Protein AF-A0A9P1DEV6-F1 (afdb_monomer_lite)

InterPro domains:
  IPR009613 Lipase maturation factor [PTHR14463] (22-289)
  IPR057434 Lipase maturation factor 1/2, N-terminal domain [PF06762] (126-281)

Radius of gyration: 23.94 Å; chains: 1; bounding box: 52×70×55 Å

Secondary structure (DSSP, 8-state):
--S----STTSSS---SHHHHHHHHHHHHHHHHHTTTSSHHHHSTTSSS-HHHHHHHHHHHSTTTHHHHHS--GGGT--SHHHHHHHHHHHHHHHHHHHH-HHHHHHHHHHHHHHHHHHHTS-S---GGGHHHHHHHHHHTTSPPBPPGGG-SSBSSPPPHHHHHHHHHHHHHHHHHHHHHHHSSS-TTT-TTHHHHHHHHSSSB-HHHHHHHTS-HHHHHHHHHHHHHHHHTGGGGGGS-SHHHHHHHHHHHHHHHHHHHHB--THHHHHHHHHHHGGG-TT--GGGGTSS-----HHHHHHHHHHHHHHHHHHHHHHHTTT--TTS---SSSHHHHHHHHHHGGGTSS-------TT-S-SEEEEEEEEE-SSS-------TTS--EEEEEEEEEEEEETTTTEEEEEEEEEEE---

pLDDT: mean 77.33, std 20.17, range [20.83, 97.62]

Sequence (419 aa):
MAALVLPLGFLGRSSGDSPGFGVVYLIVFGSFHVQAPGVVPLCGRKGVTPVAHLLAQAKKDYPGLKKVLYFPTWLWLNDSDAALQLTTASGILGGLLAIYGGFVGWLGLLLSHAALQSLAVTGEFWFVWDYMVFEAGALVLLLPSSLPLSAGLGASHLPVPCVALAWQVLAIRLMLGFAKTKFGESDVSKDNLFLQGFFIWQLLPNHLSWHLHHAPLWLLRASYGFMLYVEVILPFCAFFTGPPRFVGAWGLIVLMLGIFLTGNWGQFNLGYIVVCLGLLDLHISYASFFSHSWLLPPVMLVYLFISLICCVFDTWTNTAWMWFTWEIIPMFQLHNLLGLIRFLAPFRLINAYGVFPPEALPQVRSTVVFQGSDDGSLGSPKAVGGHPSVSSPMGMGGVYHQTLGRYVNLQTLEFFSGA

Structure (mmCIF, N/CA/C/O backbone):
data_AF-A0A9P1DEV6-F1
#
_entry.id   AF-A0A9P1DEV6-F1
#
loop_
_atom_site.group_PDB
_atom_site.id
_atom_site.type_symbol
_atom_site.label_atom_id
_atom_site.label_alt_id
_atom_site.label_comp_id
_atom_site.label_asym_id
_atom_site.label_entity_id
_atom_site.label_seq_id
_atom_site.pdbx_PDB_ins_code
_atom_site.Cartn_x
_atom_site.Cartn_y
_atom_site.Cartn_z
_atom_site.occupancy
_atom_site.B_iso_or_equiv
_atom_site.auth_seq_id
_atom_site.auth_comp_id
_atom_site.auth_asym_id
_atom_site.auth_atom_id
_atom_site.pdbx_PDB_model_num
ATOM 1 N N . MET A 1 1 ? -17.276 -7.659 -15.823 1.00 28.11 1 MET A N 1
ATOM 2 C CA . MET A 1 1 ? -15.912 -7.856 -16.365 1.00 28.11 1 MET A CA 1
ATOM 3 C C . MET A 1 1 ? -15.672 -7.073 -17.673 1.00 28.11 1 MET A C 1
ATOM 5 O O . MET A 1 1 ? -14.877 -7.494 -18.494 1.00 28.11 1 MET A O 1
ATOM 9 N N . ALA A 1 2 ? -16.308 -5.903 -17.856 1.00 20.83 2 ALA A N 1
ATOM 10 C CA . ALA A 1 2 ? -16.159 -5.051 -19.049 1.00 20.83 2 ALA A CA 1
ATOM 11 C C . ALA A 1 2 ? -16.211 -3.543 -18.701 1.00 20.83 2 ALA A C 1
ATOM 13 O O . ALA A 1 2 ? -16.766 -2.748 -19.445 1.00 20.83 2 ALA A O 1
ATOM 14 N N . ALA A 1 3 ? -15.669 -3.153 -17.540 1.00 22.91 3 ALA A N 1
ATOM 15 C CA . ALA A 1 3 ? -15.660 -1.756 -17.075 1.00 22.91 3 ALA A CA 1
ATOM 16 C C . ALA A 1 3 ? -14.248 -1.219 -16.759 1.00 22.91 3 ALA A C 1
ATOM 18 O O . ALA A 1 3 ? -14.112 -0.178 -16.132 1.00 22.91 3 ALA A O 1
ATOM 19 N N . LEU A 1 4 ? -13.191 -1.922 -17.176 1.00 26.55 4 LEU A N 1
ATOM 20 C CA . LEU A 1 4 ? -11.804 -1.620 -16.788 1.00 26.55 4 LEU A CA 1
ATOM 21 C C . LEU A 1 4 ? -10.870 -1.420 -17.989 1.00 26.55 4 LEU A C 1
ATOM 23 O O . LEU A 1 4 ? -9.679 -1.689 -17.915 1.00 26.55 4 LEU A O 1
ATOM 27 N N . VAL A 1 5 ? -11.411 -0.923 -19.100 1.00 28.17 5 VAL A N 1
ATOM 28 C CA . VAL A 1 5 ? -10.601 -0.416 -20.213 1.00 28.17 5 VAL A CA 1
ATOM 29 C C . VAL A 1 5 ? -10.868 1.079 -20.322 1.00 28.17 5 VAL A C 1
ATOM 31 O O . VAL A 1 5 ? -11.646 1.540 -21.152 1.00 28.17 5 VAL A O 1
ATOM 34 N N . LEU A 1 6 ? -10.260 1.840 -19.410 1.00 28.02 6 LEU A N 1
ATOM 35 C CA . LEU A 1 6 ? -10.077 3.275 -19.608 1.00 28.02 6 LEU A CA 1
ATOM 36 C C . LEU A 1 6 ? -9.146 3.447 -20.830 1.00 28.02 6 LEU A C 1
ATOM 38 O O . LEU A 1 6 ? -8.087 2.818 -20.873 1.00 28.02 6 LEU A O 1
ATOM 42 N N . PRO A 1 7 ? -9.537 4.224 -21.856 1.00 29.61 7 PRO A N 1
ATOM 43 C CA . PRO A 1 7 ? -8.819 4.294 -23.129 1.00 29.61 7 PRO A CA 1
ATOM 44 C C . PRO A 1 7 ? -7.422 4.897 -22.961 1.00 29.61 7 PRO A C 1
ATOM 46 O O . PRO A 1 7 ? -7.318 6.066 -22.640 1.00 29.61 7 PRO A O 1
ATOM 49 N N . LEU A 1 8 ? -6.375 4.118 -23.255 1.00 31.55 8 LEU A N 1
ATOM 50 C CA . LEU A 1 8 ? -4.915 4.354 -23.174 1.00 31.55 8 LEU A CA 1
ATOM 51 C C . LEU A 1 8 ? -4.322 5.707 -23.673 1.00 31.55 8 LEU A C 1
ATOM 53 O O . LEU A 1 8 ? -3.104 5.841 -23.741 1.00 31.55 8 LEU A O 1
ATOM 57 N N . GLY A 1 9 ? -5.116 6.743 -23.954 1.00 26.41 9 GLY A N 1
ATOM 58 C CA . GLY A 1 9 ? -4.668 8.130 -24.164 1.00 26.41 9 GLY A CA 1
ATOM 59 C C . GLY A 1 9 ? -4.246 8.885 -22.887 1.00 26.41 9 GLY A C 1
ATOM 60 O O . GLY A 1 9 ? -3.998 10.084 -22.952 1.00 26.41 9 GLY A O 1
ATOM 61 N N . PHE A 1 10 ? -4.166 8.203 -21.735 1.00 37.81 10 PHE A N 1
ATOM 62 C CA . PHE A 1 10 ? -3.944 8.758 -20.384 1.00 37.81 10 PHE A CA 1
ATOM 63 C C . PHE A 1 10 ? -2.480 9.056 -20.004 1.00 37.81 10 PHE A C 1
ATOM 65 O O . PHE A 1 10 ? -2.230 9.618 -18.943 1.00 37.81 10 PHE A O 1
ATOM 72 N N . LEU A 1 11 ? -1.498 8.668 -20.819 1.00 38.16 11 LEU A N 1
ATOM 73 C CA . LEU A 1 11 ? -0.101 8.520 -20.371 1.00 38.16 11 LEU A CA 1
ATOM 74 C C . LEU A 1 11 ? 0.797 9.754 -20.550 1.00 38.16 11 LEU A C 1
ATOM 76 O O . LEU A 1 11 ? 2.016 9.646 -20.463 1.00 38.16 11 LEU A O 1
ATOM 80 N N . GLY A 1 12 ? 0.229 10.928 -20.818 1.00 34.69 12 GLY A N 1
ATOM 81 C CA . GLY A 1 12 ? 1.017 12.052 -21.325 1.00 34.69 12 GLY A CA 1
ATOM 82 C C . GLY A 1 12 ? 0.549 13.425 -20.881 1.00 34.69 12 GLY A C 1
ATOM 83 O O . GLY A 1 12 ? 0.432 14.297 -21.734 1.00 34.69 12 GLY A O 1
ATOM 84 N N . ARG A 1 13 ? 0.260 13.621 -19.589 1.00 38.16 13 ARG A N 1
ATOM 85 C CA . ARG A 1 13 ? 0.421 14.903 -18.868 1.00 38.16 13 ARG A CA 1
ATOM 86 C C . ARG A 1 13 ? -0.088 14.753 -17.434 1.00 38.16 13 ARG A C 1
ATOM 88 O O . ARG A 1 13 ? -1.290 14.688 -17.208 1.00 38.16 13 ARG A O 1
ATOM 95 N N . SER A 1 14 ? 0.863 14.696 -16.501 1.00 46.00 14 SER A N 1
ATOM 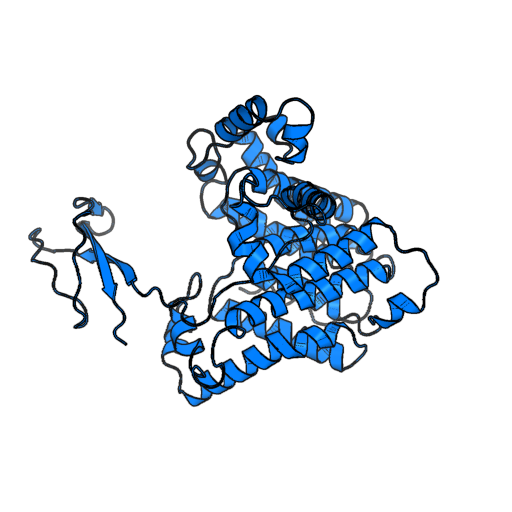96 C CA . SER A 1 14 ? 0.673 14.920 -15.066 1.00 46.00 14 SER A CA 1
ATOM 97 C C . SER A 1 14 ? -0.495 14.148 -14.433 1.00 46.00 14 SER A C 1
ATOM 99 O O . SER A 1 14 ? -1.483 14.737 -14.017 1.00 46.00 14 SER A O 1
ATOM 101 N N . SER A 1 15 ? -0.425 12.819 -14.328 1.00 48.72 15 SER A N 1
ATOM 102 C CA . SER A 1 15 ? -1.429 12.082 -13.553 1.00 48.72 15 SER A CA 1
ATOM 103 C C . SER A 1 15 ? -1.252 12.389 -12.065 1.00 48.72 15 SER A C 1
ATOM 105 O O . SER A 1 15 ? -0.368 11.865 -11.398 1.00 48.72 15 SER A O 1
ATOM 107 N N . GLY A 1 16 ? -2.095 13.266 -11.525 1.00 54.44 16 GLY A N 1
ATOM 108 C CA . GLY A 1 16 ? -2.356 13.252 -10.095 1.00 54.44 16 GLY A CA 1
ATOM 109 C C . GLY A 1 16 ? -3.030 11.917 -9.826 1.00 54.44 16 GLY A C 1
ATOM 110 O O . GLY A 1 16 ? -4.154 11.721 -10.282 1.00 54.44 16 GLY A O 1
ATOM 111 N N . ASP A 1 17 ? -2.363 10.992 -9.138 1.00 64.31 17 ASP A N 1
ATOM 112 C CA . ASP A 1 17 ? -2.852 9.618 -8.918 1.00 64.31 17 ASP A CA 1
ATOM 113 C C . ASP A 1 17 ? -4.127 9.550 -8.045 1.00 64.31 17 ASP A C 1
ATOM 115 O O . ASP A 1 17 ? -4.620 8.470 -7.724 1.00 64.31 17 ASP A O 1
ATOM 119 N N . SER A 1 18 ? -4.711 10.708 -7.706 1.00 75.62 18 SER A N 1
ATOM 120 C CA . SER A 1 18 ? -5.952 10.877 -6.945 1.00 75.62 18 SER A CA 1
ATOM 121 C C . SER A 1 18 ? -7.117 10.031 -7.472 1.00 75.62 18 SER A C 1
ATOM 123 O O . SER A 1 18 ? -7.699 9.307 -6.663 1.00 75.62 18 SER A O 1
ATOM 125 N N . PRO A 1 19 ? -7.474 10.025 -8.776 1.00 85.81 19 PRO A N 1
ATOM 126 C CA . PRO A 1 19 ? -8.593 9.208 -9.237 1.00 85.81 19 PRO A CA 1
ATOM 127 C C . PRO A 1 19 ? -8.307 7.708 -9.142 1.00 85.81 19 PRO A C 1
ATOM 129 O O . PRO A 1 19 ? -9.188 6.942 -8.757 1.00 85.81 19 PRO A O 1
ATOM 132 N N . GLY A 1 20 ? -7.070 7.289 -9.431 1.00 89.56 20 GLY A N 1
ATOM 133 C CA . GLY A 1 20 ? -6.651 5.894 -9.281 1.00 89.56 20 GLY A CA 1
ATOM 134 C C . GLY A 1 20 ? -6.759 5.436 -7.828 1.00 89.56 20 GLY A C 1
ATOM 135 O O . GLY A 1 20 ? -7.336 4.388 -7.543 1.00 89.56 20 GLY A O 1
ATOM 136 N N . PHE A 1 21 ? -6.296 6.265 -6.894 1.00 91.19 21 PHE A N 1
ATOM 137 C CA . PHE A 1 21 ? -6.383 5.969 -5.468 1.00 91.19 21 PHE A CA 1
ATOM 138 C C . PHE A 1 21 ? -7.816 6.055 -4.923 1.00 91.19 21 PHE A C 1
ATOM 140 O O . PHE A 1 21 ? -8.184 5.303 -4.023 1.00 91.19 21 PHE A O 1
ATOM 147 N N . GLY A 1 22 ? -8.664 6.898 -5.518 1.00 94.12 22 GLY A N 1
ATOM 148 C CA . GLY A 1 22 ? -10.104 6.893 -5.273 1.00 94.12 22 GLY A CA 1
ATOM 149 C C . GLY A 1 22 ? -10.736 5.536 -5.595 1.00 94.12 22 GLY A C 1
ATOM 150 O O . GLY A 1 22 ? -11.472 4.999 -4.770 1.00 94.12 22 GLY A O 1
ATOM 151 N N . VAL A 1 23 ? -10.380 4.923 -6.732 1.00 93.75 23 VAL A N 1
ATOM 152 C CA . VAL A 1 23 ? -10.824 3.560 -7.091 1.00 93.75 23 VAL A CA 1
ATOM 153 C C . VAL A 1 23 ? -10.305 2.516 -6.096 1.00 93.75 23 VAL A C 1
ATOM 155 O O . VAL A 1 23 ? -11.063 1.632 -5.695 1.00 93.75 23 VAL A O 1
ATOM 158 N N . VAL A 1 24 ? -9.048 2.631 -5.653 1.00 94.38 24 VAL A N 1
ATOM 159 C CA . VAL A 1 24 ? -8.482 1.748 -4.615 1.00 94.38 24 VAL A CA 1
ATOM 160 C C . VAL A 1 24 ? -9.301 1.842 -3.328 1.00 94.38 24 VAL A C 1
ATOM 162 O O . VAL A 1 24 ? -9.724 0.809 -2.811 1.00 94.38 24 VAL A O 1
ATOM 165 N N . TYR A 1 25 ? -9.606 3.052 -2.847 1.00 95.19 25 TYR A N 1
ATOM 166 C CA . TYR A 1 25 ? -10.447 3.230 -1.662 1.00 95.19 25 TYR A CA 1
ATOM 167 C C . TYR A 1 25 ? -11.852 2.647 -1.849 1.00 95.19 25 TYR A C 1
ATOM 169 O O . TYR A 1 25 ? -12.335 1.959 -0.951 1.00 95.19 25 TYR A O 1
ATOM 177 N N . LEU A 1 26 ? -12.493 2.834 -3.009 1.00 94.75 26 LEU A N 1
ATOM 178 C CA . LEU A 1 26 ? -13.798 2.216 -3.280 1.00 94.75 26 LEU A CA 1
ATOM 179 C C . LEU A 1 26 ? -13.763 0.696 -3.160 1.00 94.75 26 LEU A C 1
ATOM 181 O O . LEU A 1 26 ? -14.700 0.107 -2.627 1.00 94.75 26 LEU A O 1
ATOM 185 N N . ILE A 1 27 ? -12.696 0.061 -3.637 1.00 91.94 27 ILE A N 1
ATOM 186 C CA . ILE A 1 27 ? -12.544 -1.391 -3.555 1.00 91.94 27 ILE A CA 1
ATOM 187 C C . ILE A 1 27 ? -12.268 -1.824 -2.119 1.00 91.94 27 ILE A C 1
ATOM 189 O O . ILE A 1 27 ? -12.921 -2.751 -1.646 1.00 91.94 27 ILE A O 1
ATOM 193 N N . VAL A 1 28 ? -11.385 -1.124 -1.401 1.00 91.44 28 VAL A N 1
ATOM 194 C CA . VAL A 1 28 ? -11.098 -1.394 0.017 1.00 91.44 28 VAL A CA 1
ATOM 195 C C . VAL A 1 28 ? -12.380 -1.311 0.848 1.00 91.44 28 VAL A C 1
ATOM 197 O O . VAL A 1 28 ? -12.764 -2.288 1.490 1.00 91.44 28 VAL A O 1
ATOM 200 N N . PHE A 1 29 ? -13.102 -0.190 0.791 1.00 92.12 29 PHE A N 1
ATOM 201 C CA . PHE A 1 29 ? -14.323 -0.008 1.579 1.00 92.12 29 PHE A CA 1
ATOM 202 C C . PHE A 1 29 ? -15.505 -0.837 1.070 1.00 92.12 29 PHE A C 1
ATOM 204 O O . PHE A 1 29 ? -16.294 -1.339 1.870 1.00 92.12 29 PHE A O 1
ATOM 211 N N . GLY A 1 30 ? -15.608 -1.043 -0.244 1.00 89.94 30 GLY A N 1
ATOM 212 C CA . GLY A 1 30 ? -16.589 -1.948 -0.837 1.00 89.94 30 GLY A CA 1
ATOM 213 C C . GLY A 1 30 ? -16.385 -3.393 -0.383 1.00 89.94 30 GLY A C 1
ATOM 214 O O . GLY A 1 30 ? -17.360 -4.097 -0.124 1.00 89.94 30 GLY A O 1
ATOM 215 N N . SER A 1 31 ? -15.134 -3.824 -0.193 1.00 86.62 31 SER A N 1
ATOM 216 C CA . SER A 1 31 ? -14.820 -5.171 0.289 1.00 86.62 31 SER A CA 1
ATOM 217 C C . SER A 1 31 ? -15.346 -5.417 1.710 1.00 86.62 31 SER A C 1
ATOM 219 O O . SER A 1 31 ? -15.932 -6.472 1.962 1.00 86.62 31 SER A O 1
ATOM 221 N N . PHE A 1 32 ? -15.273 -4.415 2.597 1.00 82.81 32 PHE A N 1
ATOM 222 C CA . PHE A 1 32 ? -15.874 -4.481 3.935 1.00 82.81 32 PHE A CA 1
ATOM 223 C C . PHE A 1 32 ? -17.398 -4.587 3.899 1.00 82.81 32 PHE A C 1
ATOM 225 O O . PHE A 1 32 ? -17.993 -5.121 4.831 1.00 82.81 32 PHE A O 1
ATOM 232 N N . HIS A 1 33 ? -18.043 -4.086 2.843 1.00 71.69 33 HIS A N 1
ATOM 233 C CA . HIS A 1 33 ? -19.494 -4.155 2.703 1.00 71.69 33 HIS A CA 1
ATOM 234 C C . HIS A 1 33 ? -19.989 -5.525 2.211 1.00 71.69 33 HIS A C 1
ATOM 236 O O . HIS A 1 33 ? -21.114 -5.905 2.521 1.00 71.69 33 HIS A O 1
ATOM 242 N N . VAL A 1 34 ? -19.164 -6.257 1.453 1.00 69.25 34 VAL A N 1
ATOM 243 C CA . VAL A 1 34 ? -19.547 -7.525 0.803 1.00 69.25 34 VAL A CA 1
ATOM 244 C C . VAL A 1 34 ? -19.140 -8.763 1.618 1.00 69.25 34 VAL A C 1
ATOM 246 O O . VAL A 1 34 ? -19.835 -9.773 1.558 1.00 69.25 34 VAL A O 1
ATOM 249 N N . GLN A 1 35 ? -18.038 -8.718 2.378 1.00 59.28 35 GLN A N 1
ATOM 250 C CA . GLN A 1 35 ? -17.474 -9.907 3.054 1.00 59.28 35 GLN A CA 1
ATOM 251 C C . GLN A 1 35 ? -18.253 -10.375 4.298 1.00 59.28 35 GLN A C 1
ATOM 253 O O . GLN A 1 35 ? -18.143 -11.524 4.714 1.00 59.28 35 GLN A O 1
ATOM 258 N N . ALA A 1 36 ? -19.073 -9.508 4.874 1.00 51.66 36 ALA A N 1
ATOM 259 C CA . ALA A 1 36 ? -20.068 -9.785 5.907 1.00 51.66 36 ALA A CA 1
ATOM 260 C C . ALA A 1 36 ? -21.070 -8.608 5.838 1.00 51.66 36 ALA A C 1
ATOM 262 O O . ALA A 1 36 ? -20.830 -7.706 5.040 1.00 51.66 36 ALA A O 1
ATOM 263 N N . PRO A 1 37 ? -22.189 -8.541 6.579 1.00 62.53 37 PRO A N 1
ATOM 264 C CA . PRO A 1 37 ? -23.041 -7.339 6.626 1.00 62.53 37 PRO A CA 1
ATOM 265 C C . PRO A 1 37 ? -22.303 -6.094 7.195 1.00 62.53 37 PRO A C 1
ATOM 267 O O . PRO A 1 37 ? -22.598 -5.606 8.287 1.00 62.53 37 PRO A O 1
ATOM 270 N N . GLY A 1 38 ? -21.321 -5.572 6.455 1.00 70.56 38 GLY A N 1
ATOM 271 C CA . GLY A 1 38 ? -20.350 -4.569 6.870 1.00 70.56 38 GLY A CA 1
ATOM 272 C C . GLY A 1 38 ? -19.201 -5.109 7.731 1.00 70.56 38 GLY A C 1
ATOM 273 O O . GLY A 1 38 ? -19.036 -6.304 7.948 1.00 70.56 38 GLY A O 1
ATOM 274 N N . VAL A 1 39 ? -18.452 -4.172 8.315 1.00 85.25 39 VAL A N 1
ATOM 275 C CA . VAL A 1 39 ? -17.382 -4.412 9.302 1.00 85.25 39 VAL A CA 1
ATOM 276 C C . VAL A 1 39 ? -17.909 -4.864 10.684 1.00 85.25 39 VAL A C 1
ATOM 278 O O . VAL A 1 39 ? -17.143 -5.233 11.569 1.00 85.25 39 VAL A O 1
ATOM 281 N N . VAL A 1 40 ? -19.230 -4.845 10.897 1.00 89.50 40 VAL A N 1
ATOM 282 C CA . VAL A 1 40 ? -19.879 -5.116 12.196 1.00 89.50 40 VAL A CA 1
ATOM 283 C C . VAL A 1 40 ? -19.636 -6.541 12.718 1.00 89.50 40 VAL A C 1
ATOM 285 O O . VAL A 1 40 ? -19.351 -6.680 13.906 1.00 89.50 40 VAL A O 1
ATOM 288 N N . PRO A 1 41 ? -19.681 -7.609 11.902 1.00 88.31 41 PRO A N 1
ATOM 289 C CA . PRO A 1 41 ? -19.381 -8.961 12.383 1.00 88.31 41 PRO A CA 1
ATOM 290 C C . PRO A 1 41 ? -17.923 -9.145 12.819 1.00 88.31 41 PRO A C 1
ATOM 292 O O . PRO A 1 41 ? -17.629 -10.040 13.606 1.00 88.31 41 PRO A O 1
ATOM 295 N N . LEU A 1 42 ? -17.015 -8.290 12.343 1.00 86.12 42 LEU A N 1
ATOM 296 C CA . LEU A 1 42 ? -15.615 -8.300 12.753 1.00 86.12 42 LEU A CA 1
ATOM 297 C C . LEU A 1 42 ? -15.422 -7.476 14.029 1.00 86.12 42 LEU A C 1
ATOM 299 O O . LEU A 1 42 ? -14.962 -8.009 15.034 1.00 86.12 42 LEU A O 1
ATOM 303 N N . CYS A 1 43 ? -15.838 -6.207 14.013 1.00 89.44 43 CYS A N 1
ATOM 304 C CA . CYS A 1 43 ? -15.438 -5.228 15.031 1.00 89.44 43 CYS A CA 1
ATOM 305 C C . CYS A 1 43 ? -16.589 -4.654 15.867 1.00 89.44 43 CYS A C 1
ATOM 307 O O . CYS A 1 43 ? -16.356 -3.846 16.768 1.00 89.44 43 CYS A O 1
ATOM 309 N N . GLY A 1 44 ? -17.833 -5.009 15.552 1.00 91.00 44 GLY A N 1
ATOM 310 C CA . GLY A 1 44 ? -19.018 -4.524 16.254 1.00 91.00 44 GLY A CA 1
ATOM 311 C C . GLY A 1 44 ? -19.157 -5.101 17.659 1.00 91.00 44 GLY A C 1
ATOM 312 O O . GLY A 1 44 ? -18.359 -5.922 18.110 1.00 91.00 44 GLY A O 1
ATOM 313 N N . ARG A 1 45 ? -20.220 -4.714 18.368 1.00 92.69 45 ARG A N 1
ATOM 314 C CA . ARG A 1 45 ? -20.446 -5.112 19.775 1.00 92.69 45 ARG A CA 1
ATOM 315 C C . ARG A 1 45 ? -20.499 -6.623 20.003 1.00 92.69 45 ARG A C 1
ATOM 317 O O . ARG A 1 45 ? -20.161 -7.088 21.085 1.00 92.69 45 ARG A O 1
ATOM 324 N N . LYS A 1 46 ? -20.960 -7.368 18.998 1.00 90.50 46 LYS A N 1
ATOM 325 C CA . LYS A 1 46 ? -21.012 -8.840 18.985 1.00 90.50 46 LYS A CA 1
ATOM 326 C C . LYS A 1 46 ? -20.023 -9.448 17.984 1.00 90.50 46 LYS A C 1
ATOM 328 O O . LYS A 1 46 ? -20.179 -10.609 17.617 1.00 90.50 46 LYS A O 1
ATOM 333 N N . GLY A 1 47 ? -19.085 -8.645 17.486 1.00 88.06 47 GLY A N 1
ATOM 334 C CA . GLY A 1 47 ? -18.081 -9.086 16.530 1.00 88.06 47 GLY A CA 1
ATOM 335 C C . GLY A 1 47 ? -16.972 -9.904 17.186 1.00 88.06 47 GLY A C 1
ATOM 336 O O . GLY A 1 47 ? -16.924 -10.041 18.409 1.00 88.06 47 GLY A O 1
ATOM 337 N N . VAL A 1 48 ? -16.073 -10.430 16.357 1.00 86.50 48 VAL A N 1
ATOM 338 C CA . VAL A 1 48 ? -14.899 -11.206 16.792 1.00 86.50 48 VAL A CA 1
ATOM 339 C C . VAL A 1 48 ? -13.995 -10.385 17.720 1.00 86.50 48 VAL A C 1
ATOM 341 O O . VAL A 1 48 ? -13.577 -10.879 18.765 1.00 86.50 48 VAL A O 1
ATOM 344 N N . THR A 1 49 ? -13.732 -9.121 17.375 1.00 86.44 49 THR A N 1
ATOM 345 C CA . THR A 1 49 ? -12.901 -8.192 18.157 1.00 86.44 49 THR A CA 1
ATOM 346 C C . THR A 1 49 ? -13.639 -6.870 18.400 1.00 86.44 49 THR A C 1
ATOM 348 O O . THR A 1 49 ? -13.417 -5.894 17.680 1.00 86.44 49 THR A O 1
ATOM 351 N N . PRO A 1 50 ? -14.533 -6.794 19.406 1.00 92.12 50 PRO A N 1
ATOM 352 C CA . PRO A 1 50 ? -15.339 -5.600 19.644 1.00 92.12 50 PRO A CA 1
ATOM 353 C C . PRO A 1 50 ? -14.492 -4.352 19.921 1.00 92.12 50 PRO A C 1
ATOM 355 O O . PRO A 1 50 ? -13.793 -4.269 20.938 1.00 92.12 50 PRO A O 1
ATOM 358 N N . VAL A 1 51 ? -14.619 -3.334 19.063 1.00 93.50 51 VAL A N 1
ATOM 359 C CA . VAL A 1 51 ? -13.867 -2.071 19.179 1.00 93.50 51 VAL A CA 1
ATOM 360 C C . VAL A 1 51 ? -14.127 -1.367 20.513 1.00 93.50 51 VAL A C 1
ATOM 362 O O . VAL A 1 51 ? -13.220 -0.775 21.092 1.00 93.50 51 VAL A O 1
ATOM 365 N N . ALA A 1 52 ? -15.341 -1.494 21.054 1.00 94.38 52 ALA A N 1
ATOM 366 C CA . ALA A 1 52 ? -15.711 -0.903 22.335 1.00 94.38 52 ALA A CA 1
ATOM 367 C C . ALA A 1 52 ? -14.839 -1.425 23.489 1.00 94.38 52 ALA A C 1
ATOM 369 O O . ALA A 1 52 ? -14.429 -0.658 24.360 1.00 94.38 52 ALA A O 1
ATOM 370 N N . HIS A 1 53 ? -14.506 -2.721 23.485 1.00 93.94 53 HIS A N 1
ATOM 371 C CA . HIS A 1 53 ? -13.642 -3.310 24.509 1.00 93.94 53 HIS A CA 1
ATOM 372 C C . HIS A 1 53 ? -12.201 -2.816 24.361 1.00 93.94 53 HIS A C 1
ATOM 374 O O . HIS A 1 53 ? -11.587 -2.427 25.355 1.00 93.94 53 HIS A O 1
ATOM 380 N N . LEU A 1 54 ? -11.699 -2.754 23.122 1.00 91.69 54 LEU A N 1
ATOM 381 C CA . LEU A 1 54 ? -10.369 -2.229 22.819 1.00 91.69 54 LEU A CA 1
ATOM 382 C C . LEU A 1 54 ? -10.222 -0.773 23.281 1.00 91.69 54 LEU A C 1
ATOM 384 O O . LEU A 1 54 ? -9.296 -0.450 24.021 1.00 91.69 54 LEU A O 1
ATOM 388 N N . LEU A 1 55 ? -11.150 0.107 22.893 1.00 93.75 55 LEU A N 1
ATOM 389 C CA . LEU A 1 55 ? -11.099 1.527 23.247 1.00 93.75 55 LEU A CA 1
ATOM 390 C C . LEU A 1 55 ? -11.307 1.750 24.750 1.00 93.75 55 LEU A C 1
ATOM 392 O O . LEU A 1 55 ? -10.652 2.614 25.340 1.00 93.75 55 LEU A O 1
ATOM 396 N N . ALA A 1 56 ? -12.166 0.960 25.401 1.00 94.62 56 ALA A N 1
ATOM 397 C CA . ALA A 1 56 ? -12.338 1.014 26.851 1.00 94.62 56 ALA A CA 1
ATOM 398 C C . ALA A 1 56 ? -11.053 0.627 27.596 1.00 94.62 56 ALA A C 1
ATOM 400 O O . ALA A 1 56 ? -10.708 1.280 28.583 1.00 94.62 56 ALA A O 1
ATOM 401 N N . GLN A 1 57 ? -10.339 -0.394 27.117 1.00 93.44 57 GLN A N 1
ATOM 402 C CA . GLN A 1 57 ? -9.065 -0.818 27.692 1.00 93.44 57 GLN A CA 1
ATOM 403 C C . GLN A 1 57 ? -7.960 0.213 27.418 1.00 93.44 57 GLN A C 1
ATOM 405 O O . GLN A 1 57 ? -7.343 0.715 28.353 1.00 93.44 57 GLN A O 1
ATOM 410 N N . ALA A 1 58 ? -7.811 0.665 26.171 1.00 91.44 58 ALA A N 1
ATOM 411 C CA . ALA A 1 58 ? -6.850 1.702 25.796 1.00 91.44 58 ALA A CA 1
ATOM 412 C C . ALA A 1 58 ? -7.062 3.021 26.563 1.00 91.44 58 ALA A C 1
ATOM 414 O O . ALA A 1 58 ? -6.100 3.713 26.898 1.00 91.44 58 ALA A O 1
ATOM 415 N N . LYS A 1 59 ? -8.312 3.373 26.896 1.00 94.25 59 LYS A N 1
ATOM 416 C CA . LYS A 1 59 ? -8.624 4.538 27.738 1.00 94.25 59 LYS A CA 1
ATOM 417 C C . LYS A 1 59 ? -8.097 4.389 29.169 1.00 94.25 59 LYS A C 1
ATOM 419 O O . LYS A 1 59 ? -7.749 5.408 29.766 1.00 94.25 59 LYS A O 1
ATOM 424 N N . LYS A 1 60 ? -8.078 3.170 29.720 1.00 94.56 60 LYS A N 1
ATOM 425 C CA . LYS A 1 60 ? -7.530 2.884 31.056 1.00 94.56 60 LYS A CA 1
ATOM 426 C C . LYS A 1 60 ? -6.004 2.905 31.032 1.00 94.56 60 LYS A C 1
ATOM 428 O O . LYS A 1 60 ? -5.403 3.545 31.887 1.00 94.56 60 LYS A O 1
ATOM 433 N N . ASP A 1 61 ? -5.411 2.275 30.022 1.00 92.56 61 ASP A N 1
ATOM 434 C CA . ASP A 1 61 ? -3.961 2.076 29.947 1.00 92.56 61 ASP A CA 1
ATOM 435 C C . ASP A 1 61 ? -3.212 3.347 29.506 1.00 92.56 61 ASP A C 1
ATOM 437 O O . ASP A 1 61 ? -2.081 3.594 29.928 1.00 92.56 61 ASP A O 1
ATOM 441 N N . TYR A 1 62 ? -3.852 4.204 28.700 1.00 91.00 62 TYR A N 1
ATOM 442 C CA . TYR A 1 62 ? -3.233 5.400 28.121 1.00 91.00 62 TYR A CA 1
ATOM 443 C C . TYR A 1 62 ? -4.045 6.680 28.400 1.00 91.00 62 TYR A C 1
ATOM 445 O O . TYR A 1 62 ? -4.810 7.144 27.550 1.00 91.00 62 TYR A O 1
ATOM 453 N N . PRO A 1 63 ? -3.872 7.334 29.560 1.00 88.44 63 PRO A N 1
ATOM 454 C CA . PRO A 1 63 ? -4.633 8.535 29.894 1.00 88.44 63 PRO A CA 1
ATOM 455 C C . PRO A 1 63 ? -4.304 9.739 28.989 1.00 88.44 63 PRO A C 1
ATOM 457 O O . PRO A 1 63 ? -3.195 9.896 28.469 1.00 88.44 63 PRO A O 1
ATOM 460 N N . GLY A 1 64 ? -5.282 10.637 28.834 1.00 90.12 64 GLY A N 1
ATOM 461 C CA . GLY A 1 64 ? -5.128 11.908 28.117 1.00 90.12 64 GLY A CA 1
ATOM 462 C C . GLY A 1 64 ? -5.024 11.753 26.597 1.00 90.12 64 GLY A C 1
ATOM 463 O O . GLY A 1 64 ? -5.814 11.033 25.988 1.00 90.12 64 GLY A O 1
ATOM 464 N N . LEU A 1 65 ? -4.066 12.457 25.983 1.00 89.44 65 LEU A N 1
ATOM 465 C CA . LEU A 1 65 ? -3.820 12.419 24.534 1.00 89.44 65 LEU A CA 1
ATOM 466 C C . LEU A 1 65 ? -3.104 11.139 24.079 1.00 89.44 65 LEU A C 1
ATOM 468 O O . LEU A 1 65 ? -3.173 10.797 22.901 1.00 89.44 65 LEU A O 1
ATOM 472 N N . LYS A 1 66 ? -2.462 10.399 24.997 1.00 88.31 66 LYS A N 1
ATOM 473 C CA . LYS A 1 66 ? -1.714 9.179 24.655 1.00 88.31 66 LYS A CA 1
ATOM 474 C C . LYS A 1 66 ? -2.601 8.134 23.975 1.00 88.31 66 LYS A C 1
ATOM 476 O O . LYS A 1 66 ? -2.180 7.583 22.967 1.00 88.31 66 LYS A O 1
ATOM 481 N N . LYS A 1 67 ? -3.841 7.926 24.441 1.00 89.38 67 LYS A N 1
ATOM 482 C CA . LYS A 1 67 ? -4.786 7.012 23.767 1.00 89.38 67 LYS A CA 1
ATOM 483 C C . LYS A 1 67 ? -5.073 7.406 22.317 1.00 89.38 67 LYS A C 1
ATOM 485 O O . LYS A 1 67 ? -5.230 6.531 21.484 1.00 89.38 67 LYS A O 1
ATOM 490 N N . VAL A 1 68 ? -5.135 8.704 22.010 1.00 91.25 68 VAL A N 1
ATOM 491 C CA . VAL A 1 68 ? -5.445 9.187 20.654 1.00 91.25 68 VAL A CA 1
ATOM 492 C C . VAL A 1 68 ? -4.235 9.012 19.741 1.00 91.25 68 VAL A C 1
ATOM 494 O O . VAL A 1 68 ? -4.394 8.673 18.577 1.00 91.25 68 VAL A O 1
ATOM 497 N N . LEU A 1 69 ? -3.027 9.196 20.276 1.00 88.81 69 LEU A N 1
ATOM 498 C CA . LEU A 1 69 ? -1.780 9.013 19.532 1.00 88.81 69 LEU A CA 1
ATOM 499 C C . LEU A 1 69 ? -1.478 7.532 19.258 1.00 88.81 69 LEU A C 1
ATOM 501 O O . LEU A 1 69 ? -1.059 7.198 18.157 1.00 88.81 69 LEU A O 1
ATOM 505 N N . TYR A 1 70 ? -1.722 6.643 20.228 1.00 86.94 70 TYR A N 1
ATOM 506 C CA . TYR A 1 70 ? -1.538 5.198 20.042 1.00 86.94 70 TYR A CA 1
ATOM 507 C C . TYR A 1 70 ? -2.670 4.539 19.251 1.00 86.94 70 TYR A C 1
ATOM 509 O O . TYR A 1 70 ? -2.436 3.560 18.548 1.00 86.94 70 TYR A O 1
ATOM 517 N N . PHE A 1 71 ? -3.882 5.087 19.330 1.00 91.31 71 PHE A N 1
ATOM 518 C CA . PHE A 1 71 ? -5.057 4.590 18.620 1.00 91.31 71 PHE A CA 1
ATOM 519 C C . PHE A 1 71 ? -5.716 5.748 17.856 1.00 91.31 71 PHE A C 1
ATOM 521 O O . PHE A 1 71 ? -6.736 6.291 18.303 1.00 91.31 71 PHE A O 1
ATOM 528 N N . PRO A 1 72 ? -5.125 6.164 16.719 1.00 92.62 72 PRO A N 1
ATOM 529 C CA . PRO A 1 72 ? -5.620 7.274 15.910 1.00 92.62 72 PRO A CA 1
ATOM 530 C C . PRO A 1 72 ? -6.894 6.867 15.162 1.00 92.62 72 PRO A C 1
ATOM 532 O O . PRO A 1 72 ? -6.859 6.426 14.018 1.00 92.62 72 PRO A O 1
ATOM 535 N N . THR A 1 73 ? -8.036 7.004 15.831 1.00 94.81 73 THR A N 1
ATOM 536 C CA . THR A 1 73 ? -9.359 6.699 15.278 1.00 94.81 73 THR A CA 1
ATOM 537 C C . THR A 1 73 ? -10.372 7.758 15.682 1.00 94.81 73 THR A C 1
ATOM 539 O O . THR A 1 73 ? -10.346 8.256 16.806 1.00 94.81 73 THR A O 1
ATOM 542 N N . TRP A 1 74 ? -11.316 8.094 14.806 1.00 95.50 74 TRP A N 1
ATOM 543 C CA . TRP A 1 74 ? -12.451 8.933 15.207 1.00 95.50 74 TRP A CA 1
ATOM 544 C C . TRP A 1 74 ? -13.500 8.173 16.032 1.00 95.50 74 TRP A C 1
ATOM 546 O O . TRP A 1 74 ? -14.410 8.790 16.583 1.00 95.50 74 TRP A O 1
ATOM 556 N N . LEU A 1 75 ? -13.363 6.846 16.178 1.00 95.25 75 LEU A N 1
ATOM 557 C CA . LEU A 1 75 ? -14.306 6.004 16.926 1.00 95.25 75 LEU A CA 1
ATOM 558 C C . LEU A 1 75 ? -14.260 6.271 18.440 1.00 95.25 75 LEU A C 1
ATOM 560 O O . LEU A 1 75 ? -15.137 5.830 19.173 1.00 95.25 75 LEU A O 1
ATOM 564 N N . TRP A 1 76 ? -13.306 7.082 18.910 1.00 95.31 76 TRP A N 1
ATOM 565 C CA . TRP A 1 76 ? -13.351 7.680 20.247 1.00 95.31 76 TRP A CA 1
ATOM 566 C C . TRP A 1 76 ? -14.600 8.536 20.491 1.00 95.31 76 TRP A C 1
ATOM 568 O O . TRP A 1 76 ? -14.994 8.704 21.646 1.00 95.31 76 TRP A O 1
ATOM 578 N N . LEU A 1 77 ? -15.191 9.101 19.430 1.00 95.06 77 LEU A N 1
ATOM 579 C CA . LEU A 1 77 ? -16.421 9.891 19.505 1.00 95.06 77 LEU A CA 1
ATOM 580 C C . LEU A 1 77 ? -17.655 8.996 19.649 1.00 95.06 77 LEU A C 1
ATOM 582 O O . LEU A 1 77 ? -18.583 9.333 20.382 1.00 95.06 77 LEU A O 1
ATOM 586 N N . ASN A 1 78 ? -17.672 7.876 18.928 1.00 95.31 78 ASN A N 1
ATOM 587 C CA . ASN A 1 78 ? -18.750 6.898 18.933 1.00 95.31 78 ASN A CA 1
ATOM 588 C C . ASN A 1 78 ? -18.226 5.564 18.378 1.00 95.31 78 ASN A C 1
ATOM 590 O O . ASN A 1 78 ? -17.724 5.517 17.257 1.00 95.31 78 ASN A O 1
ATOM 594 N N . ASP A 1 79 ? -18.384 4.493 19.150 1.00 94.25 79 ASP A N 1
ATOM 595 C CA . ASP A 1 79 ? -17.905 3.137 18.865 1.00 94.25 79 ASP A CA 1
ATOM 596 C C . ASP A 1 79 ? -19.049 2.147 18.558 1.00 94.25 79 ASP A C 1
ATOM 598 O O . ASP A 1 79 ? -18.869 0.930 18.580 1.00 94.25 79 ASP A O 1
ATOM 602 N N . SER A 1 80 ? -20.255 2.661 18.292 1.00 94.81 80 SER A N 1
ATOM 603 C CA . SER A 1 80 ? -21.420 1.846 17.934 1.00 94.81 80 SER A CA 1
ATOM 604 C C . SER A 1 80 ? -21.284 1.167 16.567 1.00 94.81 80 SER A C 1
ATOM 606 O O . SER A 1 80 ? -20.583 1.642 15.673 1.00 94.81 80 SER A O 1
ATOM 608 N N . ASP A 1 81 ? -22.056 0.098 16.359 1.00 93.69 81 ASP A N 1
ATOM 609 C CA . ASP A 1 81 ? -22.135 -0.605 15.072 1.00 93.69 81 ASP A CA 1
ATOM 610 C C . ASP A 1 81 ? -22.539 0.341 13.920 1.00 93.69 81 ASP A C 1
ATOM 612 O O . ASP A 1 81 ? -22.026 0.231 12.807 1.00 93.69 81 ASP A O 1
ATOM 616 N N . ALA A 1 82 ? -23.394 1.332 14.201 1.00 93.44 82 ALA A N 1
ATOM 617 C CA . ALA A 1 82 ? -23.751 2.374 13.241 1.00 93.44 82 ALA A CA 1
ATOM 618 C C . ALA A 1 82 ? -22.558 3.284 12.901 1.00 93.44 82 ALA A C 1
ATOM 620 O O . ALA A 1 82 ? -22.356 3.610 11.735 1.00 93.44 82 ALA A O 1
ATOM 621 N N . ALA A 1 83 ? -21.734 3.665 13.884 1.00 94.12 83 ALA A N 1
ATOM 622 C CA . ALA A 1 83 ? -20.533 4.470 13.647 1.00 94.12 83 ALA A CA 1
ATOM 623 C C . ALA A 1 83 ? -19.493 3.723 12.794 1.00 94.12 83 ALA A C 1
ATOM 625 O O . ALA A 1 83 ? -18.867 4.314 11.912 1.00 94.12 83 ALA A O 1
ATOM 626 N N . LEU A 1 84 ? -19.356 2.411 12.995 1.00 92.50 84 LEU A N 1
ATOM 627 C CA . LEU A 1 84 ? -18.519 1.542 12.166 1.00 92.50 84 LEU A CA 1
ATOM 628 C C . LEU A 1 84 ? -19.003 1.482 10.705 1.00 92.50 84 LEU A C 1
ATOM 630 O O . LEU A 1 84 ? -18.208 1.611 9.768 1.00 92.50 84 LEU A O 1
ATOM 634 N N . GLN A 1 85 ? -20.314 1.351 10.494 1.00 92.25 85 GLN A N 1
ATOM 635 C CA . GLN A 1 85 ? -20.903 1.402 9.152 1.00 92.25 85 GLN A CA 1
ATOM 636 C C . GLN A 1 85 ? -20.737 2.781 8.507 1.00 92.25 85 GLN A C 1
ATOM 638 O O . GLN A 1 85 ? -20.325 2.860 7.351 1.00 92.25 85 GLN A O 1
ATOM 643 N N . LEU A 1 86 ? -20.974 3.865 9.256 1.00 93.56 86 LEU A N 1
ATOM 644 C CA . LEU A 1 86 ? -20.743 5.236 8.788 1.00 93.56 86 LEU A CA 1
ATOM 645 C C . LEU A 1 86 ? -19.280 5.469 8.408 1.00 93.56 86 LEU A C 1
ATOM 647 O O . LEU A 1 86 ? -19.020 6.141 7.419 1.00 93.56 86 LEU A O 1
ATOM 651 N N . THR A 1 87 ? -18.338 4.891 9.155 1.00 94.25 87 THR A N 1
ATOM 652 C CA . THR A 1 87 ? -16.903 4.957 8.840 1.00 94.25 87 THR A CA 1
ATOM 653 C C . THR A 1 87 ? -16.602 4.294 7.497 1.00 94.25 87 THR A C 1
ATOM 655 O O . THR A 1 87 ? -15.843 4.820 6.692 1.00 94.25 87 THR A O 1
ATOM 658 N N . THR A 1 88 ? -17.234 3.156 7.217 1.00 92.88 88 THR A N 1
ATOM 659 C CA . THR A 1 88 ? -17.078 2.475 5.924 1.00 92.88 88 THR A CA 1
ATOM 660 C C . THR A 1 88 ? -17.728 3.287 4.796 1.00 92.88 88 THR A C 1
ATOM 662 O O . THR A 1 88 ? -17.125 3.495 3.745 1.00 92.88 88 THR A O 1
ATOM 665 N N . ALA A 1 89 ? -18.939 3.803 5.023 1.00 94.25 89 ALA A N 1
ATOM 666 C CA . ALA A 1 89 ? -19.674 4.609 4.050 1.00 94.25 89 ALA A CA 1
ATOM 667 C C . ALA A 1 89 ? -18.975 5.942 3.733 1.00 94.25 89 ALA A C 1
ATOM 669 O O . ALA A 1 89 ? -18.965 6.367 2.578 1.00 94.25 89 ALA A O 1
ATOM 670 N N . SER A 1 90 ? -18.354 6.588 4.725 1.00 96.00 90 SER A N 1
ATOM 671 C CA . SER A 1 90 ? -17.579 7.813 4.517 1.00 96.00 90 SER A CA 1
ATOM 672 C C . SER A 1 90 ? -16.323 7.555 3.689 1.00 96.00 90 SER A C 1
ATOM 674 O O . SER A 1 90 ? -15.982 8.383 2.849 1.00 96.00 90 SER A O 1
ATOM 676 N N . GLY A 1 91 ? -15.697 6.386 3.843 1.00 96.06 91 GLY A N 1
ATOM 677 C CA . GLY A 1 91 ? -14.620 5.927 2.972 1.00 96.06 91 GLY A CA 1
ATOM 678 C C . GLY A 1 91 ? -15.052 5.739 1.513 1.00 96.06 91 GLY A C 1
ATOM 679 O O . GLY A 1 91 ? -14.371 6.204 0.602 1.00 96.06 91 GLY A O 1
ATOM 680 N N . ILE A 1 92 ? -16.222 5.134 1.274 1.00 96.19 92 ILE A N 1
ATOM 681 C CA . ILE A 1 92 ? -16.797 5.005 -0.081 1.00 96.19 92 ILE A CA 1
ATOM 682 C C . ILE A 1 92 ? -17.080 6.387 -0.678 1.00 96.19 92 ILE A C 1
ATOM 684 O O . ILE A 1 92 ? -16.677 6.675 -1.805 1.00 96.19 92 ILE A O 1
ATOM 688 N N . LEU A 1 93 ? -17.748 7.259 0.084 1.00 97.44 93 LEU A N 1
ATOM 689 C CA . LEU A 1 93 ? -18.023 8.629 -0.343 1.00 97.44 93 LEU A CA 1
ATOM 690 C C . LEU A 1 93 ? -16.722 9.368 -0.671 1.00 97.44 93 LEU A C 1
ATOM 692 O O . LEU A 1 93 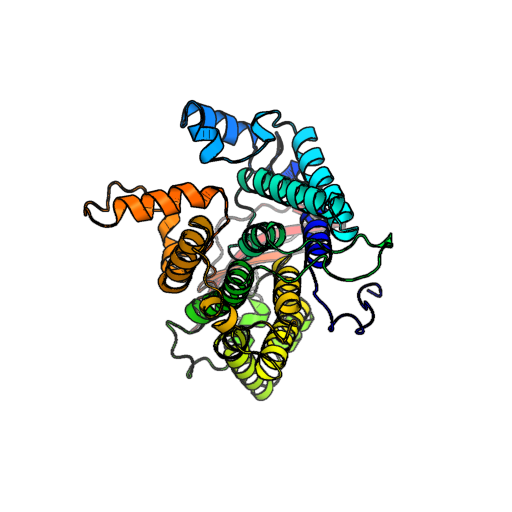? -16.617 9.984 -1.728 1.00 97.44 93 LEU A O 1
ATOM 696 N N . GLY A 1 94 ? -15.718 9.270 0.197 1.00 97.44 94 GLY A N 1
ATOM 697 C CA . GLY A 1 94 ? -14.414 9.876 -0.021 1.00 97.44 94 GLY A CA 1
ATOM 698 C C . GLY A 1 94 ? -13.734 9.369 -1.296 1.00 97.44 94 GLY A C 1
ATOM 699 O O . GLY A 1 94 ? -13.208 10.181 -2.054 1.00 97.44 94 GLY A O 1
ATOM 700 N N . GLY A 1 95 ? -13.818 8.067 -1.590 1.00 96.25 95 GLY A N 1
ATOM 701 C CA . GLY A 1 95 ? -13.308 7.479 -2.830 1.00 96.25 95 GLY A CA 1
ATOM 702 C C . GLY A 1 95 ? -14.003 8.029 -4.080 1.00 96.25 95 GLY A C 1
ATOM 703 O O . GLY A 1 95 ? -13.334 8.381 -5.051 1.00 96.25 95 GLY A O 1
ATOM 704 N N . LEU A 1 96 ? -15.332 8.195 -4.044 1.00 96.44 96 LEU A N 1
ATOM 705 C CA . LEU A 1 96 ? -16.096 8.819 -5.136 1.00 96.44 96 LEU A CA 1
ATOM 706 C C . LEU A 1 96 ? -15.683 10.280 -5.357 1.00 96.44 96 LEU A C 1
ATOM 708 O O . LEU A 1 96 ? -15.489 10.710 -6.495 1.00 96.44 96 LEU A O 1
ATOM 712 N N . LEU A 1 97 ? -15.515 11.040 -4.273 1.00 96.00 97 LEU A N 1
ATOM 713 C CA . LEU A 1 97 ? -15.049 12.424 -4.346 1.00 96.00 97 LEU A CA 1
ATOM 714 C C . LEU A 1 97 ? -13.615 12.491 -4.898 1.00 96.00 97 LEU A C 1
ATOM 716 O O . LEU A 1 97 ? -13.334 13.322 -5.759 1.00 96.00 97 LEU A O 1
ATOM 720 N N . ALA A 1 98 ? -12.723 11.589 -4.480 1.00 94.44 98 ALA A N 1
ATOM 721 C CA . ALA A 1 98 ? -11.347 11.498 -4.978 1.00 94.44 98 ALA A CA 1
ATOM 722 C C . ALA A 1 98 ? -11.271 11.231 -6.491 1.00 94.44 98 ALA A C 1
ATOM 724 O O . ALA A 1 98 ? -10.414 11.800 -7.172 1.00 94.44 98 ALA A O 1
ATOM 725 N N . ILE A 1 99 ? -12.198 10.424 -7.025 1.00 92.94 99 ILE A N 1
ATOM 726 C CA . ILE A 1 99 ? -12.365 10.210 -8.471 1.00 92.94 99 ILE A CA 1
ATOM 727 C C . ILE A 1 99 ? -12.824 11.490 -9.168 1.00 92.94 99 ILE A C 1
ATOM 729 O O . ILE A 1 99 ? -12.349 11.786 -10.263 1.00 92.94 99 ILE A O 1
ATOM 733 N N . TYR A 1 100 ? -13.711 12.265 -8.537 1.00 92.31 100 TYR A N 1
ATOM 734 C CA . TYR A 1 100 ? -14.157 13.543 -9.087 1.00 92.31 100 TYR A CA 1
ATOM 735 C C . TYR A 1 100 ? -13.017 14.561 -9.230 1.00 92.31 100 TYR A C 1
ATOM 737 O O . TYR A 1 100 ? -13.000 15.300 -10.210 1.00 92.31 100 TYR A O 1
ATOM 745 N N . GLY A 1 101 ? -12.056 14.584 -8.304 1.00 89.88 101 GLY A N 1
ATOM 746 C CA . GLY A 1 101 ? -10.874 15.448 -8.381 1.00 89.88 101 GLY A CA 1
ATOM 747 C C . GLY A 1 101 ? -11.080 16.880 -7.869 1.00 89.88 101 GLY A C 1
ATOM 748 O O . GLY A 1 101 ? -12.102 17.239 -7.275 1.00 89.88 101 GLY A O 1
ATOM 749 N N . GLY A 1 102 ? -10.064 17.719 -8.052 1.00 89.06 102 GLY A N 1
ATOM 750 C CA . GLY A 1 102 ? -10.008 19.088 -7.545 1.00 89.06 102 GLY A CA 1
ATOM 751 C C . GLY A 1 102 ? -9.847 19.172 -6.026 1.00 89.06 102 GLY A C 1
ATOM 752 O O . GLY A 1 102 ? -9.355 18.254 -5.369 1.00 89.06 102 GLY A O 1
ATOM 753 N N . PHE A 1 103 ? -10.276 20.293 -5.440 1.00 91.50 103 PHE A N 1
ATOM 754 C CA . PHE A 1 103 ? -10.257 20.468 -3.982 1.00 91.50 103 PHE A CA 1
ATOM 755 C C . PHE A 1 103 ? -11.191 19.477 -3.271 1.00 91.50 103 PHE A C 1
ATOM 757 O O . PHE A 1 103 ? -10.837 18.912 -2.241 1.00 91.50 103 PHE A O 1
ATOM 764 N N . VAL A 1 104 ? -12.360 19.207 -3.861 1.00 93.56 104 VAL A N 1
ATOM 765 C CA . VAL A 1 104 ? -13.315 18.215 -3.344 1.00 93.56 104 VAL A CA 1
ATOM 766 C C . VAL A 1 104 ? -12.714 16.809 -3.375 1.00 93.56 104 VAL A C 1
ATOM 768 O O . VAL A 1 104 ? -12.868 16.064 -2.411 1.00 93.56 104 VAL A O 1
ATOM 771 N N . GLY A 1 105 ? -11.977 16.461 -4.433 1.00 93.56 105 GLY A N 1
ATOM 772 C CA . GLY A 1 105 ? -11.268 15.187 -4.495 1.00 93.56 105 GLY A CA 1
ATOM 773 C C . GLY A 1 105 ? -10.168 15.049 -3.457 1.00 93.56 105 GLY A C 1
ATOM 774 O O . GLY A 1 105 ? -10.074 14.004 -2.819 1.00 93.56 105 GLY A O 1
ATOM 775 N N . TRP A 1 106 ? -9.417 16.119 -3.189 1.00 94.06 106 TRP A N 1
ATOM 776 C CA . TRP A 1 106 ? -8.443 16.129 -2.097 1.00 94.06 106 TRP A CA 1
ATOM 777 C C . TRP A 1 106 ? -9.103 15.900 -0.726 1.00 94.06 106 TRP A C 1
ATOM 779 O O . TRP A 1 106 ? -8.634 15.075 0.058 1.00 94.06 106 TRP A O 1
ATOM 789 N N . LEU A 1 107 ? -10.245 16.548 -0.457 1.00 96.50 107 LEU A N 1
ATOM 790 C CA . LEU A 1 107 ? -11.035 16.285 0.754 1.00 96.50 107 LEU A CA 1
ATOM 791 C C . LEU A 1 107 ? -11.552 14.840 0.804 1.00 96.50 107 LEU A C 1
ATOM 793 O O . LEU A 1 107 ? -11.579 14.235 1.873 1.00 96.50 107 LEU A O 1
ATOM 797 N N . GLY A 1 108 ? -11.929 14.275 -0.345 1.00 97.06 108 GLY A N 1
ATOM 798 C CA . GLY A 1 108 ? -12.341 12.880 -0.478 1.00 97.06 108 GLY A CA 1
ATOM 799 C C . GLY A 1 108 ? -11.233 11.884 -0.138 1.00 97.06 108 GLY A C 1
ATOM 800 O O . GLY A 1 108 ? -11.464 10.928 0.608 1.00 97.06 108 GLY A O 1
ATOM 801 N N . LEU A 1 109 ? -10.015 12.134 -0.622 1.00 96.06 109 LEU A N 1
ATOM 802 C CA . LEU A 1 109 ? -8.826 11.362 -0.258 1.00 96.06 109 LEU A CA 1
ATOM 803 C C . LEU A 1 109 ? -8.556 11.445 1.245 1.00 96.06 109 LEU A C 1
ATOM 805 O O . LEU A 1 109 ? -8.314 10.415 1.871 1.00 96.06 109 LEU A O 1
ATOM 809 N N . LEU A 1 110 ? -8.644 12.645 1.831 1.00 96.88 110 LEU A N 1
ATOM 810 C CA . LEU A 1 110 ? -8.406 12.854 3.260 1.00 96.88 110 LEU A CA 1
ATOM 811 C C . LEU A 1 110 ? -9.445 12.110 4.103 1.00 96.88 110 LEU A C 1
ATOM 813 O O . LEU A 1 110 ? -9.089 11.435 5.067 1.00 96.88 110 LEU A O 1
ATOM 817 N N . LEU A 1 111 ? -10.719 12.195 3.711 1.00 97.62 111 LEU A N 1
ATOM 818 C CA . LEU A 1 111 ? -11.819 11.487 4.360 1.00 97.62 111 LEU A CA 1
ATOM 819 C C . LEU A 1 111 ? -11.616 9.970 4.303 1.00 97.62 111 LEU A C 1
ATOM 821 O O . LEU A 1 111 ? -11.734 9.299 5.327 1.00 97.62 111 LEU A O 1
ATOM 825 N N . SER A 1 112 ? -11.269 9.442 3.128 1.00 97.25 112 SER A N 1
ATOM 826 C CA . SER A 1 112 ? -11.018 8.010 2.926 1.00 97.25 112 SER A CA 1
ATOM 827 C C . SER A 1 112 ? -9.823 7.528 3.734 1.00 97.25 112 SER A C 1
ATOM 829 O O . SER A 1 112 ? -9.901 6.499 4.399 1.00 97.25 112 SER A O 1
ATOM 831 N N . HIS A 1 113 ? -8.733 8.295 3.730 1.00 96.06 113 HIS A N 1
ATOM 832 C CA . HIS A 1 113 ? -7.536 7.975 4.492 1.00 96.06 113 HIS A CA 1
ATOM 833 C C . HIS A 1 113 ? -7.821 7.969 6.002 1.00 96.06 113 HIS A C 1
ATOM 835 O O . HIS A 1 113 ? -7.472 7.014 6.693 1.00 96.06 113 HIS A O 1
ATOM 841 N N . ALA A 1 114 ? -8.532 8.979 6.517 1.00 96.25 114 ALA A N 1
ATOM 842 C CA . ALA A 1 114 ? -8.918 9.057 7.927 1.00 96.25 114 ALA A CA 1
ATOM 843 C C . ALA A 1 114 ? -9.891 7.938 8.343 1.00 96.25 114 ALA A C 1
ATOM 845 O O . ALA A 1 114 ? -9.768 7.385 9.441 1.00 96.25 114 ALA A O 1
ATOM 846 N N . ALA A 1 115 ? -10.833 7.574 7.468 1.00 95.56 115 ALA A N 1
ATOM 847 C CA . ALA A 1 115 ? -11.737 6.448 7.683 1.00 95.56 115 ALA A CA 1
ATOM 848 C C . ALA A 1 115 ? -10.971 5.119 7.735 1.00 95.56 115 ALA A C 1
ATOM 850 O O . ALA A 1 115 ? -11.178 4.324 8.653 1.00 95.56 115 ALA A O 1
ATOM 851 N N . LEU A 1 116 ? -10.042 4.907 6.798 1.00 93.75 116 LEU A N 1
ATOM 852 C CA . LEU A 1 116 ? -9.222 3.700 6.734 1.00 93.75 116 LEU A CA 1
ATOM 853 C C . LEU A 1 116 ? -8.352 3.578 7.988 1.00 93.75 116 LEU A C 1
ATOM 855 O O . LEU A 1 116 ? -8.327 2.536 8.640 1.00 93.75 116 LEU A O 1
ATOM 859 N N . GLN A 1 117 ? -7.725 4.685 8.380 1.00 93.06 117 GLN A N 1
ATOM 860 C CA . GLN A 1 117 ? -6.924 4.789 9.591 1.00 93.06 117 GLN A CA 1
ATOM 861 C C . GLN A 1 117 ? -7.735 4.520 10.863 1.00 93.06 117 GLN A C 1
ATOM 863 O O . GLN A 1 117 ? -7.262 3.840 11.776 1.00 93.06 117 GLN A O 1
ATOM 868 N N . SER A 1 118 ? -8.992 4.968 10.889 1.00 93.75 118 SER A N 1
ATOM 869 C CA . SER A 1 118 ? -9.912 4.702 11.993 1.00 93.75 118 SER A CA 1
ATOM 870 C C . SER A 1 118 ? -10.303 3.228 12.097 1.00 93.75 118 SER A C 1
ATOM 872 O O . SER A 1 118 ? -10.388 2.718 13.216 1.00 93.75 118 SER A O 1
ATOM 874 N N . LEU A 1 119 ? -10.512 2.541 10.966 1.00 91.12 119 LEU A N 1
ATOM 875 C CA . LEU A 1 119 ? -10.797 1.100 10.930 1.00 91.12 119 LEU A CA 1
ATOM 876 C C . LEU A 1 119 ? -9.570 0.254 11.263 1.00 91.12 119 LEU A C 1
ATOM 878 O O . LEU A 1 119 ? -9.708 -0.795 11.887 1.00 91.12 119 LEU A O 1
ATOM 882 N N . ALA A 1 120 ? -8.371 0.719 10.922 1.00 88.44 120 ALA A N 1
ATOM 883 C CA . ALA A 1 120 ? -7.137 -0.006 11.196 1.00 88.44 120 ALA A CA 1
ATOM 884 C C . ALA A 1 120 ? -6.842 -0.192 12.691 1.00 88.44 120 ALA A C 1
ATOM 886 O O . ALA A 1 120 ? -6.103 -1.089 13.078 1.00 88.44 120 ALA A O 1
ATOM 887 N N . VAL A 1 121 ? -7.443 0.642 13.542 1.00 86.06 121 VAL A N 1
ATOM 888 C CA . VAL A 1 121 ? -7.421 0.481 15.002 1.00 86.06 121 VAL A CA 1
ATOM 889 C C . VAL A 1 121 ? -8.316 -0.671 15.472 1.00 86.06 121 VAL A C 1
ATOM 891 O O . VAL A 1 121 ? -8.055 -1.245 16.518 1.00 86.06 121 VAL A O 1
ATOM 894 N N . THR A 1 122 ? -9.372 -1.016 14.734 1.00 79.56 122 THR A N 1
ATOM 895 C CA . THR A 1 122 ? -10.455 -1.887 15.227 1.00 79.56 122 THR A CA 1
ATOM 896 C C . THR A 1 122 ? -10.125 -3.385 15.255 1.00 79.56 122 THR A C 1
ATOM 898 O O . THR A 1 122 ? -10.888 -4.151 15.839 1.00 79.56 122 THR A O 1
ATOM 901 N N . GLY A 1 123 ? -8.990 -3.795 14.680 1.00 67.25 123 GLY A N 1
ATOM 902 C CA . GLY A 1 123 ? -8.480 -5.167 14.728 1.00 67.25 123 GLY A CA 1
ATOM 903 C C . GLY A 1 123 ? -7.331 -5.418 13.744 1.00 67.25 123 GLY A C 1
ATOM 904 O O . GLY A 1 123 ? -7.050 -4.593 12.872 1.00 67.25 123 GLY A O 1
ATOM 905 N N . GLU A 1 124 ? -6.684 -6.577 13.873 1.00 65.31 124 GLU A N 1
ATOM 906 C CA . GLU A 1 124 ? -5.557 -7.023 13.036 1.00 65.31 124 GLU A CA 1
ATOM 907 C C . GLU A 1 124 ? -6.031 -7.847 11.826 1.00 65.31 124 GLU A C 1
ATOM 909 O O . GLU A 1 124 ? -5.640 -8.992 11.629 1.00 65.31 124 GLU A O 1
ATOM 914 N N . PHE A 1 125 ? -6.904 -7.269 10.999 1.00 74.44 125 PHE A N 1
ATOM 915 C CA . PHE A 1 125 ? -7.387 -7.915 9.765 1.00 74.44 125 PHE A CA 1
ATOM 916 C C . PHE A 1 125 ? -6.564 -7.535 8.528 1.00 74.44 125 PHE A C 1
ATOM 918 O O . PHE A 1 125 ? -7.013 -7.725 7.400 1.00 74.44 125 PHE A O 1
ATOM 925 N N . TRP A 1 126 ? -5.388 -6.949 8.742 1.00 77.44 126 TRP A N 1
ATOM 926 C CA . TRP A 1 126 ? -4.547 -6.373 7.701 1.00 77.44 126 TRP A CA 1
ATOM 927 C C . TRP A 1 126 ? -3.330 -7.251 7.493 1.00 77.44 126 TRP A C 1
ATOM 929 O O . TRP A 1 126 ? -2.599 -7.553 8.439 1.00 77.44 126 TRP A O 1
ATOM 939 N N . PHE A 1 127 ? -3.076 -7.614 6.246 1.00 80.00 127 PHE A N 1
ATOM 940 C CA . PHE A 1 127 ? -1.792 -8.172 5.873 1.00 80.00 127 PHE A CA 1
ATOM 941 C C . PHE A 1 127 ? -0.739 -7.066 5.803 1.00 80.00 127 PHE A C 1
ATOM 943 O O . PHE A 1 127 ? -1.036 -5.895 5.577 1.00 80.00 127 PHE A O 1
ATOM 950 N N . VAL A 1 128 ? 0.528 -7.446 5.950 1.00 79.44 128 VAL A N 1
ATOM 951 C CA . VAL A 1 128 ? 1.669 -6.514 5.948 1.00 79.44 128 VAL A CA 1
ATOM 952 C C . VAL A 1 128 ? 1.697 -5.631 4.692 1.00 79.44 128 VAL A C 1
ATOM 954 O O . VAL A 1 128 ? 2.006 -4.443 4.761 1.00 79.44 128 VAL A O 1
ATOM 957 N N . TRP A 1 129 ? 1.327 -6.181 3.536 1.00 82.94 129 TRP A N 1
ATOM 958 C CA . TRP A 1 129 ? 1.268 -5.430 2.282 1.00 82.94 129 TRP A CA 1
ATOM 959 C C . TRP A 1 129 ? 0.057 -4.489 2.186 1.00 82.94 129 TRP A C 1
ATOM 961 O O . TRP A 1 129 ? 0.095 -3.540 1.405 1.00 82.94 129 TRP A O 1
ATOM 971 N N . ASP A 1 130 ? -0.993 -4.676 2.991 1.00 86.12 130 ASP A N 1
ATOM 972 C CA . ASP A 1 130 ? -2.168 -3.793 2.993 1.00 86.12 130 ASP A CA 1
ATOM 973 C C . ASP A 1 130 ? -1.824 -2.401 3.521 1.00 86.12 130 ASP A C 1
ATOM 975 O O . ASP A 1 130 ? -2.427 -1.403 3.113 1.00 86.12 130 ASP A O 1
ATOM 979 N N . TYR A 1 131 ? -0.775 -2.312 4.344 1.00 87.88 131 TYR A N 1
ATOM 980 C CA . TYR A 1 131 ? -0.209 -1.047 4.796 1.00 87.88 131 TYR A CA 1
ATOM 981 C C . TYR A 1 131 ? 0.327 -0.174 3.653 1.00 87.88 131 TYR A C 1
ATOM 983 O O . TYR A 1 131 ? 0.505 1.031 3.831 1.00 87.88 131 TYR A O 1
ATOM 991 N N . MET A 1 132 ? 0.514 -0.730 2.450 1.00 91.94 132 MET A N 1
ATOM 992 C CA . MET A 1 132 ? 0.765 0.052 1.238 1.00 91.94 132 MET A CA 1
ATOM 993 C C . MET A 1 132 ? -0.333 1.087 0.997 1.00 91.94 132 MET A C 1
ATOM 995 O O . MET A 1 132 ? -0.022 2.214 0.624 1.00 91.94 132 MET A O 1
ATOM 999 N N . VAL A 1 133 ? -1.608 0.750 1.234 1.00 93.06 133 VAL A N 1
ATOM 1000 C CA . VAL A 1 133 ? -2.723 1.674 0.956 1.00 93.06 133 VAL A CA 1
ATOM 1001 C C . VAL A 1 133 ? -2.686 2.881 1.893 1.00 93.06 133 VAL A C 1
ATOM 1003 O O . VAL A 1 133 ? -3.028 3.990 1.492 1.00 93.06 133 VAL A O 1
ATOM 1006 N N . PHE A 1 134 ? -2.221 2.690 3.125 1.00 92.88 134 PHE A N 1
ATOM 1007 C CA . PHE A 1 134 ? -2.065 3.768 4.097 1.00 92.88 134 PHE A CA 1
ATOM 1008 C C . PHE A 1 134 ? -0.940 4.705 3.672 1.00 92.88 134 PHE A C 1
ATOM 1010 O O . PHE A 1 134 ? -1.149 5.907 3.532 1.00 92.88 134 PHE A O 1
ATOM 1017 N N . GLU A 1 135 ? 0.234 4.149 3.399 1.00 93.88 135 GLU A N 1
ATOM 1018 C CA . GLU A 1 135 ? 1.408 4.933 3.043 1.00 93.88 135 GLU A CA 1
ATOM 1019 C C . GLU A 1 135 ? 1.262 5.632 1.685 1.00 93.88 135 GLU A C 1
ATOM 1021 O O . GLU A 1 135 ? 1.435 6.848 1.595 1.00 93.88 135 GLU A O 1
ATOM 1026 N N . ALA A 1 136 ? 0.852 4.903 0.642 1.00 94.69 136 ALA A N 1
ATOM 1027 C CA . ALA A 1 136 ? 0.564 5.497 -0.660 1.00 94.69 136 ALA A CA 1
ATOM 1028 C C . ALA A 1 136 ? -0.580 6.517 -0.553 1.00 94.69 136 ALA A C 1
ATOM 1030 O O . ALA A 1 136 ? -0.479 7.605 -1.111 1.00 94.69 136 ALA A O 1
ATOM 1031 N N . GLY A 1 137 ? -1.629 6.224 0.222 1.00 93.94 137 GLY A N 1
ATOM 1032 C CA . GLY A 1 137 ? -2.756 7.134 0.425 1.00 93.94 137 GLY A CA 1
ATOM 1033 C C . GLY A 1 137 ? -2.363 8.444 1.102 1.00 93.94 137 GLY A C 1
ATOM 1034 O O . GLY A 1 137 ? -2.886 9.499 0.741 1.00 93.94 137 GLY A O 1
ATOM 1035 N N . ALA A 1 138 ? -1.402 8.397 2.027 1.00 94.06 138 ALA A N 1
ATOM 1036 C CA . ALA A 1 138 ? -0.818 9.585 2.634 1.00 94.06 138 ALA A CA 1
ATOM 1037 C C . ALA A 1 138 ? 0.059 10.371 1.648 1.00 94.06 138 ALA A C 1
ATOM 1039 O O . ALA A 1 138 ? -0.024 11.598 1.608 1.00 94.06 138 ALA A O 1
ATOM 1040 N N . LEU A 1 139 ? 0.865 9.695 0.821 1.00 92.94 139 LEU A N 1
ATOM 1041 C CA . LEU A 1 139 ? 1.667 10.369 -0.207 1.00 92.94 139 LEU A CA 1
ATOM 1042 C C . LEU A 1 139 ? 0.801 11.008 -1.300 1.00 92.94 139 LEU A C 1
ATOM 1044 O O . LEU A 1 139 ? 1.114 12.114 -1.735 1.00 92.94 139 LEU A O 1
ATOM 1048 N N . VAL A 1 140 ? -0.308 10.376 -1.706 1.00 92.00 140 VAL A N 1
ATOM 1049 C CA . VAL A 1 140 ? -1.240 10.945 -2.699 1.00 92.00 140 VAL A CA 1
ATOM 1050 C C . VAL A 1 140 ? -1.826 12.276 -2.218 1.00 92.00 140 VAL A C 1
ATOM 1052 O O . VAL A 1 140 ? -2.021 13.175 -3.031 1.00 92.00 140 VAL A O 1
ATOM 1055 N N . LEU A 1 141 ? -2.037 12.461 -0.909 1.00 92.31 141 LEU A N 1
ATOM 1056 C CA . LEU A 1 141 ? -2.480 13.750 -0.351 1.00 92.31 141 LEU A CA 1
ATOM 1057 C C . LEU A 1 141 ? -1.459 14.883 -0.536 1.00 92.31 141 LEU A C 1
ATOM 1059 O O . LEU A 1 141 ? -1.842 16.054 -0.473 1.00 92.31 141 LEU A O 1
ATOM 1063 N N . LEU A 1 142 ? -0.182 14.540 -0.735 1.00 90.62 142 LEU A N 1
ATOM 1064 C CA . LEU A 1 142 ? 0.920 15.472 -0.985 1.00 90.62 142 LEU A CA 1
ATOM 1065 C C . LEU A 1 142 ? 1.219 15.643 -2.482 1.00 90.62 142 LEU A C 1
ATOM 1067 O O . LEU A 1 142 ? 1.979 16.540 -2.854 1.00 90.62 142 LEU A O 1
ATOM 1071 N N . LEU A 1 143 ? 0.652 14.789 -3.339 1.00 86.62 143 LEU A N 1
ATOM 1072 C CA . LEU A 1 143 ? 0.737 14.941 -4.786 1.00 86.62 143 LEU A CA 1
ATOM 1073 C C . LEU A 1 143 ? -0.210 16.055 -5.266 1.00 86.62 143 LEU A C 1
ATOM 1075 O O . LEU A 1 143 ? -1.216 16.354 -4.615 1.00 86.62 143 LEU A O 1
ATOM 1079 N N . PRO A 1 144 ? 0.081 16.675 -6.422 1.00 82.38 144 PRO A N 1
ATOM 1080 C CA . PRO A 1 144 ? -0.823 17.627 -7.042 1.00 82.38 144 PRO A CA 1
ATOM 1081 C C . PRO A 1 144 ? -2.206 17.011 -7.237 1.00 82.38 144 PRO A C 1
ATOM 1083 O O . PRO A 1 144 ? -2.342 15.948 -7.847 1.00 82.38 144 PRO A O 1
ATOM 1086 N N . SER A 1 145 ? -3.243 17.697 -6.753 1.00 80.88 145 SER A N 1
ATOM 1087 C CA . SER A 1 145 ? -4.611 17.230 -6.969 1.00 80.88 145 SER A CA 1
ATOM 1088 C C . SER A 1 145 ? -4.911 17.162 -8.467 1.00 80.88 145 SER A C 1
ATOM 1090 O O . SER A 1 145 ? -4.470 18.031 -9.240 1.00 80.88 145 SER A O 1
ATOM 1092 N N . SER A 1 146 ? -5.666 16.139 -8.867 1.00 84.19 146 SER A N 1
ATOM 1093 C CA . SER A 1 146 ? -6.223 16.064 -10.212 1.00 84.19 146 SER A CA 1
ATOM 1094 C C . SER A 1 146 ? -7.152 17.251 -10.455 1.00 84.19 146 SER A C 1
ATOM 1096 O O . SER A 1 146 ? -7.740 17.819 -9.533 1.00 84.19 146 SER A O 1
ATOM 1098 N N . LEU A 1 147 ? -7.296 17.650 -11.710 1.00 84.56 147 LEU A N 1
ATOM 1099 C CA . LEU A 1 147 ? -8.352 18.562 -12.105 1.00 84.56 147 LEU A CA 1
ATOM 1100 C C . LEU A 1 147 ? -9.715 17.897 -11.845 1.00 84.56 147 LEU A C 1
ATOM 1102 O O . LEU A 1 147 ? -9.821 16.668 -11.918 1.00 84.56 147 LEU A O 1
ATOM 1106 N N . PRO A 1 148 ? -10.756 18.681 -11.517 1.00 86.00 148 PRO A N 1
ATOM 1107 C CA . PRO A 1 148 ? -12.115 18.164 -11.491 1.00 86.00 148 PRO A CA 1
ATOM 1108 C C . PRO A 1 148 ? -12.455 17.485 -12.822 1.00 86.00 148 PRO A C 1
ATOM 1110 O O . PRO A 1 148 ? -12.101 18.018 -13.872 1.00 86.00 148 PRO A O 1
ATOM 1113 N N . LEU A 1 149 ? -13.214 16.386 -12.799 1.00 83.50 149 LEU A N 1
ATOM 1114 C CA . LEU A 1 149 ? -13.649 15.677 -14.014 1.00 83.50 149 LEU A CA 1
ATOM 1115 C C . LEU A 1 149 ? -14.325 16.605 -15.037 1.00 83.50 149 LEU A C 1
ATOM 1117 O O . LEU A 1 149 ? -14.198 16.399 -16.240 1.00 83.50 149 LEU A O 1
ATOM 1121 N N . SER A 1 150 ? -15.008 17.652 -14.568 1.00 82.44 150 SER A N 1
ATOM 1122 C CA . SER A 1 150 ? -15.637 18.678 -15.410 1.00 82.44 150 SER A CA 1
ATOM 1123 C C . SER A 1 150 ? -14.646 19.568 -16.173 1.00 82.44 150 SER A C 1
ATOM 1125 O O . SER A 1 150 ? -15.013 20.131 -17.200 1.00 82.44 150 SER A O 1
ATOM 1127 N N . ALA A 1 151 ? -13.406 19.693 -15.697 1.00 81.50 151 ALA A N 1
ATOM 1128 C CA . ALA A 1 151 ? -12.334 20.477 -16.312 1.00 81.50 151 ALA A CA 1
ATOM 1129 C C . ALA A 1 151 ? -11.379 19.624 -17.172 1.00 81.50 151 ALA A C 1
ATOM 1131 O O . ALA A 1 151 ? -10.448 20.160 -17.772 1.00 81.50 151 ALA A O 1
ATOM 1132 N N . GLY A 1 152 ? -11.617 18.311 -17.252 1.00 76.81 152 GLY A N 1
ATOM 1133 C CA . GLY A 1 152 ? -10.804 17.360 -18.002 1.00 76.81 152 GLY A CA 1
ATOM 1134 C C . GLY A 1 152 ? -9.875 16.524 -17.123 1.00 76.81 152 GLY A C 1
ATOM 1135 O O . GLY A 1 152 ? -9.903 16.577 -15.896 1.00 76.81 152 GLY A O 1
ATOM 1136 N N . LEU A 1 153 ? -9.057 15.707 -17.781 1.00 74.62 153 LEU A N 1
ATOM 1137 C CA . LEU A 1 153 ? -8.139 14.772 -17.137 1.00 74.62 153 LEU A CA 1
ATOM 1138 C C . LEU A 1 153 ? -6.728 15.364 -17.123 1.00 74.62 153 LEU A C 1
ATOM 1140 O O . LEU A 1 153 ? -6.181 15.697 -18.172 1.00 74.62 153 LEU A O 1
ATOM 1144 N N . GLY A 1 154 ? -6.147 15.488 -15.935 1.00 71.19 154 GLY A N 1
ATOM 1145 C CA . GLY A 1 154 ? -4.783 15.974 -15.724 1.00 71.19 154 GLY A CA 1
ATOM 1146 C C . GLY A 1 154 ? -4.585 16.432 -14.284 1.00 71.19 154 GLY A C 1
ATOM 1147 O O . GLY A 1 154 ? -5.552 16.518 -13.527 1.00 71.19 154 GLY A O 1
ATOM 1148 N N . ALA A 1 155 ? -3.353 16.725 -13.881 1.00 76.31 155 ALA A N 1
ATOM 1149 C CA . ALA A 1 155 ? -3.072 17.337 -12.587 1.00 76.31 155 ALA A CA 1
ATOM 1150 C C . ALA A 1 155 ? -3.032 18.853 -12.679 1.00 76.31 155 ALA A C 1
ATOM 1152 O O . ALA A 1 155 ? -2.657 19.438 -13.696 1.00 76.31 155 ALA A O 1
ATOM 1153 N N . SER A 1 156 ? -3.345 19.476 -11.548 1.00 75.38 156 SER A N 1
ATOM 1154 C CA . SER A 1 156 ? -3.263 20.923 -11.364 1.00 75.38 156 SER A CA 1
ATOM 1155 C C . SER A 1 156 ? -1.850 21.493 -11.560 1.00 75.38 156 SER A C 1
ATOM 1157 O O . SER A 1 156 ? -1.719 22.623 -12.019 1.00 75.38 156 SER A O 1
ATOM 1159 N N . HIS A 1 157 ? -0.800 20.744 -11.214 1.00 78.12 157 HIS A N 1
ATOM 1160 C CA . HIS A 1 157 ? 0.604 21.146 -11.359 1.00 78.12 157 HIS A CA 1
ATOM 1161 C C . HIS A 1 157 ? 1.535 19.920 -11.320 1.00 78.12 157 HIS A C 1
ATOM 1163 O O . HIS A 1 157 ? 1.071 18.792 -11.160 1.00 78.12 157 HIS A O 1
ATOM 1169 N N . LEU A 1 158 ? 2.845 20.130 -11.499 1.00 79.94 158 LEU A N 1
ATOM 1170 C CA . LEU A 1 158 ? 3.861 19.078 -11.360 1.00 79.94 158 LEU A CA 1
ATOM 1171 C C . LEU A 1 158 ? 4.122 18.747 -9.883 1.00 79.94 158 LEU A C 1
ATOM 1173 O O . LEU A 1 158 ? 4.072 19.651 -9.045 1.00 79.94 158 LEU A O 1
ATOM 1177 N N . PRO A 1 159 ? 4.425 17.482 -9.545 1.00 82.56 159 PRO A N 1
ATOM 1178 C CA . PRO A 1 159 ? 4.697 17.096 -8.170 1.00 82.56 159 PRO A CA 1
ATOM 1179 C C . PRO A 1 159 ? 5.986 17.727 -7.656 1.00 82.56 159 PRO A C 1
ATOM 1181 O O . PRO A 1 159 ? 6.967 17.902 -8.381 1.00 82.56 159 PRO A O 1
ATOM 1184 N N . VAL A 1 160 ? 5.994 18.019 -6.358 1.00 84.50 160 VAL A N 1
ATOM 1185 C CA . VAL A 1 160 ? 7.194 18.476 -5.663 1.00 84.50 160 VAL A CA 1
ATOM 1186 C C . VAL A 1 160 ? 8.250 17.349 -5.720 1.00 84.50 160 VAL A C 1
ATOM 1188 O O . VAL A 1 160 ? 7.944 16.227 -5.316 1.00 84.50 160 VAL A O 1
ATOM 1191 N N . PRO A 1 161 ? 9.495 17.603 -6.173 1.00 86.12 161 PRO A N 1
ATOM 1192 C CA . PRO A 1 161 ? 10.577 16.628 -6.304 1.00 86.12 161 PRO A CA 1
ATOM 1193 C C . PRO A 1 161 ? 10.795 15.712 -5.098 1.00 86.12 161 PRO A C 1
ATOM 1195 O O . PRO A 1 161 ? 11.046 14.527 -5.285 1.00 86.12 161 PRO A O 1
ATOM 1198 N N . CYS A 1 162 ? 10.682 16.214 -3.862 1.00 87.38 162 CYS A N 1
ATOM 1199 C CA . CYS A 1 162 ? 10.835 15.374 -2.669 1.00 87.38 162 CYS A CA 1
ATOM 1200 C C . CYS A 1 162 ? 9.677 14.380 -2.487 1.00 87.38 162 CYS A C 1
ATOM 1202 O O . CYS A 1 162 ? 9.922 13.242 -2.096 1.00 87.38 162 CYS A O 1
ATOM 1204 N N . VAL A 1 163 ? 8.444 14.768 -2.832 1.00 88.75 163 VAL A N 1
ATOM 1205 C CA . VAL A 1 163 ? 7.272 13.876 -2.832 1.00 88.75 163 VAL A CA 1
ATOM 1206 C C . VAL A 1 163 ? 7.372 12.878 -3.986 1.00 88.75 163 VAL A C 1
ATOM 1208 O O . VAL A 1 163 ? 7.104 11.695 -3.808 1.00 88.75 163 VAL A O 1
ATOM 1211 N N . ALA A 1 164 ? 7.842 13.320 -5.155 1.00 89.00 164 ALA A N 1
ATOM 1212 C CA . ALA A 1 164 ? 8.081 12.430 -6.286 1.00 89.00 164 ALA A CA 1
ATOM 1213 C C . ALA A 1 164 ? 9.188 11.399 -5.995 1.00 89.00 164 ALA A C 1
ATOM 1215 O O . ALA A 1 164 ? 9.066 10.241 -6.393 1.00 89.00 164 ALA A O 1
ATOM 1216 N N . LEU A 1 165 ? 10.245 11.791 -5.272 1.00 91.38 165 LEU A N 1
ATOM 1217 C CA . LEU A 1 165 ? 11.267 10.867 -4.781 1.00 91.38 165 LEU A CA 1
ATOM 1218 C C . LEU A 1 165 ? 10.682 9.902 -3.743 1.00 91.38 165 LEU A C 1
ATOM 1220 O O . LEU A 1 165 ? 10.939 8.708 -3.834 1.00 91.38 165 LEU A O 1
ATOM 1224 N N . ALA A 1 166 ? 9.870 10.387 -2.798 1.00 92.69 166 ALA A N 1
ATOM 1225 C CA . ALA A 1 166 ? 9.173 9.540 -1.828 1.00 92.69 166 ALA A CA 1
ATOM 1226 C C . ALA A 1 166 ? 8.292 8.483 -2.516 1.00 92.69 166 ALA A C 1
ATOM 1228 O O . ALA A 1 166 ? 8.342 7.315 -2.142 1.00 92.69 166 ALA A O 1
ATOM 1229 N N . TRP A 1 167 ? 7.574 8.859 -3.578 1.00 92.69 167 TRP A N 1
ATOM 1230 C CA . TRP A 1 167 ? 6.777 7.937 -4.391 1.00 92.69 167 TRP A CA 1
ATOM 1231 C C . TRP A 1 167 ? 7.629 6.872 -5.097 1.00 92.69 167 TRP A C 1
ATOM 1233 O O . TRP A 1 167 ? 7.298 5.688 -5.071 1.00 92.69 167 TRP A O 1
ATOM 1243 N N . GLN A 1 168 ? 8.763 7.268 -5.688 1.00 93.62 168 GLN A N 1
ATOM 1244 C CA . GLN A 1 168 ? 9.715 6.336 -6.311 1.00 93.62 168 GLN A CA 1
ATOM 1245 C C . GLN A 1 168 ? 10.317 5.378 -5.277 1.00 93.62 168 GLN A C 1
ATOM 1247 O O . GLN A 1 168 ? 10.393 4.175 -5.519 1.00 93.62 168 GLN A O 1
ATOM 1252 N N . VAL A 1 169 ? 10.708 5.899 -4.110 1.00 94.50 169 VAL A N 1
ATOM 1253 C CA . VAL A 1 169 ? 11.235 5.105 -2.994 1.00 94.50 169 VAL A CA 1
ATOM 1254 C C . VAL A 1 169 ? 10.183 4.127 -2.483 1.00 94.50 169 VAL A C 1
ATOM 1256 O O . VAL A 1 169 ? 10.527 2.973 -2.253 1.00 94.50 169 VAL A O 1
ATOM 1259 N N . LEU A 1 170 ? 8.915 4.533 -2.363 1.00 94.88 170 LEU A N 1
ATOM 1260 C CA . LEU A 1 170 ? 7.815 3.635 -2.012 1.00 94.88 170 LEU A CA 1
ATOM 1261 C C . LEU A 1 170 ? 7.678 2.503 -3.038 1.00 94.88 170 LEU A C 1
ATOM 1263 O O . LEU A 1 170 ? 7.678 1.333 -2.655 1.00 94.88 170 LEU A O 1
ATOM 1267 N N . ALA A 1 171 ? 7.623 2.840 -4.333 1.00 94.25 171 ALA A N 1
ATOM 1268 C CA . ALA A 1 171 ? 7.505 1.856 -5.405 1.00 94.25 171 ALA A CA 1
ATOM 1269 C C . ALA A 1 171 ? 8.647 0.828 -5.368 1.00 94.25 171 ALA A C 1
ATOM 1271 O O . ALA A 1 171 ? 8.399 -0.374 -5.459 1.00 94.25 171 ALA A O 1
ATOM 1272 N N . ILE A 1 172 ? 9.882 1.295 -5.171 1.00 94.56 172 ILE A N 1
ATOM 1273 C CA . ILE A 1 172 ? 11.074 0.449 -5.051 1.00 94.56 172 ILE A CA 1
ATOM 1274 C C . ILE A 1 172 ? 11.007 -0.427 -3.802 1.00 94.56 172 ILE A C 1
ATOM 1276 O O . ILE A 1 172 ? 11.194 -1.639 -3.878 1.00 94.56 172 ILE A O 1
ATOM 1280 N N . ARG A 1 173 ? 10.732 0.180 -2.648 1.00 91.75 173 ARG A N 1
ATOM 1281 C CA . ARG A 1 173 ? 10.777 -0.481 -1.343 1.00 91.75 173 ARG A CA 1
ATOM 1282 C C . ARG A 1 173 ? 9.744 -1.593 -1.214 1.00 91.75 173 ARG A C 1
ATOM 1284 O O . ARG A 1 173 ? 10.039 -2.608 -0.598 1.00 91.75 173 ARG A O 1
ATOM 1291 N N . LEU A 1 174 ? 8.576 -1.436 -1.830 1.00 91.19 174 LEU A N 1
ATOM 1292 C CA . LEU A 1 174 ? 7.550 -2.479 -1.877 1.00 91.19 174 LEU A CA 1
ATOM 1293 C C . LEU A 1 174 ? 8.064 -3.762 -2.545 1.00 91.19 174 LEU A C 1
ATOM 1295 O O . LEU A 1 174 ? 7.938 -4.840 -1.973 1.00 91.19 174 LEU A O 1
ATOM 1299 N N . MET A 1 175 ? 8.697 -3.653 -3.717 1.00 91.69 175 MET A N 1
ATOM 1300 C CA . MET A 1 175 ? 9.217 -4.827 -4.432 1.00 91.69 175 MET A CA 1
ATOM 1301 C C . MET A 1 175 ? 10.493 -5.373 -3.806 1.00 91.69 175 MET A C 1
ATOM 1303 O O . MET A 1 175 ? 10.638 -6.585 -3.680 1.00 91.69 175 MET A O 1
ATOM 1307 N N . LEU A 1 176 ? 11.393 -4.494 -3.357 1.00 89.31 176 LEU A N 1
ATOM 1308 C CA . LEU A 1 176 ? 12.608 -4.927 -2.672 1.00 89.31 176 LEU A CA 1
ATOM 1309 C C . LEU A 1 176 ? 12.305 -5.626 -1.349 1.00 89.31 176 LEU A C 1
ATOM 1311 O O . LEU A 1 176 ? 12.995 -6.588 -1.028 1.00 89.31 176 LEU A O 1
ATOM 1315 N N . GLY A 1 177 ? 11.286 -5.186 -0.606 1.00 85.81 177 GLY A N 1
ATOM 1316 C CA . GLY A 1 177 ? 10.830 -5.872 0.601 1.00 85.81 177 GLY A CA 1
ATOM 1317 C C . GLY A 1 177 ? 10.447 -7.322 0.298 1.00 85.81 177 GLY A C 1
ATOM 1318 O O . GLY A 1 177 ? 10.949 -8.241 0.944 1.00 85.81 177 GLY A O 1
ATOM 1319 N N . PHE A 1 178 ? 9.652 -7.544 -0.755 1.00 84.31 178 PHE A N 1
ATOM 1320 C CA . PHE A 1 178 ? 9.255 -8.890 -1.191 1.00 84.31 178 PHE A CA 1
ATOM 1321 C C . PHE A 1 178 ? 10.454 -9.709 -1.659 1.00 84.31 178 PHE A C 1
ATOM 1323 O O . PHE A 1 178 ? 10.633 -10.848 -1.231 1.00 84.31 178 PHE A O 1
ATOM 1330 N N . ALA A 1 179 ? 11.306 -9.117 -2.495 1.00 86.25 179 ALA A N 1
ATOM 1331 C CA . ALA A 1 179 ? 12.479 -9.781 -3.036 1.00 86.25 179 ALA A CA 1
ATOM 1332 C C . ALA A 1 179 ? 13.473 -10.187 -1.940 1.00 86.25 179 ALA A C 1
ATOM 1334 O O . ALA A 1 179 ? 13.989 -11.298 -1.957 1.00 86.25 179 ALA A O 1
ATOM 1335 N N . LYS A 1 180 ? 13.744 -9.310 -0.967 1.00 81.00 180 LYS A N 1
ATOM 1336 C CA . LYS A 1 180 ? 14.694 -9.576 0.121 1.00 81.00 180 LYS A CA 1
ATOM 1337 C C . LYS A 1 180 ? 14.269 -10.752 0.975 1.00 81.00 180 LYS A C 1
ATOM 1339 O O . LYS A 1 180 ? 15.094 -11.608 1.270 1.00 81.00 180 LYS A O 1
ATOM 1344 N N . THR A 1 181 ? 13.004 -10.793 1.376 1.00 71.62 181 THR A N 1
ATOM 1345 C CA . THR A 1 181 ? 12.512 -11.906 2.182 1.00 71.62 181 THR A CA 1
ATOM 1346 C C . THR A 1 181 ? 12.476 -13.189 1.353 1.00 71.62 181 THR A C 1
ATOM 1348 O O . THR A 1 181 ? 12.902 -14.215 1.861 1.00 71.62 181 THR A O 1
ATOM 1351 N N . LYS A 1 182 ? 12.099 -13.122 0.068 1.00 75.38 182 LYS A N 1
ATOM 1352 C CA . LYS A 1 182 ? 12.001 -14.281 -0.838 1.00 75.38 182 LYS A CA 1
ATOM 1353 C C . LYS A 1 182 ? 13.347 -14.855 -1.299 1.00 75.38 182 LYS A C 1
ATOM 1355 O O . LYS A 1 182 ? 13.449 -16.056 -1.517 1.00 75.38 182 LYS A O 1
ATOM 1360 N N . PHE A 1 183 ? 14.368 -14.016 -1.466 1.00 73.69 183 PHE A N 1
ATOM 1361 C CA . PHE A 1 183 ? 15.647 -14.388 -2.089 1.00 73.69 183 PHE A CA 1
ATOM 1362 C C . PHE A 1 183 ? 16.871 -14.186 -1.186 1.00 73.69 183 PHE A C 1
ATOM 1364 O O . PHE A 1 183 ? 17.975 -14.550 -1.579 1.00 73.69 183 PHE A O 1
ATOM 1371 N N . GLY A 1 184 ? 16.715 -13.572 -0.011 1.00 65.19 184 GLY A N 1
ATOM 1372 C CA . GLY A 1 184 ? 17.842 -13.171 0.836 1.00 65.19 184 GLY A CA 1
ATOM 1373 C C . GLY A 1 184 ? 18.505 -14.310 1.610 1.00 65.19 184 GLY A C 1
ATOM 1374 O O . GLY A 1 184 ? 19.694 -14.216 1.897 1.00 65.19 184 GLY A O 1
ATOM 1375 N N . GLU A 1 185 ? 17.759 -15.368 1.938 1.00 59.81 185 GLU A N 1
ATOM 1376 C CA . GLU A 1 185 ? 18.251 -16.479 2.774 1.00 59.81 185 GLU A CA 1
ATOM 1377 C C . GLU A 1 185 ? 18.414 -17.800 2.005 1.00 59.81 185 GLU A C 1
ATOM 1379 O O . GLU A 1 185 ? 19.242 -18.629 2.376 1.00 59.81 185 GLU A O 1
ATOM 1384 N N . SER A 1 186 ? 17.689 -17.993 0.899 1.00 56.00 186 SER A N 1
ATOM 1385 C CA . SER A 1 186 ? 17.827 -19.186 0.058 1.00 56.00 186 SER A CA 1
ATOM 1386 C C . SER A 1 186 ? 18.970 -19.079 -0.929 1.00 56.00 186 SER A C 1
ATOM 1388 O O . SER A 1 186 ? 19.205 -18.025 -1.520 1.00 56.00 186 SER A O 1
ATOM 1390 N N . ASP A 1 187 ? 19.554 -20.224 -1.261 1.00 63.28 187 ASP A N 1
ATOM 1391 C CA . ASP A 1 187 ? 20.298 -20.379 -2.503 1.00 63.28 187 ASP A CA 1
ATOM 1392 C C . ASP A 1 187 ? 19.312 -20.315 -3.686 1.00 63.28 187 ASP A C 1
ATOM 1394 O O . ASP A 1 187 ? 18.805 -21.330 -4.159 1.00 63.28 187 ASP A O 1
ATOM 1398 N N . VAL A 1 188 ? 19.003 -19.092 -4.129 1.00 64.12 188 VAL A N 1
ATOM 1399 C CA . VAL A 1 188 ? 18.073 -18.729 -5.222 1.00 64.12 188 VAL A CA 1
ATOM 1400 C C . VAL A 1 188 ? 18.284 -19.593 -6.475 1.00 64.12 188 VAL A C 1
ATOM 1402 O O . VAL A 1 188 ? 17.359 -19.864 -7.235 1.00 64.12 188 VAL A O 1
ATOM 1405 N N . SER A 1 189 ? 19.516 -20.063 -6.689 1.00 64.44 189 SER A N 1
ATOM 1406 C CA . SER A 1 189 ? 19.877 -20.921 -7.816 1.00 64.44 189 SER A CA 1
ATOM 1407 C C . SER A 1 189 ? 19.359 -22.364 -7.697 1.00 64.44 189 SER A C 1
ATOM 1409 O O . SER A 1 189 ? 19.127 -23.017 -8.720 1.00 64.44 189 SER A O 1
ATOM 1411 N N . LYS A 1 190 ? 19.147 -22.856 -6.469 1.00 71.44 190 LYS A N 1
ATOM 1412 C CA . LYS A 1 190 ? 18.729 -24.232 -6.167 1.00 71.44 190 LYS A CA 1
ATOM 1413 C C . LYS A 1 190 ? 17.214 -24.424 -6.215 1.00 71.44 190 LYS A C 1
ATOM 1415 O O . LYS A 1 190 ? 16.780 -25.479 -6.669 1.00 71.44 190 LYS A O 1
ATOM 1420 N N . ASP A 1 191 ? 16.420 -23.416 -5.845 1.00 75.25 191 ASP A N 1
ATOM 1421 C CA . ASP A 1 191 ? 14.947 -23.471 -5.896 1.00 75.25 191 ASP A CA 1
ATOM 1422 C C . ASP A 1 191 ? 14.355 -22.689 -7.087 1.00 75.25 191 ASP A C 1
ATOM 1424 O O . ASP A 1 191 ? 13.495 -21.816 -6.961 1.00 75.25 191 ASP A O 1
ATOM 1428 N N . ASN A 1 192 ? 14.805 -23.014 -8.304 1.00 80.62 192 ASN A N 1
ATOM 1429 C CA . ASN A 1 192 ? 14.273 -22.402 -9.532 1.00 80.62 192 ASN A CA 1
ATOM 1430 C C . ASN A 1 192 ? 12.851 -22.871 -9.912 1.00 80.62 192 ASN A C 1
ATOM 1432 O O . ASN A 1 192 ? 12.324 -22.470 -10.954 1.00 80.62 192 ASN A O 1
ATOM 1436 N N . LEU A 1 193 ? 12.236 -23.718 -9.080 1.00 86.38 193 LEU A N 1
ATOM 1437 C CA . LEU A 1 193 ? 10.854 -24.182 -9.194 1.00 86.38 193 LEU A CA 1
ATOM 1438 C C . LEU A 1 193 ? 9.966 -23.672 -8.053 1.00 86.38 193 LEU A C 1
ATOM 1440 O O . LEU A 1 193 ? 8.822 -24.111 -7.960 1.00 86.38 193 LEU A O 1
ATOM 1444 N N . PHE A 1 194 ? 10.421 -22.689 -7.271 1.00 84.25 194 PHE A N 1
ATOM 1445 C CA . PHE A 1 194 ? 9.642 -22.019 -6.226 1.00 84.25 194 PHE A CA 1
ATOM 1446 C C . PHE A 1 194 ? 8.187 -21.733 -6.642 1.00 84.25 194 PHE A C 1
ATOM 1448 O O . PHE A 1 194 ? 7.242 -22.022 -5.905 1.00 84.25 194 PHE A O 1
ATOM 1455 N N . LEU A 1 195 ? 7.992 -21.215 -7.865 1.00 88.25 195 LEU A N 1
ATOM 1456 C CA . LEU A 1 195 ? 6.665 -20.874 -8.384 1.00 88.25 195 LEU A CA 1
ATOM 1457 C C . LEU A 1 195 ? 5.720 -22.073 -8.489 1.00 88.25 195 LEU A C 1
ATOM 1459 O O . LEU A 1 195 ? 4.512 -21.894 -8.356 1.00 88.25 195 LEU A O 1
ATOM 1463 N N . GLN A 1 196 ? 6.251 -23.281 -8.694 1.00 89.44 196 GLN A N 1
ATOM 1464 C CA . GLN A 1 196 ? 5.454 -24.499 -8.725 1.00 89.44 196 GLN A CA 1
ATOM 1465 C C . GLN A 1 196 ? 4.670 -24.634 -7.423 1.00 89.44 196 GLN A C 1
ATOM 1467 O O . GLN A 1 196 ? 3.444 -24.684 -7.449 1.00 89.44 196 GLN A O 1
ATOM 1472 N N . GLY A 1 197 ? 5.361 -24.621 -6.282 1.00 85.56 197 GLY A N 1
ATOM 1473 C CA . GLY A 1 197 ? 4.711 -24.622 -4.977 1.00 85.56 197 GLY A CA 1
ATOM 1474 C C . GLY A 1 197 ? 3.873 -23.362 -4.774 1.00 85.56 197 GLY A C 1
ATOM 1475 O O . GLY A 1 197 ? 2.710 -23.463 -4.386 1.00 85.56 197 GLY A O 1
ATOM 1476 N N . PHE A 1 198 ? 4.438 -22.188 -5.077 1.00 85.50 198 PHE A N 1
ATOM 1477 C CA . PHE A 1 198 ? 3.806 -20.894 -4.805 1.00 85.50 198 PHE A CA 1
ATOM 1478 C C . PHE A 1 198 ? 2.370 -20.824 -5.312 1.00 85.50 198 PHE A C 1
ATOM 1480 O O . PHE A 1 198 ? 1.487 -20.366 -4.591 1.00 85.50 198 PHE A O 1
ATOM 1487 N N . PHE A 1 199 ? 2.098 -21.356 -6.506 1.00 89.56 199 PHE A N 1
ATOM 1488 C CA . PHE A 1 199 ? 0.760 -21.293 -7.076 1.00 89.56 199 PHE A CA 1
ATOM 1489 C C . PHE A 1 199 ? -0.328 -21.969 -6.230 1.00 89.56 199 PHE A C 1
ATOM 1491 O O . PHE A 1 199 ? -1.482 -21.555 -6.318 1.00 89.56 199 PHE A O 1
ATOM 1498 N N . ILE A 1 200 ? 0.009 -22.948 -5.389 1.00 86.25 200 ILE A N 1
ATOM 1499 C CA . ILE A 1 200 ? -0.964 -23.654 -4.539 1.00 86.25 200 ILE A CA 1
ATOM 1500 C C . ILE A 1 200 ? -0.961 -23.210 -3.075 1.00 86.25 200 ILE A C 1
ATOM 1502 O O . ILE A 1 200 ? -1.949 -23.471 -2.386 1.00 86.25 200 ILE A O 1
ATOM 1506 N N . TRP A 1 201 ? 0.111 -22.578 -2.586 1.00 80.00 201 TRP A N 1
ATOM 1507 C CA . TRP A 1 201 ? 0.210 -22.140 -1.185 1.00 80.00 201 TRP A CA 1
ATOM 1508 C C . TRP A 1 201 ? 0.148 -20.624 -0.984 1.00 80.00 201 TRP A C 1
ATOM 1510 O O . TRP A 1 201 ? -0.013 -20.186 0.154 1.00 80.00 201 TRP A O 1
ATOM 1520 N N . GLN A 1 202 ? 0.235 -19.822 -2.050 1.00 84.31 202 GLN A N 1
ATOM 1521 C CA . GLN A 1 202 ? -0.006 -18.377 -1.985 1.00 84.31 202 GLN A CA 1
ATOM 1522 C C . GLN A 1 202 ? -1.393 -18.043 -1.411 1.00 84.31 202 GLN A C 1
ATOM 1524 O O . GLN A 1 202 ? -2.279 -18.895 -1.328 1.00 84.31 202 GLN A O 1
ATOM 1529 N N . LEU A 1 203 ? -1.610 -16.774 -1.060 1.00 76.19 203 LEU A N 1
ATOM 1530 C CA . LEU A 1 203 ? -2.897 -16.327 -0.539 1.00 76.19 203 LEU A CA 1
ATOM 1531 C C . LEU A 1 203 ? -4.003 -16.429 -1.606 1.00 76.19 203 LEU A C 1
ATOM 1533 O O . LEU A 1 203 ? -3.848 -15.936 -2.722 1.00 76.19 203 LEU A O 1
ATOM 1537 N N . LEU A 1 204 ? -5.130 -17.049 -1.231 1.00 80.88 204 LEU A N 1
ATOM 1538 C CA . LEU A 1 204 ? -6.343 -17.189 -2.051 1.00 80.88 204 LEU A CA 1
ATOM 1539 C C . LEU A 1 204 ? -6.042 -17.602 -3.510 1.00 80.88 204 LEU A C 1
ATOM 1541 O O . LEU A 1 204 ? -6.329 -16.839 -4.444 1.00 80.88 204 LEU A O 1
ATOM 1545 N N . PRO A 1 205 ? -5.462 -18.801 -3.725 1.00 85.88 205 PRO A N 1
ATOM 1546 C CA . PRO A 1 205 ? -5.227 -19.308 -5.066 1.00 85.88 205 PRO A CA 1
ATOM 1547 C C . PRO A 1 205 ? -6.569 -19.555 -5.763 1.00 85.88 205 PRO A C 1
ATOM 1549 O O . PRO A 1 205 ? -7.591 -19.835 -5.132 1.00 85.88 205 PRO A O 1
ATOM 1552 N N . ASN A 1 206 ? -6.567 -19.458 -7.085 1.00 88.31 206 ASN A N 1
ATOM 1553 C CA . ASN A 1 206 ? -7.733 -19.668 -7.928 1.00 88.31 206 ASN A CA 1
ATOM 1554 C C . ASN A 1 206 ? -7.497 -20.842 -8.896 1.00 88.31 206 ASN A C 1
ATOM 1556 O O . ASN A 1 206 ? -6.476 -21.531 -8.857 1.00 88.31 206 ASN A O 1
ATOM 1560 N N . HIS A 1 207 ? -8.463 -21.097 -9.779 1.00 90.00 207 HIS A N 1
ATOM 1561 C CA . HIS A 1 207 ? -8.374 -22.204 -10.733 1.00 90.00 207 HIS A CA 1
ATOM 1562 C C . HIS A 1 207 ? -7.145 -22.113 -11.652 1.00 90.00 207 HIS A C 1
ATOM 1564 O O . HIS A 1 207 ? -6.549 -23.139 -11.977 1.00 90.00 207 HIS A O 1
ATOM 1570 N N . LEU A 1 208 ? -6.730 -20.904 -12.046 1.00 92.00 208 LEU A N 1
ATOM 1571 C CA . LEU A 1 208 ? -5.553 -20.718 -12.894 1.00 92.00 208 LEU A CA 1
ATOM 1572 C C . LEU A 1 208 ? -4.267 -21.107 -12.161 1.00 92.00 208 LEU A C 1
ATOM 1574 O O . LEU A 1 208 ? -3.392 -21.722 -12.767 1.00 92.00 208 LEU A O 1
ATOM 1578 N N . SER A 1 209 ? -4.161 -20.812 -10.866 1.00 91.81 209 SER A N 1
ATOM 1579 C CA . SER A 1 209 ? -3.007 -21.211 -10.052 1.00 91.81 209 SER A CA 1
ATOM 1580 C C . SER A 1 209 ? -2.832 -22.727 -10.044 1.00 91.81 209 SER A C 1
ATOM 1582 O O . SER A 1 209 ? -1.723 -23.221 -10.225 1.00 91.81 209 SER A O 1
ATOM 1584 N N . TRP A 1 210 ? -3.929 -23.482 -9.925 1.00 91.00 210 TRP A N 1
ATOM 1585 C CA . TRP A 1 210 ? -3.878 -24.944 -10.001 1.00 91.00 210 TRP A CA 1
ATOM 1586 C C . TRP A 1 210 ? -3.340 -25.438 -11.352 1.00 91.00 210 TRP A C 1
ATOM 1588 O O . TRP A 1 210 ? -2.482 -26.316 -11.397 1.00 91.00 210 TRP A O 1
ATOM 1598 N N . HIS A 1 211 ? -3.777 -24.837 -12.461 1.00 93.56 211 HIS A N 1
ATOM 1599 C CA . HIS A 1 211 ? -3.242 -25.186 -13.778 1.00 93.56 211 HIS A CA 1
ATOM 1600 C C . HIS A 1 211 ? -1.755 -24.836 -13.914 1.00 93.56 211 HIS A C 1
ATOM 1602 O O . HIS A 1 211 ? -0.991 -25.617 -14.480 1.00 93.56 211 HIS A O 1
ATOM 1608 N N . LEU A 1 212 ? -1.329 -23.691 -13.374 1.00 93.81 212 LEU A N 1
ATOM 1609 C CA . LEU A 1 212 ? 0.066 -23.258 -13.432 1.00 93.81 212 LEU A CA 1
ATOM 1610 C C . LEU A 1 212 ? 0.990 -24.081 -12.533 1.00 93.81 212 LEU A C 1
ATOM 1612 O O . LEU A 1 212 ? 2.140 -24.292 -12.900 1.00 93.81 212 LEU A O 1
ATOM 1616 N N . HIS A 1 213 ? 0.495 -24.629 -11.424 1.00 92.69 213 HIS A N 1
ATOM 1617 C CA . HIS A 1 213 ? 1.232 -25.611 -10.622 1.00 92.69 213 HIS A CA 1
ATOM 1618 C C . HIS A 1 213 ? 1.662 -26.841 -11.446 1.00 92.69 213 HIS A C 1
ATOM 1620 O O . HIS A 1 213 ? 2.724 -27.420 -11.217 1.00 92.69 213 HIS A O 1
ATOM 1626 N N . HIS A 1 214 ? 0.864 -27.208 -12.451 1.00 93.50 214 HIS A N 1
ATOM 1627 C CA . HIS A 1 214 ? 1.137 -28.310 -13.375 1.00 93.50 214 HIS A CA 1
ATOM 1628 C C . HIS A 1 214 ? 1.747 -27.858 -14.714 1.00 93.50 214 HIS A C 1
ATOM 1630 O O . HIS A 1 214 ? 1.831 -28.653 -15.653 1.00 93.50 214 HIS A O 1
ATOM 1636 N N . ALA A 1 215 ? 2.168 -26.595 -14.834 1.00 94.75 215 ALA A N 1
ATOM 1637 C CA . ALA A 1 215 ? 2.771 -26.086 -16.058 1.00 94.75 215 ALA A CA 1
ATOM 1638 C C . ALA A 1 215 ? 4.107 -26.788 -16.383 1.00 94.75 215 ALA A C 1
ATOM 1640 O O . ALA A 1 215 ? 4.805 -27.266 -15.483 1.00 94.75 215 ALA A O 1
ATOM 1641 N N . PRO A 1 216 ? 4.521 -26.813 -17.666 1.00 96.56 216 PRO A N 1
ATOM 1642 C CA . PRO A 1 216 ? 5.831 -27.322 -18.050 1.00 96.56 216 PRO A CA 1
ATOM 1643 C C . PRO A 1 216 ? 6.959 -26.640 -17.267 1.00 96.56 216 PRO A C 1
ATOM 1645 O O . PRO A 1 216 ? 6.979 -25.417 -17.125 1.00 96.56 216 PRO A O 1
ATOM 1648 N N . LEU A 1 217 ? 7.948 -27.418 -16.821 1.00 93.38 217 LEU A N 1
ATOM 1649 C CA . LEU A 1 217 ? 9.010 -26.915 -15.940 1.00 93.38 217 LEU A CA 1
ATOM 1650 C C . LEU A 1 217 ? 9.815 -25.749 -16.539 1.00 93.38 217 LEU A C 1
ATOM 1652 O O . LEU A 1 217 ? 10.337 -24.918 -15.803 1.00 93.38 217 LEU A O 1
ATOM 1656 N N . TRP A 1 218 ? 9.942 -25.678 -17.868 1.00 95.19 218 TRP A N 1
ATOM 1657 C CA . TRP A 1 218 ? 10.623 -24.560 -18.526 1.00 95.19 218 TRP A CA 1
ATOM 1658 C C . TRP A 1 218 ? 9.862 -23.240 -18.339 1.00 95.19 218 TRP A C 1
ATOM 1660 O O . TRP A 1 218 ? 10.495 -22.206 -18.141 1.00 95.19 218 TRP A O 1
ATOM 1670 N N . LEU A 1 219 ? 8.522 -23.278 -18.349 1.00 94.69 219 LEU A N 1
ATOM 1671 C CA . LEU A 1 219 ? 7.681 -22.099 -18.164 1.00 94.69 219 LEU A CA 1
ATOM 1672 C C . LEU A 1 219 ? 7.784 -21.609 -16.721 1.00 94.69 219 LEU A C 1
ATOM 1674 O O . LEU A 1 219 ? 8.002 -20.425 -16.503 1.00 94.69 219 LEU A O 1
ATOM 1678 N N . LEU A 1 220 ? 7.731 -22.525 -15.750 1.00 92.44 220 LEU A N 1
ATOM 1679 C CA . LEU A 1 220 ? 7.907 -22.207 -14.330 1.00 92.44 220 LEU A CA 1
ATOM 1680 C C . LEU A 1 220 ? 9.254 -21.529 -14.051 1.00 92.44 220 LEU A C 1
ATOM 1682 O O . LEU A 1 220 ? 9.294 -20.492 -13.393 1.00 92.44 220 LEU A O 1
ATOM 1686 N N . ARG A 1 221 ? 10.345 -22.057 -14.619 1.00 92.25 221 ARG A N 1
ATOM 1687 C CA . ARG A 1 221 ? 11.685 -21.459 -14.496 1.00 92.25 221 ARG A CA 1
ATOM 1688 C C . ARG A 1 221 ? 11.786 -20.098 -15.180 1.00 92.25 221 ARG A C 1
ATOM 1690 O O . ARG A 1 221 ? 12.387 -19.182 -14.625 1.00 92.25 221 ARG A O 1
ATOM 1697 N N . ALA A 1 222 ? 11.191 -19.948 -16.365 1.00 93.44 222 ALA A N 1
ATOM 1698 C CA . ALA A 1 222 ? 11.160 -18.670 -17.073 1.00 93.44 222 ALA A CA 1
ATOM 1699 C C . ALA A 1 222 ? 10.365 -17.612 -16.289 1.00 93.44 222 ALA A C 1
ATOM 1701 O O . ALA A 1 222 ? 10.843 -16.492 -16.116 1.00 93.44 222 ALA A O 1
ATOM 1702 N N . SER A 1 223 ? 9.195 -17.973 -15.755 1.00 92.75 223 SER A N 1
ATOM 1703 C CA . SER A 1 223 ? 8.384 -17.107 -14.895 1.00 92.75 223 SER A CA 1
ATOM 1704 C C . SER A 1 223 ? 9.105 -16.746 -13.597 1.00 92.75 223 SER A C 1
ATOM 1706 O O . SER A 1 223 ? 9.011 -15.605 -13.156 1.00 92.75 223 SER A O 1
ATOM 1708 N N . TYR A 1 224 ? 9.860 -17.680 -13.013 1.00 90.06 224 TYR A N 1
ATOM 1709 C CA . TYR A 1 224 ? 10.673 -17.425 -11.825 1.00 90.06 224 TYR A CA 1
ATOM 1710 C C . TYR A 1 224 ? 11.782 -16.406 -12.115 1.00 90.06 224 TYR A C 1
ATOM 1712 O O . TYR A 1 224 ? 11.916 -15.419 -11.394 1.00 90.06 224 TYR A O 1
ATOM 1720 N N . GLY A 1 225 ? 12.518 -16.587 -13.218 1.00 91.31 225 GLY A N 1
ATOM 1721 C CA . GLY A 1 225 ? 13.536 -15.632 -13.661 1.00 91.31 225 GLY A CA 1
ATOM 1722 C C . GLY A 1 225 ? 12.956 -14.253 -13.986 1.00 91.31 225 GLY A C 1
ATOM 1723 O O . GLY A 1 225 ? 13.538 -13.236 -13.611 1.00 91.31 225 GLY A O 1
ATOM 1724 N N . PHE A 1 226 ? 11.780 -14.208 -14.621 1.00 92.38 226 PHE A N 1
ATOM 1725 C CA . PHE A 1 226 ? 11.050 -12.963 -14.862 1.00 92.38 226 PHE A CA 1
ATOM 1726 C C . PHE A 1 226 ? 10.657 -12.275 -13.550 1.00 92.38 226 PHE A C 1
ATOM 1728 O O . PHE A 1 226 ? 10.952 -11.097 -13.384 1.00 92.38 226 PHE A O 1
ATOM 1735 N N . MET A 1 227 ? 10.052 -12.998 -12.603 1.00 91.38 227 MET A N 1
ATOM 1736 C CA . MET A 1 227 ? 9.686 -12.461 -11.288 1.00 91.38 227 MET A CA 1
ATOM 1737 C C . MET A 1 227 ? 10.906 -11.881 -10.567 1.00 91.38 227 MET A C 1
ATOM 1739 O O . MET A 1 227 ? 10.844 -10.744 -10.114 1.00 91.38 227 MET A O 1
ATOM 1743 N N . LEU A 1 228 ? 12.030 -12.605 -10.525 1.00 89.88 228 LEU A N 1
ATOM 1744 C CA . LEU A 1 228 ? 13.269 -12.116 -9.914 1.00 89.88 228 LEU A CA 1
ATOM 1745 C C . LEU A 1 228 ? 13.748 -10.822 -10.581 1.00 89.88 228 LEU A C 1
ATOM 1747 O O . LEU A 1 228 ? 14.055 -9.845 -9.900 1.00 89.88 228 LEU A O 1
ATOM 1751 N N . TYR A 1 229 ? 13.780 -10.786 -11.913 1.00 93.00 229 TYR A N 1
ATOM 1752 C CA . TYR A 1 229 ? 14.180 -9.593 -12.655 1.00 93.00 229 TYR A CA 1
ATOM 1753 C C . TYR A 1 229 ? 13.259 -8.396 -12.371 1.00 93.00 229 TYR A C 1
ATOM 1755 O O . TYR A 1 229 ? 13.739 -7.282 -12.150 1.00 93.00 229 TYR A O 1
ATOM 1763 N N . VAL A 1 230 ? 11.943 -8.615 -12.334 1.00 94.44 230 VAL A N 1
ATOM 1764 C CA . VAL A 1 230 ? 10.962 -7.548 -12.102 1.00 94.44 230 VAL A CA 1
ATOM 1765 C C . VAL A 1 230 ? 10.939 -7.076 -10.648 1.00 94.44 230 VAL A C 1
ATOM 1767 O O . VAL A 1 230 ? 10.774 -5.884 -10.420 1.00 94.44 230 VAL A O 1
ATOM 1770 N N . GLU A 1 231 ? 11.118 -7.961 -9.668 1.00 92.12 231 GLU A N 1
ATOM 1771 C CA . GLU A 1 231 ? 11.099 -7.592 -8.246 1.00 92.12 231 GLU A CA 1
ATOM 1772 C C . GLU A 1 231 ? 12.427 -6.980 -7.773 1.00 92.12 231 GLU A C 1
ATOM 1774 O O . GLU A 1 231 ? 12.432 -6.176 -6.843 1.00 92.12 231 GLU A O 1
ATOM 1779 N N . VAL A 1 232 ? 13.552 -7.328 -8.410 1.00 91.69 232 VAL A N 1
ATOM 1780 C CA . VAL A 1 232 ? 14.887 -6.860 -7.998 1.00 91.69 232 VAL A CA 1
ATOM 1781 C C . VAL A 1 232 ? 15.402 -5.731 -8.881 1.00 91.69 232 VAL A C 1
ATOM 1783 O O . VAL A 1 232 ? 15.919 -4.752 -8.360 1.00 91.69 232 VAL A O 1
ATOM 1786 N N . ILE A 1 233 ? 15.301 -5.837 -10.209 1.00 94.75 233 ILE A N 1
ATOM 1787 C CA . ILE A 1 233 ? 15.986 -4.915 -11.131 1.00 94.75 233 ILE A CA 1
ATOM 1788 C C . ILE A 1 233 ? 15.064 -3.790 -11.593 1.00 94.75 233 ILE A C 1
ATOM 1790 O O . ILE A 1 233 ? 15.412 -2.614 -11.474 1.00 94.75 233 ILE A O 1
ATOM 1794 N N . LEU A 1 234 ? 13.876 -4.134 -12.097 1.00 96.31 234 LEU A N 1
ATOM 1795 C CA . LEU A 1 234 ? 12.944 -3.146 -12.643 1.00 96.31 234 LEU A CA 1
ATOM 1796 C C . LEU A 1 234 ? 12.444 -2.067 -11.671 1.00 96.31 234 LEU A C 1
ATOM 1798 O O . LEU A 1 234 ? 12.165 -0.972 -12.166 1.00 96.31 234 LEU A O 1
ATOM 1802 N N . PRO A 1 235 ? 12.359 -2.252 -10.337 1.00 95.94 235 PRO A N 1
ATOM 1803 C CA . PRO A 1 235 ? 11.905 -1.170 -9.475 1.00 95.94 235 PRO A CA 1
ATOM 1804 C C . PRO A 1 235 ? 12.881 0.009 -9.515 1.00 95.94 235 PRO A C 1
ATOM 1806 O O . PRO A 1 235 ? 12.452 1.159 -9.554 1.00 95.94 235 PRO A O 1
ATOM 1809 N N . PHE A 1 236 ? 14.193 -0.244 -9.611 1.00 96.06 236 PHE A N 1
ATOM 1810 C CA . PHE A 1 236 ? 15.208 0.815 -9.696 1.00 96.06 236 PHE A CA 1
ATOM 1811 C C . PHE A 1 236 ? 15.095 1.663 -10.963 1.00 96.06 236 PHE A C 1
ATOM 1813 O O . PHE A 1 236 ? 15.550 2.809 -10.983 1.00 96.06 236 PHE A O 1
ATOM 1820 N N . CYS A 1 237 ? 14.437 1.152 -12.008 1.00 95.88 237 CYS A N 1
ATOM 1821 C CA . CYS A 1 237 ? 14.132 1.943 -13.190 1.00 95.88 237 CYS A CA 1
ATOM 1822 C C . CYS A 1 237 ? 13.257 3.172 -12.874 1.00 95.88 237 CYS A C 1
ATOM 1824 O O . CYS A 1 237 ? 13.321 4.154 -13.614 1.00 95.88 237 CYS A O 1
ATOM 1826 N N . ALA A 1 238 ? 12.510 3.158 -11.761 1.00 93.50 238 ALA A N 1
ATOM 1827 C CA . ALA A 1 238 ? 11.713 4.286 -11.274 1.00 93.50 238 ALA A CA 1
ATOM 1828 C C . ALA A 1 238 ? 12.537 5.558 -11.015 1.00 93.50 238 ALA A C 1
ATOM 1830 O O . ALA A 1 238 ? 11.982 6.654 -11.033 1.00 93.50 238 ALA A O 1
ATOM 1831 N N . PHE A 1 239 ? 13.848 5.443 -10.787 1.00 94.75 239 PHE A N 1
ATOM 1832 C CA . PHE A 1 239 ? 14.710 6.603 -10.570 1.00 94.75 239 PHE A CA 1
ATOM 1833 C C . PHE A 1 239 ? 15.079 7.342 -11.865 1.00 94.75 239 PHE A C 1
ATOM 1835 O O . PHE A 1 239 ? 15.328 8.549 -11.831 1.00 94.75 239 PHE A O 1
ATOM 1842 N N . PHE A 1 240 ? 15.103 6.667 -13.013 1.00 93.00 240 PHE A N 1
ATOM 1843 C CA . PHE A 1 240 ? 15.572 7.249 -14.276 1.00 93.00 240 PHE A CA 1
ATOM 1844 C C . PHE A 1 240 ? 14.448 7.962 -15.042 1.00 93.00 240 PHE A C 1
ATOM 1846 O O . PHE A 1 240 ? 13.289 7.893 -14.659 1.00 93.00 240 PHE A O 1
ATOM 1853 N N . THR A 1 241 ? 14.773 8.660 -16.130 1.00 90.38 241 THR A N 1
ATOM 1854 C CA . THR A 1 241 ? 13.791 9.240 -17.065 1.00 90.38 241 THR A CA 1
ATOM 1855 C C . THR A 1 241 ? 13.643 8.382 -18.321 1.00 90.38 241 THR A C 1
ATOM 1857 O O . THR A 1 241 ? 14.485 7.533 -18.614 1.00 90.38 241 THR A O 1
ATOM 1860 N N . GLY A 1 242 ? 12.586 8.621 -19.101 1.00 90.69 242 GLY A N 1
ATOM 1861 C CA . GLY A 1 242 ? 12.451 8.066 -20.450 1.00 90.69 242 GLY A CA 1
ATOM 1862 C C . GLY A 1 242 ? 12.254 6.538 -20.500 1.00 90.69 242 GLY A C 1
ATOM 1863 O O . GLY A 1 242 ? 11.498 5.995 -19.689 1.00 90.69 242 GLY A O 1
ATOM 1864 N N . PRO A 1 243 ? 12.890 5.825 -21.458 1.00 94.38 243 PRO A N 1
ATOM 1865 C CA . PRO A 1 243 ? 12.617 4.407 -21.707 1.00 94.38 243 PRO A CA 1
ATOM 1866 C C . PRO A 1 243 ? 12.843 3.462 -20.516 1.00 94.38 243 PRO A C 1
ATOM 1868 O O . PRO A 1 243 ? 11.974 2.621 -20.296 1.00 94.38 243 PRO A O 1
ATOM 1871 N N . PRO A 1 244 ? 13.924 3.573 -19.710 1.00 94.75 244 PRO A N 1
ATOM 1872 C CA . PRO A 1 244 ? 14.100 2.711 -18.541 1.00 94.75 244 PRO A CA 1
ATOM 1873 C C . PRO A 1 244 ? 12.909 2.781 -17.584 1.00 94.75 244 PRO A C 1
ATOM 1875 O O . PRO A 1 244 ? 12.368 1.746 -17.211 1.00 94.75 244 PRO A O 1
ATOM 1878 N N . ARG A 1 245 ? 12.443 3.991 -17.252 1.00 93.44 245 ARG A N 1
ATOM 1879 C CA . ARG A 1 245 ? 11.297 4.198 -16.357 1.00 93.44 245 ARG A CA 1
ATOM 1880 C C . ARG A 1 245 ? 10.004 3.628 -16.925 1.00 93.44 245 ARG A C 1
ATOM 1882 O O . ARG A 1 245 ? 9.257 2.987 -16.193 1.00 93.44 245 ARG A O 1
ATOM 1889 N N . PHE A 1 246 ? 9.781 3.792 -18.229 1.00 93.88 246 PHE A N 1
ATOM 1890 C CA . PHE A 1 246 ? 8.647 3.183 -18.925 1.00 93.88 246 PHE A CA 1
ATOM 1891 C C . PHE A 1 246 ? 8.671 1.650 -18.823 1.00 93.88 246 PHE A C 1
ATOM 1893 O O . PHE A 1 246 ? 7.664 1.044 -18.461 1.00 93.88 246 PHE A O 1
ATOM 1900 N N . VAL A 1 247 ? 9.824 1.028 -19.096 1.00 95.81 247 VAL A N 1
ATOM 1901 C CA . VAL A 1 247 ? 10.008 -0.430 -18.997 1.00 95.81 247 VAL A CA 1
ATOM 1902 C C . VAL A 1 247 ? 9.822 -0.909 -17.558 1.00 95.81 247 VAL A C 1
ATOM 1904 O O . VAL A 1 247 ? 9.133 -1.902 -17.339 1.00 95.81 247 VAL A O 1
ATOM 1907 N N . GLY A 1 248 ? 10.377 -0.187 -16.582 1.00 95.75 248 GLY A N 1
ATOM 1908 C CA . GLY A 1 248 ? 10.211 -0.480 -15.161 1.00 95.75 248 GLY A CA 1
ATOM 1909 C C . GLY A 1 248 ? 8.748 -0.466 -14.735 1.00 95.75 248 GLY A C 1
ATOM 1910 O O . GLY A 1 248 ? 8.240 -1.469 -14.242 1.00 95.75 248 GLY A O 1
ATOM 1911 N N . ALA A 1 249 ? 8.048 0.640 -14.995 1.00 94.81 249 ALA A N 1
ATOM 1912 C CA . ALA A 1 249 ? 6.640 0.803 -14.642 1.00 94.81 249 ALA A CA 1
ATOM 1913 C C . ALA A 1 249 ? 5.753 -0.279 -15.278 1.00 94.81 249 ALA A C 1
ATOM 1915 O O . ALA A 1 249 ? 4.964 -0.919 -14.584 1.00 94.81 249 ALA A O 1
ATOM 1916 N N . TRP A 1 250 ? 5.910 -0.541 -16.581 1.00 95.94 250 TRP A N 1
ATOM 1917 C CA . TRP A 1 250 ? 5.121 -1.572 -17.259 1.00 95.94 250 TRP A CA 1
ATOM 1918 C C . TRP A 1 250 ? 5.475 -2.987 -16.821 1.00 95.94 250 TRP A C 1
ATOM 1920 O O . TRP A 1 250 ? 4.570 -3.802 -16.665 1.00 95.94 250 TRP A O 1
ATOM 1930 N N . GLY A 1 251 ? 6.751 -3.290 -16.584 1.00 96.44 251 GLY A N 1
ATOM 1931 C CA . GLY A 1 251 ? 7.153 -4.597 -16.072 1.00 96.44 251 GLY A CA 1
ATOM 1932 C C . GLY A 1 251 ? 6.533 -4.891 -14.706 1.00 96.44 251 GLY A C 1
ATOM 1933 O O . GLY A 1 251 ? 5.993 -5.978 -14.504 1.00 96.44 251 GLY A O 1
ATOM 1934 N N . LEU A 1 252 ? 6.513 -3.897 -13.813 1.00 96.25 252 LEU A N 1
ATOM 1935 C CA . LEU A 1 252 ? 5.848 -3.985 -12.511 1.00 96.25 252 LEU A CA 1
ATOM 1936 C C . LEU A 1 252 ? 4.327 -4.166 -12.643 1.00 96.25 252 LEU A C 1
ATOM 1938 O O . LEU A 1 252 ? 3.752 -5.027 -11.978 1.00 96.25 252 LEU A O 1
ATOM 1942 N N . ILE A 1 253 ? 3.672 -3.417 -13.538 1.00 95.81 253 ILE A N 1
ATOM 1943 C CA . ILE A 1 253 ? 2.232 -3.572 -13.820 1.00 95.81 253 ILE A CA 1
ATOM 1944 C C . ILE A 1 253 ? 1.932 -4.979 -14.347 1.00 95.81 253 ILE A C 1
ATOM 1946 O O . ILE A 1 253 ? 0.999 -5.626 -13.874 1.00 95.81 253 ILE A O 1
ATOM 1950 N N . VAL A 1 254 ? 2.726 -5.476 -15.299 1.00 96.06 254 VAL A N 1
ATOM 1951 C CA . VAL A 1 254 ? 2.566 -6.823 -15.867 1.00 96.06 254 VAL A CA 1
ATOM 1952 C C . VAL A 1 254 ? 2.726 -7.890 -14.787 1.00 96.06 254 VAL A C 1
ATOM 1954 O O . VAL A 1 254 ? 1.919 -8.819 -14.744 1.00 96.06 254 VAL A O 1
ATOM 1957 N N . LEU A 1 255 ? 3.696 -7.740 -13.879 1.00 94.44 255 LEU A N 1
ATOM 1958 C CA . LEU A 1 255 ? 3.832 -8.635 -12.731 1.00 94.44 255 LEU A CA 1
ATOM 1959 C C . LEU A 1 255 ? 2.579 -8.600 -11.846 1.00 94.44 255 LEU A C 1
ATOM 1961 O O . LEU A 1 255 ? 2.044 -9.660 -11.534 1.00 94.44 255 LEU A O 1
ATOM 1965 N N . MET A 1 256 ? 2.056 -7.420 -11.497 1.00 94.38 256 MET A N 1
ATOM 1966 C CA . MET A 1 256 ? 0.840 -7.318 -10.676 1.00 94.38 256 MET A CA 1
ATOM 1967 C C . MET A 1 256 ? -0.392 -7.931 -11.335 1.00 94.38 256 MET A C 1
ATOM 1969 O O . MET A 1 256 ? -1.196 -8.554 -10.641 1.00 94.38 256 MET A O 1
ATOM 1973 N N . LEU A 1 257 ? -0.542 -7.775 -12.653 1.00 93.12 257 LEU A N 1
ATOM 1974 C CA . LEU A 1 257 ? -1.610 -8.417 -13.421 1.00 93.12 257 LEU A CA 1
ATOM 1975 C C . LEU A 1 257 ? -1.449 -9.939 -13.420 1.00 93.12 257 LEU A C 1
ATOM 1977 O O . LEU A 1 257 ? -2.428 -10.649 -13.208 1.00 93.12 257 LEU A O 1
ATOM 1981 N N . GLY A 1 258 ? -0.224 -10.442 -13.597 1.00 91.75 258 GLY A N 1
ATOM 1982 C CA . GLY A 1 258 ? 0.082 -11.867 -13.477 1.00 91.75 258 GLY A CA 1
ATOM 1983 C C . GLY A 1 258 ? -0.290 -12.408 -12.098 1.00 91.75 258 GLY A C 1
ATOM 1984 O O . GLY A 1 258 ? -1.051 -13.367 -11.996 1.00 91.75 258 GLY A O 1
ATOM 1985 N N . ILE A 1 259 ? 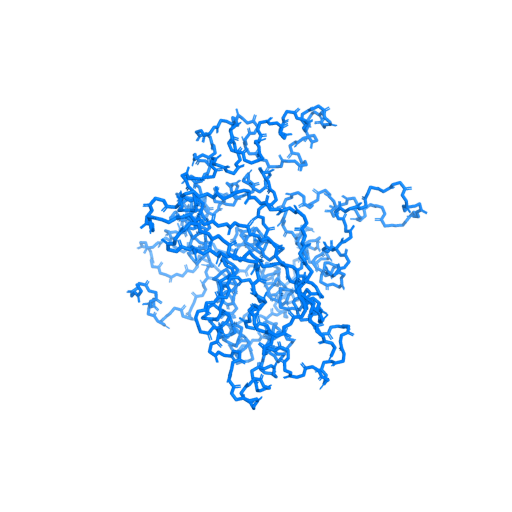0.151 -11.734 -11.035 1.00 90.06 259 ILE A N 1
ATOM 1986 C CA . ILE A 1 259 ? -0.193 -12.091 -9.657 1.00 90.06 259 ILE A CA 1
ATOM 1987 C C . ILE A 1 259 ? -1.720 -12.107 -9.480 1.00 90.06 259 ILE A C 1
ATOM 1989 O O . ILE A 1 259 ? -2.242 -13.115 -9.021 1.00 90.06 259 ILE A O 1
ATOM 1993 N N . PHE A 1 260 ? -2.441 -11.072 -9.926 1.00 89.75 260 PHE A N 1
ATOM 1994 C CA . PHE A 1 260 ? -3.905 -10.979 -9.814 1.00 89.75 260 PHE A CA 1
ATOM 1995 C C . PHE A 1 260 ? -4.644 -12.100 -10.565 1.00 89.75 260 PHE A C 1
ATOM 1997 O O . PHE A 1 260 ? -5.646 -12.633 -10.090 1.00 89.75 260 PHE A O 1
ATOM 2004 N N . LEU A 1 261 ? -4.152 -12.482 -11.746 1.00 89.81 261 LEU A N 1
ATOM 2005 C CA . LEU A 1 261 ? -4.717 -13.592 -12.516 1.00 89.81 261 LEU A CA 1
ATOM 2006 C C . LEU A 1 261 ? -4.493 -14.934 -11.820 1.00 89.81 261 LEU A C 1
ATOM 2008 O O . LEU A 1 261 ? -5.328 -15.828 -11.936 1.00 89.81 261 LEU A O 1
ATOM 2012 N N . THR A 1 262 ? -3.388 -15.076 -11.092 1.00 90.44 262 THR A N 1
ATOM 2013 C CA . THR A 1 262 ? -2.997 -16.327 -10.431 1.00 90.44 262 THR A CA 1
ATOM 2014 C C . THR A 1 262 ? -3.340 -16.386 -8.949 1.00 90.44 262 THR A C 1
ATOM 2016 O O . THR A 1 262 ? -3.123 -17.424 -8.346 1.00 90.44 262 THR A O 1
ATOM 2019 N N . GLY A 1 263 ? -3.875 -15.338 -8.337 1.00 85.69 263 GLY A N 1
ATOM 2020 C CA . GLY A 1 263 ? -4.191 -15.307 -6.913 1.00 85.69 263 GLY A CA 1
ATOM 2021 C C . GLY A 1 263 ? -4.815 -13.974 -6.526 1.00 85.69 263 GLY A C 1
ATOM 2022 O O . GLY A 1 263 ? -4.683 -12.984 -7.243 1.00 85.69 263 GLY A O 1
ATOM 2023 N N . ASN A 1 264 ? -5.522 -13.935 -5.401 1.00 83.06 264 ASN A N 1
ATOM 2024 C CA . ASN A 1 264 ? -6.164 -12.709 -4.935 1.00 83.06 264 ASN A CA 1
ATOM 2025 C C . ASN A 1 264 ? -5.429 -12.132 -3.721 1.00 83.06 264 ASN A C 1
ATOM 2027 O O . ASN A 1 264 ? -5.533 -12.668 -2.620 1.00 83.06 264 ASN A O 1
ATOM 2031 N N . TRP A 1 265 ? -4.752 -10.998 -3.915 1.00 81.19 265 TRP A N 1
ATOM 2032 C CA . TRP A 1 265 ? -4.037 -10.282 -2.852 1.00 81.19 265 TRP A CA 1
ATOM 2033 C C . TRP A 1 265 ? -4.782 -9.027 -2.392 1.00 81.19 265 TRP A C 1
ATOM 2035 O O . TRP A 1 265 ? -4.190 -8.065 -1.901 1.00 81.19 265 TRP A O 1
ATOM 2045 N N . GLY A 1 266 ? -6.102 -9.025 -2.583 1.00 83.62 266 GLY A N 1
ATOM 2046 C CA . GLY A 1 266 ? -6.987 -7.946 -2.174 1.00 83.62 266 GLY A CA 1
ATOM 2047 C C . GLY A 1 266 ? -6.615 -6.618 -2.827 1.00 83.62 266 GLY A C 1
ATOM 2048 O O . GLY A 1 266 ? -6.416 -6.516 -4.039 1.00 83.62 266 GLY A O 1
ATOM 2049 N N . GLN A 1 267 ? -6.529 -5.577 -2.004 1.00 86.25 267 GLN A N 1
ATOM 2050 C CA . GLN A 1 267 ? -6.195 -4.223 -2.445 1.00 86.25 267 GLN A CA 1
ATOM 2051 C C . GLN A 1 267 ? -4.761 -4.053 -2.959 1.00 86.25 267 GLN A C 1
ATOM 2053 O O . GLN A 1 267 ? -4.496 -3.071 -3.652 1.00 86.25 267 GLN A O 1
ATOM 2058 N N . PHE A 1 268 ? -3.841 -4.971 -2.652 1.00 89.06 268 PHE A N 1
ATOM 2059 C CA . PHE A 1 268 ? -2.430 -4.781 -2.975 1.00 89.06 268 PHE A CA 1
ATOM 2060 C C . PHE A 1 268 ? -2.158 -4.727 -4.480 1.00 89.06 268 PHE A C 1
ATOM 2062 O O . PHE A 1 268 ? -1.540 -3.769 -4.936 1.00 89.06 268 PHE A O 1
ATOM 2069 N N . ASN A 1 269 ? -2.648 -5.698 -5.266 1.00 89.50 269 ASN A N 1
ATOM 2070 C CA . ASN A 1 269 ? -2.386 -5.740 -6.714 1.00 89.50 269 ASN A CA 1
ATOM 2071 C C . ASN A 1 269 ? -2.788 -4.429 -7.390 1.00 89.50 269 ASN A C 1
ATOM 2073 O O . ASN A 1 269 ? -2.005 -3.826 -8.120 1.00 89.50 269 ASN A O 1
ATOM 2077 N N . LEU A 1 270 ? -4.022 -3.987 -7.139 1.00 89.62 270 LEU A N 1
ATOM 2078 C CA . LEU A 1 270 ? -4.548 -2.778 -7.755 1.00 89.62 270 LEU A CA 1
ATOM 2079 C C . LEU A 1 270 ? -3.865 -1.526 -7.205 1.00 89.62 270 LEU A C 1
ATOM 2081 O O . LEU A 1 270 ? -3.519 -0.634 -7.975 1.00 89.62 270 LEU A O 1
ATOM 2085 N N . GLY A 1 271 ? -3.658 -1.466 -5.890 1.00 92.25 271 GLY A N 1
ATOM 2086 C CA . GLY A 1 271 ? -2.960 -0.366 -5.240 1.00 92.25 271 GLY A CA 1
ATOM 2087 C C . GLY A 1 271 ? -1.559 -0.166 -5.807 1.00 92.25 271 GLY A C 1
ATOM 2088 O O . GLY A 1 271 ? -1.194 0.951 -6.167 1.00 92.25 271 GLY A O 1
ATOM 2089 N N . TYR A 1 272 ? -0.808 -1.252 -5.987 1.00 93.75 272 TYR A N 1
ATOM 2090 C CA . TYR A 1 272 ? 0.534 -1.184 -6.547 1.00 93.75 272 TYR A CA 1
ATOM 2091 C C . TYR A 1 272 ? 0.535 -0.867 -8.046 1.00 93.75 272 TYR A C 1
ATOM 2093 O O . TYR A 1 272 ? 1.405 -0.128 -8.504 1.00 93.75 272 TYR A O 1
ATOM 2101 N N . ILE A 1 273 ? -0.467 -1.323 -8.812 1.00 93.56 273 ILE A N 1
ATOM 2102 C CA . ILE A 1 273 ? -0.667 -0.855 -10.195 1.00 93.56 273 ILE A CA 1
ATOM 2103 C C . ILE A 1 273 ? -0.842 0.666 -10.217 1.00 93.56 273 ILE A C 1
ATOM 2105 O O . ILE A 1 273 ? -0.187 1.324 -11.018 1.00 93.56 273 ILE A O 1
ATOM 2109 N N . VAL A 1 274 ? -1.657 1.240 -9.324 1.00 92.94 274 VAL A N 1
ATOM 2110 C CA . VAL A 1 274 ? -1.820 2.702 -9.223 1.00 92.94 274 VAL A CA 1
ATOM 2111 C C . VAL A 1 274 ? -0.498 3.388 -8.864 1.00 92.94 274 VAL A C 1
ATOM 2113 O O . VAL A 1 274 ? -0.153 4.384 -9.493 1.00 92.94 274 VAL A O 1
ATOM 2116 N N . VAL A 1 275 ? 0.293 2.824 -7.943 1.00 92.94 275 VAL A N 1
ATOM 2117 C CA . VAL A 1 275 ? 1.651 3.322 -7.648 1.00 92.94 275 VAL A CA 1
ATOM 2118 C C . VAL A 1 275 ? 2.536 3.326 -8.901 1.00 92.94 275 VAL A C 1
ATOM 2120 O O . VAL A 1 275 ? 3.214 4.317 -9.181 1.00 92.94 275 VAL A O 1
ATOM 2123 N N . CYS A 1 276 ? 2.494 2.253 -9.694 1.00 93.88 276 CYS A N 1
ATOM 2124 C CA . CYS A 1 276 ? 3.264 2.127 -10.932 1.00 93.88 276 CYS A CA 1
ATOM 2125 C C . CYS A 1 276 ? 2.771 3.060 -12.045 1.00 93.88 276 CYS A C 1
ATOM 2127 O O . CYS A 1 276 ? 3.585 3.539 -12.832 1.00 93.88 276 CYS A O 1
ATOM 2129 N N . LEU A 1 277 ? 1.470 3.361 -12.110 1.00 90.69 277 LEU A N 1
ATOM 2130 C CA . LEU A 1 277 ? 0.934 4.363 -13.037 1.00 90.69 277 LEU A CA 1
ATOM 2131 C C . LEU A 1 277 ? 1.513 5.754 -12.740 1.00 90.69 277 LEU A C 1
ATOM 2133 O O . LEU A 1 277 ? 1.902 6.448 -13.677 1.00 90.69 277 LEU A O 1
ATOM 2137 N N . GLY A 1 278 ? 1.705 6.102 -11.464 1.00 87.75 278 GLY A N 1
ATOM 2138 C CA . GLY A 1 278 ? 2.412 7.323 -11.054 1.00 87.75 278 GLY A CA 1
ATOM 2139 C C . GLY A 1 278 ? 3.882 7.382 -11.497 1.00 87.75 278 GLY A C 1
ATOM 2140 O O . GLY A 1 278 ? 4.497 8.450 -11.556 1.00 87.75 278 GLY A O 1
ATOM 2141 N N . LEU A 1 279 ? 4.477 6.244 -11.875 1.00 89.62 279 LEU A N 1
ATOM 2142 C CA . LEU A 1 279 ? 5.814 6.202 -12.469 1.00 89.62 279 LEU A CA 1
ATOM 2143 C C . LEU A 1 279 ? 5.819 6.525 -13.968 1.00 89.62 279 LEU A C 1
ATOM 2145 O O . LEU A 1 279 ? 6.896 6.689 -14.532 1.00 89.62 279 LEU A O 1
ATOM 2149 N N . LEU A 1 280 ? 4.670 6.663 -14.629 1.00 88.38 280 LEU A N 1
ATOM 2150 C CA . LEU A 1 280 ? 4.616 6.907 -16.075 1.00 88.38 280 LEU A CA 1
ATOM 2151 C C . LEU A 1 280 ? 4.802 8.384 -16.460 1.00 88.38 280 LEU A C 1
ATOM 2153 O O . LEU A 1 280 ? 4.859 8.694 -17.648 1.00 88.38 280 LEU A O 1
ATOM 2157 N N . ASP A 1 281 ? 5.016 9.284 -15.493 1.00 83.94 281 ASP A N 1
ATOM 2158 C CA . ASP A 1 281 ? 5.652 10.578 -15.768 1.00 83.94 281 ASP A CA 1
ATOM 2159 C C . ASP A 1 281 ? 7.152 10.379 -16.047 1.00 83.94 281 ASP A C 1
ATOM 2161 O O . ASP A 1 281 ? 7.980 10.256 -15.140 1.00 83.94 281 ASP A O 1
ATOM 2165 N N . LEU A 1 282 ? 7.496 10.322 -17.336 1.00 86.00 282 LEU A N 1
ATOM 2166 C CA . LEU A 1 282 ? 8.836 9.976 -17.813 1.00 86.00 282 LEU A CA 1
ATOM 2167 C C . LEU A 1 282 ? 9.858 11.117 -17.696 1.00 86.00 282 LEU A C 1
ATOM 2169 O O . LEU A 1 282 ? 11.032 10.900 -18.009 1.00 86.00 282 LEU A O 1
ATOM 2173 N N . HIS A 1 283 ? 9.438 12.316 -17.282 1.00 82.12 283 HIS A N 1
ATOM 2174 C CA . HIS A 1 283 ? 10.310 13.491 -17.182 1.00 82.12 283 HIS A CA 1
ATOM 2175 C C . HIS A 1 283 ? 10.896 13.690 -15.783 1.00 82.12 283 HIS A C 1
ATOM 2177 O O . HIS A 1 283 ? 11.879 14.415 -15.622 1.00 82.12 283 HIS A O 1
ATOM 2183 N N . ILE A 1 284 ? 10.319 13.039 -14.776 1.00 80.44 284 ILE A N 1
ATOM 2184 C CA . ILE A 1 284 ? 10.784 13.125 -13.397 1.00 80.44 284 ILE A CA 1
ATOM 2185 C C . ILE A 1 284 ? 11.895 12.094 -13.180 1.00 80.44 284 ILE A C 1
ATOM 2187 O O . ILE A 1 284 ? 11.741 10.920 -13.507 1.00 80.44 284 ILE A O 1
ATOM 2191 N N . SER A 1 285 ? 13.008 12.520 -12.585 1.00 82.81 285 SER A N 1
ATOM 2192 C CA . SER A 1 285 ? 14.082 11.621 -12.141 1.00 82.81 285 SER A CA 1
ATOM 2193 C C . SER A 1 285 ? 14.399 11.826 -10.667 1.00 82.81 285 SER A C 1
ATOM 2195 O O . SER A 1 285 ? 14.037 12.848 -10.080 1.00 82.81 285 SER A O 1
ATOM 2197 N N . TYR A 1 286 ? 15.164 10.900 -10.089 1.00 82.31 286 TYR A N 1
ATOM 2198 C CA . TYR A 1 286 ? 15.778 11.115 -8.779 1.00 82.31 286 TYR A CA 1
ATOM 2199 C C . TYR A 1 286 ? 16.689 12.356 -8.776 1.00 82.31 286 TYR A C 1
ATOM 2201 O O . TYR A 1 286 ? 16.792 13.033 -7.762 1.00 82.31 286 TYR A O 1
ATOM 2209 N N . ALA A 1 287 ? 17.324 12.704 -9.903 1.00 80.25 287 ALA A N 1
ATOM 2210 C CA . ALA A 1 287 ? 18.219 13.859 -9.998 1.00 80.25 287 ALA A CA 1
ATOM 2211 C C . ALA A 1 287 ? 17.473 15.200 -9.880 1.00 80.25 287 ALA A C 1
ATOM 2213 O O . ALA A 1 287 ? 18.038 16.182 -9.390 1.00 80.25 287 ALA A O 1
ATOM 2214 N N . SER A 1 288 ? 16.183 15.231 -10.241 1.00 78.19 288 SER A N 1
ATOM 2215 C CA . SER A 1 288 ? 15.310 16.398 -10.061 1.00 78.19 288 SER A CA 1
ATOM 2216 C C . SER A 1 288 ? 15.260 16.859 -8.596 1.00 78.19 288 SER A C 1
ATOM 2218 O O . SER A 1 288 ? 15.096 18.053 -8.343 1.00 78.19 288 SER A O 1
ATOM 2220 N N . PHE A 1 289 ? 15.486 15.940 -7.649 1.00 76.88 289 PHE A N 1
ATOM 2221 C CA . PHE A 1 289 ? 15.639 16.210 -6.218 1.00 76.88 289 PHE A CA 1
ATOM 2222 C C . PHE A 1 289 ? 16.837 17.112 -5.890 1.00 76.88 289 PHE A C 1
ATOM 2224 O O . PHE A 1 289 ? 16.709 18.024 -5.082 1.00 76.88 289 PHE A O 1
ATOM 2231 N N . PHE A 1 290 ? 17.991 16.881 -6.523 1.00 77.12 290 PHE A N 1
ATOM 2232 C CA . PHE A 1 290 ? 19.235 17.608 -6.234 1.00 77.12 290 PHE A CA 1
ATOM 2233 C C . PHE A 1 290 ? 19.352 18.930 -6.999 1.00 77.12 290 PHE A C 1
ATOM 2235 O O . PHE A 1 290 ? 20.093 19.818 -6.595 1.00 77.12 290 PHE A O 1
ATOM 2242 N N . SER A 1 291 ? 18.627 19.062 -8.112 1.00 69.50 291 SER A N 1
ATOM 2243 C CA . SER A 1 291 ? 18.659 20.255 -8.976 1.00 69.50 291 SER A CA 1
ATOM 2244 C C . SER A 1 291 ? 17.919 21.477 -8.415 1.00 69.50 291 SER A C 1
ATOM 2246 O O . SER A 1 291 ? 18.051 22.577 -8.945 1.00 69.50 291 SER A O 1
ATOM 2248 N N . HIS A 1 292 ? 17.135 21.292 -7.357 1.00 64.19 292 HIS A N 1
ATOM 2249 C CA . HIS A 1 292 ? 16.256 22.308 -6.803 1.00 64.19 292 HIS A CA 1
ATOM 2250 C C . HIS A 1 292 ? 16.758 22.755 -5.422 1.00 64.19 292 HIS A C 1
ATOM 2252 O O . HIS A 1 292 ? 16.733 21.990 -4.461 1.00 64.19 292 HIS A O 1
ATOM 2258 N N . SER A 1 293 ? 17.228 24.003 -5.321 1.00 57.91 293 SER A N 1
ATOM 2259 C CA . SER A 1 293 ? 17.754 24.594 -4.081 1.00 57.91 293 SER A CA 1
ATOM 2260 C C . SER A 1 293 ? 16.641 24.961 -3.103 1.00 57.91 293 SER A C 1
ATOM 2262 O O . SER A 1 293 ? 16.304 26.136 -2.959 1.00 57.91 293 SER A O 1
ATOM 2264 N N . TRP A 1 294 ? 16.057 23.982 -2.418 1.00 54.12 294 TRP A N 1
ATOM 2265 C CA . TRP A 1 294 ? 15.120 24.244 -1.328 1.00 54.12 294 TRP A CA 1
ATOM 2266 C C . TRP A 1 294 ? 15.374 23.261 -0.194 1.00 54.12 294 TRP A C 1
ATOM 2268 O O . TRP A 1 294 ? 15.488 22.058 -0.419 1.00 54.12 294 TRP A O 1
ATOM 2278 N N . LEU A 1 295 ? 15.463 23.790 1.029 1.00 60.06 295 LEU A N 1
ATOM 2279 C CA . LEU A 1 295 ? 15.426 23.003 2.258 1.00 60.06 295 LEU A CA 1
ATOM 2280 C C . LEU A 1 295 ? 14.326 21.952 2.108 1.00 60.06 295 LEU A C 1
ATOM 2282 O O . LEU A 1 295 ? 13.164 22.316 1.905 1.00 60.06 295 LEU A O 1
ATOM 2286 N N . LEU A 1 296 ? 14.675 20.663 2.176 1.00 67.94 296 LEU A N 1
ATOM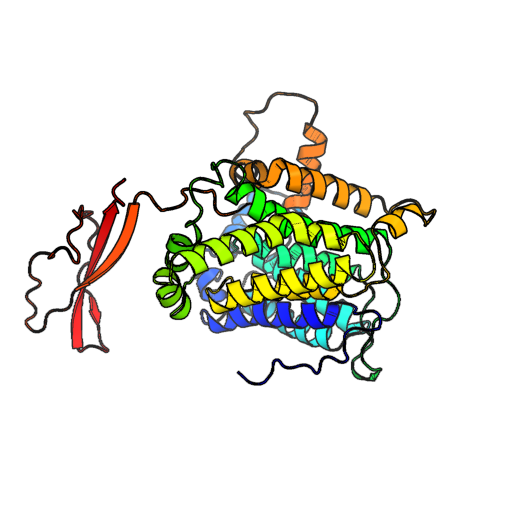 2287 C CA . LEU A 1 296 ? 13.631 19.654 2.267 1.00 67.94 296 LEU A CA 1
ATOM 2288 C C . LEU A 1 296 ? 12.727 20.037 3.438 1.00 67.94 296 LEU A C 1
ATOM 2290 O O . LEU A 1 296 ? 13.252 20.343 4.517 1.00 67.94 296 LEU A O 1
ATOM 2294 N N . PRO A 1 297 ? 11.395 19.955 3.281 1.00 80.94 297 PRO A N 1
ATOM 2295 C CA . PRO A 1 297 ? 10.524 19.956 4.437 1.00 80.94 297 PRO A CA 1
ATOM 2296 C C . PRO A 1 297 ? 11.066 18.905 5.419 1.00 80.94 297 PRO A C 1
ATOM 2298 O O . PRO A 1 297 ? 11.245 17.754 5.005 1.00 80.94 297 PRO A O 1
ATOM 2301 N N . PRO A 1 298 ? 11.353 19.253 6.688 1.00 85.81 298 PRO A N 1
ATOM 2302 C CA . PRO A 1 298 ? 11.939 18.319 7.653 1.00 85.81 298 PRO A CA 1
ATOM 2303 C C . PRO A 1 298 ? 11.184 16.985 7.735 1.00 85.81 298 PRO A C 1
ATOM 2305 O O . PRO A 1 298 ? 11.785 15.929 7.900 1.00 85.81 298 PRO A O 1
ATOM 2308 N N . VAL A 1 299 ? 9.868 17.024 7.511 1.00 87.00 299 VAL A N 1
ATOM 2309 C CA . VAL A 1 299 ? 8.988 15.852 7.437 1.00 87.00 299 VAL A CA 1
ATOM 2310 C C . VAL A 1 299 ? 9.398 14.872 6.330 1.00 87.00 299 VAL A C 1
ATOM 2312 O O . VAL A 1 299 ? 9.418 13.670 6.570 1.00 87.00 299 VAL A O 1
ATOM 2315 N N . MET A 1 300 ? 9.768 15.351 5.138 1.00 90.12 300 MET A N 1
ATOM 2316 C CA . MET A 1 300 ? 10.183 14.483 4.027 1.00 90.12 300 MET A CA 1
ATOM 2317 C C . MET A 1 300 ? 11.574 13.883 4.245 1.00 90.12 300 MET A C 1
ATOM 2319 O O . MET A 1 300 ? 11.805 12.744 3.852 1.00 90.12 300 MET A O 1
ATOM 2323 N N . LEU A 1 301 ? 12.484 14.598 4.921 1.00 88.94 301 LEU A N 1
ATOM 2324 C CA . LEU A 1 301 ? 13.769 14.020 5.341 1.00 88.94 301 LEU A CA 1
ATOM 2325 C C . LEU A 1 301 ? 13.554 12.866 6.316 1.00 88.94 301 LEU A C 1
ATOM 2327 O O . LEU A 1 301 ? 14.119 11.793 6.125 1.00 88.94 301 LEU A O 1
ATOM 2331 N N . VAL A 1 302 ? 12.710 13.078 7.329 1.00 90.19 302 VAL A N 1
ATOM 2332 C CA . VAL A 1 302 ? 12.354 12.036 8.299 1.00 90.19 302 VAL A CA 1
ATOM 2333 C C . VAL A 1 302 ? 11.688 10.855 7.593 1.00 90.19 302 VAL A C 1
ATOM 2335 O O . VAL A 1 302 ? 12.079 9.716 7.837 1.00 90.19 302 VAL A O 1
ATOM 2338 N N . TYR A 1 303 ? 10.749 11.116 6.677 1.00 92.56 303 TYR A N 1
ATOM 2339 C CA . TYR A 1 303 ? 10.082 10.076 5.895 1.00 92.56 303 TYR A CA 1
ATOM 2340 C C . TYR A 1 303 ? 11.074 9.224 5.096 1.00 92.56 303 TYR A C 1
ATOM 2342 O O . TYR A 1 303 ? 11.078 8.000 5.227 1.00 92.56 303 TYR A O 1
ATOM 2350 N N . LEU A 1 304 ? 11.944 9.855 4.301 1.00 92.50 304 LEU A N 1
ATOM 2351 C CA . LEU A 1 304 ? 12.918 9.151 3.462 1.00 92.50 304 LEU A CA 1
ATOM 2352 C C . LEU A 1 304 ? 13.951 8.396 4.308 1.00 92.50 304 LEU A C 1
ATOM 2354 O O . LEU A 1 304 ? 14.313 7.268 3.975 1.00 92.50 304 LEU A O 1
ATOM 2358 N N . PHE A 1 305 ? 14.392 8.985 5.422 1.00 91.69 305 PHE A N 1
ATOM 2359 C CA . PHE A 1 305 ? 15.336 8.354 6.341 1.00 91.69 305 PHE A CA 1
ATOM 2360 C C . PHE A 1 305 ? 14.748 7.103 7.003 1.00 91.69 305 PHE A C 1
ATOM 2362 O O . PHE A 1 305 ? 15.374 6.044 6.979 1.00 91.69 305 PHE A O 1
ATOM 2369 N N . ILE A 1 306 ? 13.529 7.188 7.546 1.00 89.75 306 ILE A N 1
ATOM 2370 C CA . ILE A 1 306 ? 12.858 6.026 8.145 1.00 89.75 306 ILE A CA 1
ATOM 2371 C C . ILE A 1 306 ? 12.512 4.995 7.065 1.00 89.75 306 ILE A C 1
ATOM 2373 O O . ILE A 1 306 ? 12.709 3.807 7.293 1.00 89.75 306 ILE A O 1
ATOM 2377 N N . SER A 1 307 ? 12.093 5.423 5.869 1.00 91.56 307 SER A N 1
ATOM 2378 C CA . SER A 1 307 ? 11.842 4.518 4.738 1.00 91.56 307 SER A CA 1
ATOM 2379 C C . SER A 1 307 ? 13.080 3.702 4.371 1.00 91.56 307 SER A C 1
ATOM 2381 O O . SER A 1 307 ? 12.965 2.510 4.092 1.00 91.56 307 SER A O 1
ATOM 2383 N N . LEU A 1 308 ? 14.271 4.312 4.404 1.00 90.88 308 LEU A N 1
ATOM 2384 C CA . LEU A 1 308 ? 15.531 3.602 4.189 1.00 90.88 308 LEU A CA 1
ATOM 2385 C C . LEU A 1 308 ? 15.794 2.577 5.299 1.00 90.88 308 LEU A C 1
ATOM 2387 O O . LEU A 1 308 ? 16.173 1.450 4.995 1.00 90.88 308 LEU A O 1
ATOM 2391 N N . ILE A 1 309 ? 15.560 2.936 6.565 1.00 86.81 309 ILE A N 1
ATOM 2392 C CA . ILE A 1 309 ? 15.693 2.006 7.699 1.00 86.81 309 ILE A CA 1
ATOM 2393 C C . ILE A 1 309 ? 14.740 0.820 7.527 1.00 86.81 309 ILE A C 1
ATOM 2395 O O . ILE A 1 309 ? 15.191 -0.320 7.609 1.00 86.81 309 ILE A O 1
ATOM 2399 N N . CYS A 1 310 ? 13.458 1.073 7.245 1.00 83.50 310 CYS A N 1
ATOM 2400 C CA . CYS A 1 310 ? 12.476 0.025 6.978 1.00 83.50 310 CYS A CA 1
ATOM 2401 C C . CYS A 1 310 ? 12.955 -0.868 5.829 1.00 83.50 310 CYS A C 1
ATOM 2403 O O . CYS A 1 310 ? 13.123 -2.056 6.046 1.00 83.50 310 CYS A O 1
ATOM 2405 N N . CYS A 1 311 ? 13.342 -0.295 4.684 1.00 86.56 311 CYS A N 1
ATOM 2406 C CA . CYS A 1 311 ? 13.863 -1.046 3.533 1.00 86.56 311 CYS A CA 1
ATOM 2407 C C . CYS A 1 311 ? 15.067 -1.937 3.880 1.00 86.56 311 CYS A C 1
ATOM 2409 O O . CYS A 1 311 ? 15.183 -3.077 3.427 1.00 86.56 311 CYS A O 1
ATOM 2411 N N . VAL A 1 312 ? 16.023 -1.423 4.663 1.00 84.31 312 VAL A N 1
ATOM 2412 C CA . VAL A 1 312 ? 17.229 -2.173 5.039 1.00 84.31 312 VAL A CA 1
ATOM 2413 C C . VAL A 1 312 ? 16.877 -3.323 5.979 1.00 84.31 312 VAL A C 1
ATOM 2415 O O . VAL A 1 312 ? 17.358 -4.435 5.755 1.00 84.31 312 VAL A O 1
ATOM 2418 N N . PHE A 1 313 ? 16.004 -3.075 6.956 1.00 76.38 313 PHE A N 1
ATOM 2419 C CA . PHE A 1 313 ? 15.681 -3.992 8.047 1.00 76.38 313 PHE A CA 1
ATOM 2420 C C . PHE A 1 313 ? 14.287 -4.638 7.939 1.00 76.38 313 PHE A C 1
ATOM 2422 O O . PHE A 1 313 ? 13.787 -5.115 8.952 1.00 76.38 313 PHE A O 1
ATOM 2429 N N . ASP A 1 314 ? 13.686 -4.698 6.743 1.00 74.19 314 ASP A N 1
ATOM 2430 C CA . ASP A 1 314 ? 12.278 -5.086 6.510 1.00 74.19 314 ASP A CA 1
ATOM 2431 C C . ASP A 1 314 ? 11.873 -6.409 7.193 1.00 74.19 314 ASP A C 1
ATOM 2433 O O . ASP A 1 314 ? 10.793 -6.517 7.774 1.00 74.19 314 ASP A O 1
ATOM 2437 N N . THR A 1 315 ? 12.742 -7.426 7.163 1.00 67.25 315 THR A N 1
ATOM 2438 C CA . THR A 1 315 ? 12.475 -8.715 7.822 1.00 67.25 315 THR A CA 1
ATOM 2439 C C . THR A 1 315 ? 12.432 -8.562 9.343 1.00 67.25 315 THR A C 1
ATOM 2441 O O . THR A 1 315 ? 11.520 -9.069 9.993 1.00 67.25 315 THR A O 1
ATOM 2444 N N . TRP A 1 316 ? 13.387 -7.833 9.929 1.00 64.38 316 TRP A N 1
ATOM 2445 C CA . TRP A 1 316 ? 13.462 -7.616 11.378 1.00 64.38 316 TRP A CA 1
ATOM 2446 C C . TRP A 1 316 ? 12.348 -6.686 11.875 1.00 64.38 316 TRP A C 1
ATOM 2448 O O . TRP A 1 316 ? 11.763 -6.920 12.932 1.00 64.38 316 TRP A O 1
ATOM 2458 N N . THR A 1 317 ? 12.004 -5.660 11.099 1.00 64.06 317 THR A N 1
ATOM 2459 C CA . THR A 1 317 ? 10.918 -4.730 11.419 1.00 64.06 317 THR A CA 1
ATOM 2460 C C . THR A 1 317 ? 9.557 -5.426 11.401 1.00 64.06 317 THR A C 1
ATOM 2462 O O . THR A 1 317 ? 8.790 -5.261 1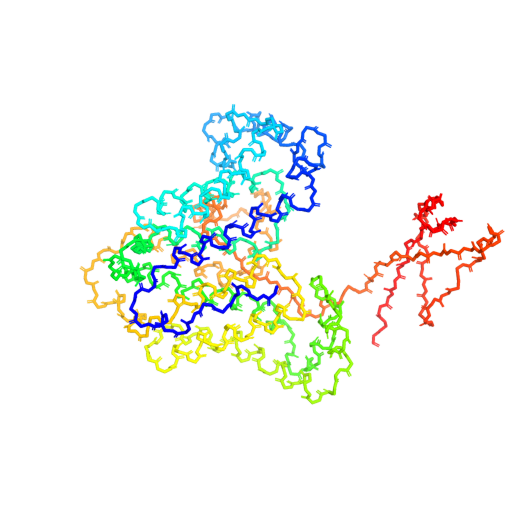2.347 1.00 64.06 317 THR A O 1
ATOM 2465 N N . ASN A 1 318 ? 9.272 -6.259 10.396 1.00 65.06 318 ASN A N 1
ATOM 2466 C CA . ASN A 1 318 ? 7.993 -6.971 10.310 1.00 65.06 318 ASN A CA 1
ATOM 2467 C C . ASN A 1 318 ? 7.850 -8.100 11.334 1.00 65.06 318 ASN A C 1
ATOM 2469 O O . ASN A 1 318 ? 6.761 -8.302 11.866 1.00 65.06 318 ASN A O 1
ATOM 2473 N N . THR A 1 319 ? 8.927 -8.834 11.626 1.00 56.22 319 THR A N 1
ATOM 2474 C CA . THR A 1 319 ? 8.855 -10.013 12.509 1.00 56.22 319 THR A CA 1
ATOM 2475 C C . THR A 1 319 ? 9.064 -9.686 13.984 1.00 56.22 319 THR A C 1
ATOM 2477 O O . THR A 1 319 ? 8.498 -10.361 14.840 1.00 56.22 319 THR A O 1
ATOM 2480 N N . ALA A 1 320 ? 9.850 -8.656 14.308 1.00 53.41 320 ALA A N 1
ATOM 2481 C CA . ALA A 1 320 ? 10.359 -8.480 15.665 1.00 53.41 320 ALA A CA 1
ATOM 2482 C C . ALA A 1 320 ? 9.925 -7.170 16.344 1.00 53.41 320 ALA A C 1
ATOM 2484 O O . ALA A 1 320 ? 9.854 -7.119 17.571 1.00 53.41 320 ALA A O 1
ATOM 2485 N N . TRP A 1 321 ? 9.606 -6.098 15.606 1.00 55.41 321 TRP A N 1
ATOM 2486 C CA . TRP A 1 321 ? 9.421 -4.775 16.235 1.00 55.41 321 TRP A CA 1
ATOM 2487 C C . TRP A 1 321 ? 8.154 -4.627 17.061 1.00 55.41 321 TRP A C 1
ATOM 2489 O O . TRP A 1 321 ? 8.168 -3.890 18.047 1.00 55.41 321 TRP A O 1
ATOM 2499 N N . MET A 1 322 ? 7.082 -5.323 16.685 1.00 46.31 322 MET A N 1
ATOM 2500 C CA . MET A 1 322 ? 5.805 -5.256 17.400 1.00 46.31 322 MET A CA 1
ATOM 2501 C C . MET A 1 322 ? 5.802 -6.083 18.697 1.00 46.31 322 MET A C 1
ATOM 2503 O O . MET A 1 322 ? 4.991 -5.815 19.578 1.00 46.31 322 MET A O 1
ATOM 2507 N N . TRP A 1 323 ? 6.731 -7.035 18.846 1.00 41.09 323 TRP A N 1
ATOM 2508 C CA . TRP A 1 323 ? 6.748 -8.002 19.955 1.00 41.09 323 TRP A CA 1
ATOM 2509 C C . TRP A 1 323 ? 7.769 -7.695 21.052 1.00 41.09 323 TRP A C 1
ATOM 2511 O O . TRP A 1 323 ? 7.686 -8.258 22.142 1.00 41.09 323 TRP A O 1
ATOM 2521 N N . PHE A 1 324 ? 8.718 -6.785 20.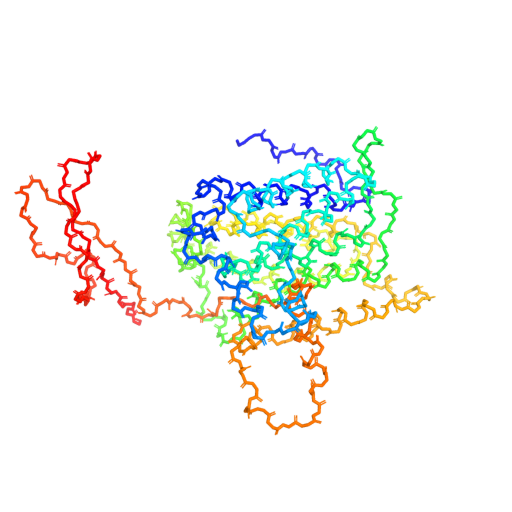822 1.00 44.28 324 PHE A N 1
ATOM 2522 C CA . PHE A 1 324 ? 9.593 -6.345 21.903 1.00 44.28 324 PHE A CA 1
ATOM 2523 C C . PHE A 1 324 ? 8.846 -5.376 22.826 1.00 44.28 324 PHE A C 1
ATOM 2525 O O . PHE A 1 324 ? 8.679 -4.197 22.523 1.00 44.28 324 PHE A O 1
ATOM 2532 N N . THR A 1 325 ? 8.451 -5.857 24.002 1.00 41.66 325 THR A N 1
ATOM 2533 C CA . THR A 1 325 ? 8.339 -5.041 25.216 1.00 41.66 325 THR A CA 1
ATOM 2534 C C . THR A 1 325 ? 9.762 -4.774 25.722 1.00 41.66 325 THR A C 1
ATOM 2536 O O . THR A 1 325 ? 10.487 -5.692 26.094 1.00 41.66 325 THR A O 1
ATOM 2539 N N . TRP A 1 326 ? 10.216 -3.520 25.662 1.00 45.50 326 TRP A N 1
ATOM 2540 C CA . TRP A 1 326 ? 11.636 -3.128 25.728 1.00 45.50 326 TRP A CA 1
ATOM 2541 C C . TRP A 1 326 ? 12.260 -3.103 27.132 1.00 45.50 326 TRP A C 1
ATOM 2543 O O . TRP A 1 326 ? 13.108 -2.257 27.405 1.00 45.50 326 TRP A O 1
ATOM 2553 N N . GLU A 1 327 ? 11.924 -4.045 28.008 1.00 47.25 327 GLU A N 1
ATOM 2554 C CA . GLU A 1 327 ? 12.755 -4.267 29.202 1.00 47.25 327 GLU A CA 1
ATOM 2555 C C . GLU A 1 327 ? 14.117 -4.906 28.844 1.00 47.25 327 GLU A C 1
ATOM 2557 O O . GLU A 1 327 ? 15.040 -4.877 29.650 1.00 47.25 327 GLU A O 1
ATOM 2562 N N . ILE A 1 328 ? 14.285 -5.423 27.614 1.00 46.03 328 ILE A N 1
ATOM 2563 C CA . ILE A 1 328 ? 15.421 -6.287 27.228 1.00 46.03 328 ILE A CA 1
ATOM 2564 C C . ILE A 1 328 ? 16.430 -5.625 26.260 1.00 46.03 328 ILE A C 1
ATOM 2566 O O . ILE A 1 328 ? 17.434 -6.239 25.915 1.00 46.03 328 ILE A O 1
ATOM 2570 N N . ILE A 1 329 ? 16.281 -4.347 25.876 1.00 46.56 329 ILE A N 1
ATOM 2571 C CA . ILE A 1 329 ? 17.380 -3.626 25.186 1.00 46.56 329 ILE A CA 1
ATOM 2572 C C . ILE A 1 329 ? 17.907 -2.498 26.076 1.00 46.56 329 ILE A C 1
ATOM 2574 O O . ILE A 1 329 ? 17.572 -1.325 25.890 1.00 46.56 329 ILE A O 1
ATOM 2578 N N . PRO A 1 330 ? 18.757 -2.836 27.058 1.00 51.44 330 PRO A N 1
ATOM 2579 C CA . PRO A 1 330 ? 19.539 -1.854 27.780 1.00 51.44 330 PRO A CA 1
ATOM 2580 C C . PRO A 1 330 ? 20.767 -1.486 26.934 1.00 51.44 330 PRO A C 1
ATOM 2582 O O . PRO A 1 330 ? 21.819 -2.070 27.138 1.00 51.44 330 PRO A O 1
ATOM 2585 N N . MET A 1 331 ? 20.653 -0.551 25.974 1.00 53.47 331 MET A N 1
ATOM 2586 C CA . MET A 1 331 ? 21.823 0.112 25.354 1.00 53.47 331 MET A CA 1
ATOM 2587 C C . MET A 1 331 ? 21.464 1.444 24.649 1.00 53.47 331 MET A C 1
ATOM 2589 O O . MET A 1 331 ? 20.489 1.563 23.911 1.00 53.47 331 MET A O 1
ATOM 2593 N N . PHE A 1 332 ? 22.284 2.469 24.887 1.00 60.66 332 PHE A N 1
ATOM 2594 C CA . PHE A 1 332 ? 21.901 3.880 25.058 1.00 60.66 332 PHE A CA 1
ATOM 2595 C C . PHE A 1 332 ? 22.153 4.810 23.843 1.00 60.66 332 PHE A C 1
ATOM 2597 O O . PHE A 1 332 ? 22.510 5.966 24.022 1.00 60.66 332 PHE A O 1
ATOM 2604 N N . GLN A 1 333 ? 21.992 4.369 22.589 1.00 65.12 333 GLN A N 1
ATOM 2605 C CA . GLN A 1 333 ? 22.313 5.240 21.425 1.00 65.12 333 GLN A CA 1
ATOM 2606 C C . GLN A 1 333 ? 21.176 5.446 20.416 1.00 65.12 333 GLN A C 1
ATOM 2608 O O . GLN A 1 333 ? 21.085 6.507 19.803 1.00 65.12 333 GLN A O 1
ATOM 2613 N N . LEU A 1 334 ? 20.261 4.484 20.274 1.00 71.75 334 LEU A N 1
ATOM 2614 C CA . LEU A 1 334 ? 19.176 4.550 19.282 1.00 71.75 334 LEU A CA 1
ATOM 2615 C C . LEU A 1 334 ? 17.796 4.812 19.898 1.00 71.75 334 LEU A C 1
ATOM 2617 O O . LEU A 1 334 ? 16.803 4.833 19.177 1.00 71.75 334 LEU A O 1
ATOM 2621 N N . HIS A 1 335 ? 17.717 5.048 21.212 1.00 72.94 335 HIS A N 1
ATOM 2622 C CA . HIS A 1 335 ? 16.449 5.192 21.936 1.00 72.94 335 HIS A CA 1
ATOM 2623 C C . HIS A 1 335 ? 15.528 6.255 21.323 1.00 72.94 335 HIS A C 1
ATOM 2625 O O . HIS A 1 335 ? 14.355 5.985 21.086 1.00 72.94 335 HIS A O 1
ATOM 2631 N N . ASN A 1 336 ? 16.063 7.437 21.005 1.00 80.56 336 ASN A N 1
ATOM 2632 C CA . ASN A 1 336 ? 15.271 8.535 20.445 1.00 80.56 336 ASN A CA 1
ATOM 2633 C C . ASN A 1 336 ? 14.772 8.232 19.026 1.00 80.56 336 ASN A C 1
ATOM 2635 O O . ASN A 1 336 ? 13.625 8.530 18.704 1.00 80.56 336 ASN A O 1
ATOM 2639 N N . LEU A 1 337 ? 15.606 7.605 18.190 1.00 80.38 337 LEU A N 1
ATOM 2640 C CA . LEU A 1 337 ? 15.219 7.198 16.838 1.00 80.38 337 LEU A CA 1
ATOM 2641 C C . LEU A 1 337 ? 14.131 6.118 16.879 1.00 80.38 337 LEU A C 1
ATOM 2643 O O . LEU A 1 337 ? 13.117 6.229 16.195 1.00 80.38 337 LEU A O 1
ATOM 2647 N N . LEU A 1 338 ? 14.308 5.105 17.725 1.00 76.44 338 LEU A N 1
ATOM 2648 C CA . LEU A 1 338 ? 13.313 4.053 17.929 1.00 76.44 338 LEU A CA 1
ATOM 2649 C C . LEU A 1 338 ? 12.020 4.613 18.534 1.00 76.44 338 LEU A C 1
ATOM 2651 O O . LEU A 1 338 ? 10.933 4.202 18.139 1.00 76.44 338 LEU A O 1
ATOM 2655 N N . GLY A 1 339 ? 12.121 5.577 19.450 1.00 77.19 339 GLY A N 1
ATOM 2656 C CA . GLY A 1 339 ? 10.982 6.303 20.006 1.00 77.19 339 GLY A CA 1
ATOM 2657 C C . GLY A 1 339 ? 10.208 7.074 18.937 1.00 77.19 339 GLY A C 1
ATOM 2658 O O . GLY A 1 339 ? 8.983 6.991 18.905 1.00 77.19 339 GLY A O 1
ATOM 2659 N N . LEU A 1 340 ? 10.907 7.752 18.021 1.00 82.31 340 LEU A N 1
ATOM 2660 C CA . LEU A 1 340 ? 10.293 8.437 16.882 1.00 82.31 340 LEU A CA 1
ATOM 2661 C C . LEU A 1 340 ? 9.566 7.453 15.960 1.00 82.31 340 LEU A C 1
ATOM 2663 O O . LEU A 1 340 ? 8.406 7.673 15.624 1.00 82.31 340 LEU A O 1
ATOM 2667 N N . ILE A 1 341 ? 10.215 6.350 15.589 1.00 80.31 341 ILE A N 1
ATOM 2668 C CA . ILE A 1 341 ? 9.608 5.311 14.748 1.00 80.31 341 ILE A CA 1
ATOM 2669 C C . ILE A 1 341 ? 8.353 4.739 15.421 1.00 80.31 341 ILE A C 1
ATOM 2671 O O . ILE A 1 341 ? 7.309 4.650 14.781 1.00 80.31 341 ILE A O 1
ATOM 2675 N N . ARG A 1 342 ? 8.406 4.422 16.723 1.00 77.00 342 ARG A N 1
ATOM 2676 C CA . ARG A 1 342 ? 7.234 3.941 17.479 1.00 77.00 342 ARG A CA 1
ATOM 2677 C C . ARG A 1 342 ? 6.125 4.969 17.572 1.00 77.00 342 ARG A C 1
ATOM 2679 O O . ARG A 1 342 ? 4.961 4.603 17.515 1.00 77.00 342 ARG A O 1
ATOM 2686 N N . PHE A 1 343 ? 6.476 6.237 17.740 1.00 81.69 343 PHE A N 1
ATOM 2687 C CA . PHE A 1 343 ? 5.497 7.312 17.766 1.00 81.69 343 PHE A CA 1
ATOM 2688 C C . PHE A 1 343 ? 4.771 7.438 16.421 1.00 81.69 343 PHE A C 1
ATOM 2690 O O . PHE A 1 343 ? 3.572 7.696 16.397 1.00 81.69 343 PHE A O 1
ATOM 2697 N N . LEU A 1 344 ? 5.479 7.216 15.311 1.00 84.06 344 LEU A N 1
ATOM 2698 C CA . LEU A 1 344 ? 4.918 7.280 13.961 1.00 84.06 344 LEU A CA 1
ATOM 2699 C C . LEU A 1 344 ? 4.196 5.989 13.536 1.00 84.06 344 LEU A C 1
ATOM 2701 O O . LEU A 1 344 ? 3.301 6.053 12.694 1.00 84.06 344 LEU A O 1
ATOM 2705 N N . ALA A 1 345 ? 4.535 4.838 14.123 1.00 82.19 345 ALA A N 1
ATOM 2706 C CA . ALA A 1 345 ? 4.009 3.530 13.726 1.00 82.19 345 ALA A CA 1
ATOM 2707 C C . ALA A 1 345 ? 2.468 3.427 13.747 1.00 82.19 345 ALA A C 1
ATOM 2709 O O . ALA A 1 345 ? 1.912 2.958 12.752 1.00 82.19 345 ALA A O 1
ATOM 2710 N N . PRO A 1 346 ? 1.738 3.924 14.773 1.00 85.88 346 PRO A N 1
ATOM 2711 C CA . PRO A 1 346 ? 0.277 3.908 14.770 1.00 85.88 346 PRO A CA 1
ATOM 2712 C C . PRO A 1 346 ? -0.341 4.604 13.562 1.00 85.88 346 PRO A C 1
ATOM 2714 O O . PRO A 1 346 ? -1.446 4.244 13.169 1.00 85.88 346 PRO A O 1
ATOM 2717 N N . PHE A 1 347 ? 0.351 5.581 12.965 1.00 87.44 347 PHE A N 1
ATOM 2718 C CA . PHE A 1 347 ? -0.123 6.337 11.808 1.00 87.44 347 PHE A CA 1
ATOM 2719 C C . PHE A 1 347 ? 0.036 5.587 10.480 1.00 87.44 347 PHE A C 1
ATOM 2721 O O . PHE A 1 347 ? -0.560 6.007 9.493 1.00 87.44 347 PHE A O 1
ATOM 2728 N N . ARG A 1 348 ? 0.807 4.485 10.448 1.00 88.19 348 ARG A N 1
ATOM 2729 C CA . ARG A 1 348 ? 1.004 3.619 9.264 1.00 88.19 348 ARG A CA 1
ATOM 2730 C C . ARG A 1 348 ? 1.461 4.381 8.016 1.00 88.19 348 ARG A C 1
ATOM 2732 O O . ARG A 1 348 ? 1.198 3.970 6.889 1.00 88.19 348 ARG A O 1
ATOM 2739 N N . LEU A 1 349 ? 2.153 5.501 8.227 1.00 88.88 349 LEU A N 1
ATOM 2740 C CA . LEU A 1 349 ? 2.653 6.369 7.159 1.00 88.88 349 LEU A CA 1
ATOM 2741 C C . LEU A 1 349 ? 3.962 5.853 6.561 1.00 88.88 349 LEU A C 1
ATOM 2743 O O . LEU A 1 349 ? 4.318 6.269 5.469 1.00 88.88 349 LEU A O 1
ATOM 2747 N N . ILE A 1 350 ? 4.690 5.005 7.293 1.00 89.38 350 ILE A N 1
ATOM 2748 C CA . ILE A 1 350 ? 5.956 4.400 6.873 1.00 89.38 350 ILE A CA 1
ATOM 2749 C C . ILE A 1 350 ? 5.974 2.985 7.426 1.00 89.38 350 ILE A C 1
ATOM 2751 O O . ILE A 1 350 ? 5.964 2.799 8.643 1.00 89.38 350 ILE A O 1
ATOM 2755 N N . ASN A 1 351 ? 5.963 1.998 6.542 1.00 86.00 351 ASN A N 1
ATOM 2756 C CA . ASN A 1 351 ? 5.845 0.593 6.934 1.00 86.00 351 ASN A CA 1
ATOM 2757 C C . ASN A 1 351 ? 7.051 -0.205 6.457 1.00 86.00 351 ASN A C 1
ATOM 2759 O O . ASN A 1 351 ? 7.917 0.338 5.788 1.00 86.00 351 ASN A O 1
ATOM 2763 N N . ALA A 1 352 ? 7.113 -1.489 6.774 1.00 84.88 352 ALA A N 1
ATOM 2764 C CA . ALA A 1 352 ? 8.068 -2.422 6.193 1.00 84.88 352 ALA A CA 1
ATOM 2765 C C . ALA A 1 352 ? 7.315 -3.484 5.390 1.00 84.88 352 ALA A C 1
ATOM 2767 O O . ALA A 1 352 ? 6.198 -3.849 5.752 1.00 84.88 352 ALA A O 1
ATOM 2768 N N . TYR A 1 353 ? 7.889 -3.965 4.287 1.00 82.88 353 TYR A N 1
ATOM 2769 C CA . TYR A 1 353 ? 7.139 -4.771 3.308 1.00 82.88 353 TYR A CA 1
ATOM 2770 C C . TYR A 1 353 ? 7.688 -6.185 3.075 1.00 82.88 353 TYR A C 1
ATOM 2772 O O . TYR A 1 353 ? 7.312 -6.812 2.102 1.00 82.88 353 TYR A O 1
ATOM 2780 N N . GLY A 1 354 ? 8.513 -6.751 3.958 1.00 74.81 354 GLY A N 1
ATOM 2781 C CA . GLY A 1 354 ? 8.998 -8.136 3.818 1.00 74.81 354 GLY A CA 1
ATOM 2782 C C . GLY A 1 354 ? 7.924 -9.220 4.009 1.00 74.81 354 GLY A C 1
ATOM 2783 O O . GLY A 1 354 ? 7.229 -9.200 5.028 1.00 74.81 354 GLY A O 1
ATOM 2784 N N . VAL A 1 355 ? 7.818 -10.170 3.061 1.00 68.38 355 VAL A N 1
ATOM 2785 C CA . VAL A 1 355 ? 6.918 -11.351 3.093 1.00 68.38 355 VAL A CA 1
ATOM 2786 C C . VAL A 1 355 ? 7.487 -12.568 2.343 1.00 68.38 355 VAL A C 1
ATOM 2788 O O . VAL A 1 355 ? 8.300 -12.412 1.440 1.00 68.38 355 VAL A O 1
ATOM 2791 N N . PHE A 1 356 ? 7.004 -13.768 2.697 1.00 62.12 356 PHE A N 1
ATOM 2792 C CA . PHE A 1 356 ? 7.337 -15.078 2.100 1.00 62.12 356 PHE A CA 1
ATOM 2793 C C . PHE A 1 356 ? 8.824 -15.428 2.118 1.00 62.12 356 PHE A C 1
ATOM 2795 O O . PHE A 1 356 ? 9.482 -15.326 1.081 1.00 62.12 356 PHE A O 1
ATOM 2802 N N . PRO A 1 357 ? 9.362 -15.871 3.269 1.00 56.06 357 PRO A N 1
ATOM 2803 C CA . PRO A 1 357 ? 10.692 -16.454 3.269 1.00 56.06 357 PRO A CA 1
ATOM 2804 C C . PRO A 1 357 ? 10.729 -17.666 2.321 1.00 56.06 357 PRO A C 1
ATOM 2806 O O . PRO A 1 357 ? 9.709 -18.348 2.149 1.00 56.06 357 PRO A O 1
ATOM 2809 N N . PRO A 1 358 ? 11.867 -17.949 1.673 1.00 46.88 358 PRO A N 1
ATOM 2810 C CA . PRO A 1 358 ? 12.044 -19.214 0.983 1.00 46.88 358 PRO A CA 1
ATOM 2811 C C . PRO A 1 358 ? 11.887 -20.366 1.985 1.00 46.88 358 PRO A C 1
ATOM 2813 O O . PRO A 1 358 ? 12.102 -20.189 3.179 1.00 46.88 358 PRO A O 1
ATOM 2816 N N . GLU A 1 359 ? 11.452 -21.532 1.505 1.00 49.09 359 GLU A N 1
ATOM 2817 C CA . GLU A 1 359 ? 11.061 -22.682 2.344 1.00 49.09 359 GLU A CA 1
ATOM 2818 C C . GLU A 1 359 ? 9.771 -22.486 3.174 1.00 49.09 359 GLU A C 1
ATOM 2820 O O . GLU A 1 359 ? 9.438 -23.336 3.995 1.00 49.09 359 GLU A O 1
ATOM 2825 N N . ALA A 1 360 ? 8.963 -21.446 2.910 1.00 46.62 360 ALA A N 1
ATOM 2826 C CA . ALA A 1 360 ? 7.655 -21.221 3.553 1.00 46.62 360 ALA A CA 1
ATOM 2827 C C . ALA A 1 360 ? 6.550 -22.228 3.169 1.00 46.62 360 ALA A C 1
ATOM 2829 O O . ALA A 1 360 ? 5.359 -21.929 3.305 1.00 46.62 360 ALA A O 1
ATOM 2830 N N . LEU A 1 361 ? 6.908 -23.433 2.711 1.00 46.75 361 LEU A N 1
ATOM 2831 C CA . LEU A 1 361 ? 5.964 -24.533 2.820 1.00 46.75 361 LEU A CA 1
ATOM 2832 C C . LEU A 1 361 ? 5.660 -24.689 4.312 1.00 46.75 361 LEU A C 1
ATOM 2834 O O . LEU A 1 361 ? 6.590 -24.820 5.113 1.00 46.75 361 LEU A O 1
ATOM 2838 N N . PRO A 1 362 ? 4.383 -24.687 4.723 1.00 44.19 362 PRO A N 1
ATOM 2839 C CA . PRO A 1 362 ? 4.055 -25.188 6.039 1.00 44.19 362 PRO A CA 1
ATOM 2840 C C . PRO A 1 362 ? 4.640 -26.599 6.103 1.00 44.19 362 PRO A C 1
ATOM 2842 O O . PRO A 1 362 ? 4.188 -27.470 5.359 1.00 44.19 362 PRO A O 1
ATOM 2845 N N . GLN A 1 363 ? 5.638 -26.838 6.965 1.00 49.56 363 GLN A N 1
ATOM 2846 C CA . GLN A 1 363 ? 6.128 -28.205 7.197 1.00 49.56 363 GLN A CA 1
ATOM 2847 C C . GLN A 1 363 ? 4.964 -29.137 7.571 1.00 49.56 363 GLN A C 1
ATOM 2849 O O . GLN A 1 363 ? 5.012 -30.343 7.331 1.00 49.56 363 GLN A O 1
ATOM 2854 N N . VAL A 1 364 ? 3.894 -28.536 8.106 1.00 49.66 364 VAL A N 1
ATOM 2855 C CA . VAL A 1 364 ? 2.605 -29.147 8.385 1.00 49.66 364 VAL A CA 1
ATOM 2856 C C . VAL A 1 364 ? 1.492 -28.322 7.743 1.00 49.66 364 VAL A C 1
ATOM 2858 O O . VAL A 1 364 ? 1.290 -27.160 8.097 1.00 49.66 364 VAL A O 1
ATOM 2861 N N . ARG A 1 365 ? 0.724 -28.925 6.830 1.00 53.78 365 ARG A N 1
ATOM 2862 C CA . ARG A 1 365 ? -0.515 -28.331 6.307 1.00 53.78 365 ARG A CA 1
ATOM 2863 C C . ARG A 1 365 ? -1.716 -28.959 7.003 1.00 53.78 365 ARG A C 1
ATOM 2865 O O . ARG A 1 365 ? -2.043 -30.119 6.752 1.00 53.78 365 ARG A O 1
ATOM 2872 N N . SER A 1 366 ? -2.418 -28.174 7.813 1.00 52.12 366 SER A N 1
ATOM 2873 C CA . SER A 1 366 ? -3.720 -28.568 8.356 1.00 52.12 366 SER A CA 1
ATOM 2874 C C . SER A 1 366 ? -4.795 -28.376 7.287 1.00 52.12 366 SER A C 1
ATOM 2876 O O . SER A 1 366 ? -4.996 -27.268 6.791 1.00 52.12 366 SER A O 1
ATOM 2878 N N . THR A 1 367 ? -5.476 -29.454 6.904 1.00 52.69 367 THR A N 1
ATOM 2879 C CA . THR A 1 367 ? -6.584 -29.400 5.939 1.00 52.69 367 THR A CA 1
ATOM 2880 C C . THR A 1 367 ? -7.849 -29.943 6.587 1.00 52.69 367 THR A C 1
ATOM 2882 O O . THR A 1 367 ? -7.831 -31.005 7.211 1.00 52.69 367 THR A O 1
ATOM 2885 N N . VAL A 1 368 ? -8.955 -29.213 6.435 1.00 57.12 368 VAL A N 1
ATOM 2886 C CA . VAL A 1 368 ? -10.280 -29.689 6.842 1.00 57.12 368 VAL A CA 1
ATOM 2887 C C . VAL A 1 368 ? -10.759 -30.693 5.803 1.00 57.12 368 VAL A C 1
ATOM 2889 O O . VAL A 1 368 ? -10.883 -30.358 4.624 1.00 57.12 368 VAL A O 1
ATOM 2892 N N . VAL A 1 369 ? -11.023 -31.925 6.232 1.00 60.56 369 VAL A N 1
ATOM 2893 C CA . VAL A 1 369 ? -11.578 -32.964 5.364 1.00 60.56 369 VAL A CA 1
ATOM 2894 C C . VAL A 1 369 ? -13.069 -33.082 5.625 1.00 60.56 369 VAL A C 1
ATOM 2896 O O . VAL A 1 369 ? -13.497 -33.373 6.741 1.00 60.56 369 VAL A O 1
ATOM 2899 N N . PHE A 1 370 ? -13.853 -32.876 4.570 1.00 58.84 370 PHE A N 1
ATOM 2900 C CA . PHE A 1 370 ? -15.288 -33.121 4.580 1.00 58.84 370 PHE A CA 1
ATOM 2901 C C . PHE A 1 370 ? -15.542 -34.570 4.168 1.00 58.84 370 PHE A C 1
ATOM 2903 O O . PHE A 1 370 ? -15.209 -34.971 3.052 1.00 58.84 370 PHE A O 1
ATOM 2910 N N . GLN A 1 371 ? -16.140 -35.353 5.061 1.00 60.72 371 GLN A N 1
ATOM 2911 C CA . GLN A 1 371 ? -16.605 -36.707 4.756 1.00 60.72 371 GLN A CA 1
ATOM 2912 C C . GLN A 1 371 ? -18.129 -36.729 4.806 1.00 60.72 371 GLN A C 1
ATOM 2914 O O . GLN A 1 371 ? -18.722 -36.351 5.817 1.00 60.72 371 GLN A O 1
ATOM 2919 N N . GLY A 1 372 ? -18.752 -37.156 3.708 1.00 53.50 372 GLY A N 1
ATOM 2920 C CA . GLY A 1 372 ? -20.185 -37.424 3.634 1.00 53.50 372 GLY A CA 1
ATOM 2921 C C . GLY A 1 372 ? -20.433 -38.919 3.473 1.00 53.50 372 GLY A C 1
ATOM 2922 O O . GLY A 1 372 ? -19.691 -39.579 2.746 1.00 53.50 372 GLY A O 1
ATOM 2923 N N . SER A 1 373 ? -21.469 -39.435 4.136 1.00 63.81 373 SER A N 1
ATOM 2924 C CA . SER A 1 373 ? -21.980 -40.789 3.906 1.00 63.81 373 SER A CA 1
ATOM 2925 C C . SER A 1 373 ? -23.452 -40.750 3.492 1.00 63.81 373 SER A C 1
ATOM 2927 O O . SER A 1 373 ? -24.217 -39.912 3.976 1.00 63.81 373 SER A O 1
ATOM 2929 N N . ASP A 1 374 ? -23.836 -41.671 2.610 1.00 58.84 374 ASP A N 1
ATOM 2930 C CA . ASP A 1 374 ? -25.210 -41.865 2.137 1.00 58.84 374 ASP A CA 1
ATOM 2931 C C . ASP A 1 374 ? -26.028 -42.702 3.132 1.00 58.84 374 ASP A C 1
ATOM 2933 O O . ASP A 1 374 ? -27.250 -42.589 3.165 1.00 58.84 374 ASP A O 1
ATOM 2937 N N . ASP A 1 375 ? -25.361 -43.507 3.966 1.00 67.56 375 ASP A N 1
ATOM 2938 C CA . ASP A 1 375 ? -25.982 -44.454 4.904 1.00 67.56 375 ASP A CA 1
ATOM 2939 C C . ASP A 1 375 ? -25.883 -44.028 6.382 1.00 67.56 375 ASP A C 1
ATOM 2941 O O . ASP A 1 375 ? -26.331 -44.746 7.275 1.00 67.56 375 ASP A O 1
ATOM 2945 N N . GLY A 1 376 ? -25.294 -42.860 6.662 1.00 55.84 376 GLY A N 1
ATOM 2946 C CA . GLY A 1 376 ? -25.082 -42.356 8.025 1.00 55.84 376 GLY A CA 1
ATOM 2947 C C . GLY A 1 376 ? -23.976 -43.071 8.813 1.00 55.84 376 GLY A C 1
ATOM 2948 O O . GLY A 1 376 ? -23.639 -42.632 9.913 1.00 55.84 376 GLY A O 1
ATOM 2949 N N . SER A 1 377 ? -23.361 -44.118 8.257 1.00 56.72 377 SER A N 1
ATOM 2950 C CA . SER A 1 377 ? -22.177 -44.758 8.818 1.00 56.72 377 SER A CA 1
ATOM 2951 C C . SER A 1 377 ? -20.920 -44.068 8.276 1.00 56.72 377 SER A C 1
ATOM 2953 O O . SER A 1 377 ? -20.580 -44.119 7.095 1.00 56.72 377 SER A O 1
ATOM 2955 N N . LEU A 1 378 ? -20.233 -43.334 9.148 1.00 54.78 378 LEU A N 1
ATOM 2956 C CA . LEU A 1 378 ? -18.939 -42.740 8.827 1.00 54.78 378 LEU A CA 1
ATOM 2957 C C . LEU A 1 378 ? -17.874 -43.817 9.038 1.00 54.78 378 LEU A C 1
ATOM 2959 O O . LEU A 1 378 ? -17.476 -44.095 10.169 1.00 54.78 378 LEU A O 1
ATOM 2963 N N . GLY A 1 379 ? -17.455 -44.468 7.952 1.00 56.34 379 GLY A N 1
ATOM 2964 C CA . GLY A 1 379 ? -16.313 -45.380 7.980 1.00 56.34 379 GLY A CA 1
ATOM 2965 C C . GLY A 1 379 ? -15.044 -44.678 8.478 1.00 56.34 379 GLY A C 1
ATOM 2966 O O . GLY A 1 379 ? -14.906 -43.460 8.363 1.00 56.34 379 GLY A O 1
ATOM 2967 N N . SER A 1 380 ? -14.099 -45.447 9.026 1.00 50.03 380 SER A N 1
ATOM 2968 C CA . SER A 1 380 ? -12.799 -44.929 9.468 1.00 50.03 380 SER A CA 1
ATOM 2969 C C . SER A 1 380 ? -12.118 -44.120 8.352 1.00 50.03 380 SER A C 1
ATOM 2971 O O . SER A 1 380 ? -12.137 -44.580 7.202 1.00 50.03 380 SER A O 1
ATOM 2973 N N . PRO A 1 381 ? -11.499 -42.964 8.662 1.00 49.19 381 PRO A N 1
ATOM 2974 C CA . PRO A 1 381 ? -10.931 -42.067 7.663 1.00 49.19 381 PRO A CA 1
ATOM 2975 C C . PRO A 1 381 ? -9.938 -42.820 6.774 1.00 49.19 381 PRO A C 1
ATOM 2977 O O . PRO A 1 381 ? -8.893 -43.280 7.229 1.00 49.19 381 PRO A O 1
ATOM 2980 N N . LYS A 1 382 ? -10.271 -42.969 5.489 1.00 43.84 382 LYS A N 1
ATOM 2981 C CA . LYS A 1 382 ? -9.312 -43.441 4.488 1.00 43.84 382 LYS A CA 1
ATOM 2982 C C . LYS A 1 382 ? -8.434 -42.258 4.102 1.00 43.84 382 LYS A C 1
ATOM 2984 O O . LYS A 1 382 ? -8.953 -41.234 3.664 1.00 43.84 382 LYS A O 1
ATOM 2989 N N . ALA A 1 383 ? -7.121 -42.403 4.267 1.00 41.84 383 ALA A N 1
ATOM 2990 C CA . ALA A 1 383 ? -6.146 -41.423 3.809 1.00 41.84 383 ALA A CA 1
ATOM 2991 C C . ALA A 1 383 ? -6.354 -41.167 2.309 1.00 41.84 383 ALA A C 1
ATOM 2993 O O . ALA A 1 383 ? -6.147 -42.050 1.474 1.00 41.84 383 ALA A O 1
ATOM 2994 N N . VAL A 1 384 ? -6.803 -39.963 1.963 1.00 40.28 384 VAL A N 1
ATOM 2995 C CA . VAL A 1 384 ? -6.874 -39.529 0.571 1.00 40.28 384 VAL A CA 1
ATOM 2996 C C . VAL A 1 384 ? -5.443 -39.198 0.148 1.00 40.28 384 VAL A C 1
ATOM 2998 O O . VAL A 1 384 ? -4.870 -38.225 0.625 1.00 40.28 384 VAL A O 1
ATOM 3001 N N . GLY A 1 385 ? -4.855 -40.027 -0.719 1.00 41.78 385 GLY A N 1
ATOM 3002 C CA . GLY A 1 385 ? -3.604 -39.696 -1.412 1.00 41.78 385 GLY A CA 1
ATOM 3003 C C . GLY A 1 385 ? -2.297 -40.250 -0.834 1.00 41.78 385 GLY A C 1
ATOM 3004 O O . GLY A 1 385 ? -1.262 -39.640 -1.056 1.00 41.78 385 GLY A O 1
ATOM 3005 N N . GLY A 1 386 ? -2.292 -41.384 -0.125 1.00 33.75 386 GLY A N 1
ATOM 3006 C CA . GLY A 1 386 ? -1.049 -42.132 0.162 1.00 33.75 386 GLY A CA 1
ATOM 3007 C C . GLY A 1 386 ? -0.044 -41.472 1.121 1.00 33.75 386 GLY A C 1
ATOM 3008 O O . GLY A 1 386 ? 0.993 -42.068 1.403 1.00 33.75 386 GLY A O 1
ATOM 3009 N N . HIS A 1 387 ? -0.343 -40.290 1.661 1.00 37.91 387 HIS A N 1
ATOM 3010 C CA . HIS A 1 387 ? 0.468 -39.645 2.689 1.00 37.91 387 HIS A CA 1
ATOM 3011 C C . HIS A 1 387 ? 0.024 -40.090 4.093 1.00 37.91 387 HIS A C 1
ATOM 3013 O O . HIS A 1 387 ? -1.182 -40.150 4.355 1.00 37.91 387 HIS A O 1
ATOM 3019 N N . PRO A 1 388 ? 0.960 -40.397 5.011 1.00 34.44 388 PRO A N 1
ATOM 3020 C CA . PRO A 1 388 ? 0.621 -40.716 6.393 1.00 34.44 388 PRO A CA 1
ATOM 3021 C C . PRO A 1 388 ? -0.017 -39.489 7.060 1.00 34.44 388 PRO A C 1
ATOM 3023 O O . PRO A 1 388 ? 0.620 -38.450 7.207 1.00 34.44 388 PRO A O 1
ATOM 3026 N N . SER A 1 389 ? -1.291 -39.602 7.439 1.00 41.22 389 SER A N 1
ATOM 3027 C CA . SER A 1 389 ? -2.027 -38.568 8.172 1.00 41.22 389 SER A CA 1
ATOM 3028 C C . SER A 1 389 ? -1.975 -38.850 9.671 1.00 41.22 389 SER A C 1
ATOM 3030 O O . SER A 1 389 ? -2.350 -39.947 10.094 1.00 41.22 389 SER A O 1
ATOM 3032 N N . VAL A 1 390 ? -1.590 -37.863 10.480 1.00 41.19 390 VAL A N 1
ATOM 3033 C CA . VAL A 1 390 ? -1.781 -37.912 11.937 1.00 41.19 390 VAL A CA 1
ATOM 3034 C C . VAL A 1 390 ? -3.122 -37.247 12.243 1.00 41.19 390 VAL A C 1
ATOM 3036 O O . VAL A 1 390 ? -3.345 -36.083 11.911 1.00 41.19 390 VAL A O 1
ATOM 3039 N N . SER A 1 391 ? -4.059 -37.999 12.819 1.00 40.34 391 SER A N 1
ATOM 3040 C CA . SER A 1 391 ? -5.352 -37.459 13.243 1.00 40.34 391 SER A CA 1
ATOM 3041 C C . SER A 1 391 ? -5.185 -36.679 14.547 1.00 40.34 391 SER A C 1
ATOM 3043 O O . SER A 1 391 ? -4.838 -37.267 15.572 1.00 40.34 391 SER A O 1
ATOM 3045 N N . SER A 1 392 ? -5.465 -35.377 14.523 1.00 38.03 392 SER A N 1
ATOM 3046 C CA . SER A 1 392 ? -5.598 -34.562 15.734 1.00 38.03 392 SER A CA 1
ATOM 3047 C C . SER A 1 392 ? -6.918 -34.902 16.457 1.00 38.03 392 SER A C 1
ATOM 3049 O O . SER A 1 392 ? -7.940 -35.060 15.785 1.00 38.03 392 SER A O 1
ATOM 3051 N N . PRO A 1 393 ? -6.959 -35.000 17.803 1.00 35.28 393 PRO A N 1
ATOM 3052 C CA . PRO A 1 393 ? -8.180 -35.333 18.550 1.00 35.28 393 PRO A CA 1
ATOM 3053 C C . PRO A 1 393 ? -9.299 -34.278 18.478 1.00 35.28 393 PRO A C 1
ATOM 3055 O O . PRO A 1 393 ? -10.391 -34.520 18.991 1.00 35.28 393 PRO A O 1
ATOM 3058 N N . MET A 1 394 ? -9.067 -33.107 17.873 1.00 38.84 394 MET A N 1
ATOM 3059 C CA . MET A 1 394 ? -10.090 -32.066 17.723 1.00 38.84 394 MET A CA 1
ATOM 3060 C C . MET A 1 394 ? -11.020 -32.361 16.537 1.00 38.84 394 MET A C 1
ATOM 3062 O O . MET A 1 394 ? -10.962 -31.713 15.492 1.00 38.84 394 MET A O 1
ATOM 3066 N N . GLY A 1 395 ? -11.898 -33.351 16.700 1.00 39.22 395 GLY A N 1
ATOM 3067 C CA . GLY A 1 395 ? -13.070 -33.512 15.842 1.00 39.22 395 GLY A CA 1
ATOM 3068 C C . GLY A 1 395 ? -14.157 -32.520 16.253 1.00 39.22 395 GLY A C 1
ATOM 3069 O O . GLY A 1 395 ? -14.673 -32.603 17.368 1.00 39.22 395 GLY A O 1
ATOM 3070 N N . MET A 1 396 ? -14.533 -31.593 15.368 1.00 39.44 396 MET A N 1
ATOM 3071 C CA . MET A 1 396 ? -15.808 -30.892 15.528 1.00 39.44 396 MET A CA 1
ATOM 3072 C C . MET A 1 396 ? -16.906 -31.872 15.113 1.00 39.44 396 MET A C 1
ATOM 3074 O O . MET A 1 396 ? -16.951 -32.307 13.965 1.00 39.44 396 MET A O 1
ATOM 3078 N N . GLY A 1 397 ? -17.736 -32.281 16.078 1.00 38.62 397 GLY A N 1
ATOM 3079 C CA . GLY A 1 397 ? -18.800 -33.268 15.890 1.00 38.62 397 GLY A CA 1
ATOM 3080 C C . GLY A 1 397 ? -19.678 -32.991 14.664 1.00 38.62 397 GLY A C 1
ATOM 3081 O O . GLY A 1 397 ? -19.822 -31.849 14.232 1.00 38.62 397 GLY A O 1
ATOM 3082 N N . GLY A 1 398 ? -20.243 -34.061 14.098 1.00 38.56 398 GLY A N 1
ATOM 3083 C CA . GLY A 1 398 ? -20.952 -34.029 12.818 1.00 38.56 398 GLY A CA 1
ATOM 3084 C C . GLY A 1 398 ? -22.036 -32.950 12.740 1.00 38.56 398 GLY A C 1
ATOM 3085 O O . GLY A 1 398 ? -22.894 -32.844 13.617 1.00 38.56 398 GLY A O 1
ATOM 3086 N N . VAL A 1 399 ? -22.010 -32.173 11.658 1.00 41.75 399 VAL A N 1
ATOM 3087 C CA . VAL A 1 399 ? -22.980 -31.110 11.372 1.00 41.75 399 VAL A CA 1
ATOM 3088 C C . VAL A 1 399 ? -23.885 -31.575 10.233 1.00 41.75 399 VAL A C 1
ATOM 3090 O O . VAL A 1 399 ? -23.419 -32.062 9.201 1.00 41.75 399 VAL A O 1
ATOM 3093 N N . TYR A 1 400 ? -25.198 -31.447 10.412 1.00 36.12 400 TYR A N 1
ATOM 3094 C CA . TYR A 1 400 ? -26.170 -31.750 9.362 1.00 36.12 400 TYR A CA 1
ATOM 3095 C C . TYR A 1 400 ? -26.188 -30.614 8.330 1.00 36.12 400 TYR A C 1
ATOM 3097 O O . TYR A 1 400 ? -26.569 -29.485 8.647 1.00 36.12 400 TYR A O 1
ATOM 3105 N N . HIS A 1 401 ? -25.767 -30.895 7.094 1.00 37.62 401 HIS A N 1
ATOM 3106 C CA . HIS A 1 401 ? -25.668 -29.882 6.044 1.00 37.62 401 HIS A CA 1
ATOM 3107 C C . HIS A 1 401 ? -26.988 -29.787 5.263 1.00 37.62 401 HIS A C 1
ATOM 3109 O O . HIS A 1 401 ? -27.257 -30.594 4.369 1.00 37.62 401 HIS A O 1
ATOM 3115 N N . GLN A 1 402 ? -27.808 -28.776 5.573 1.00 31.83 402 GLN A N 1
ATOM 3116 C CA . GLN A 1 402 ? -29.178 -28.627 5.049 1.00 31.83 402 GLN A CA 1
ATOM 3117 C C . GLN A 1 402 ? -29.274 -28.621 3.513 1.00 31.83 402 GLN A C 1
ATOM 3119 O O . GLN A 1 402 ? -30.234 -29.154 2.969 1.00 31.83 402 GLN A O 1
ATOM 3124 N N . THR A 1 403 ? -28.275 -28.093 2.800 1.00 37.34 403 THR A N 1
ATOM 3125 C CA . THR A 1 403 ? -28.282 -28.032 1.324 1.00 37.34 403 THR A CA 1
ATOM 3126 C C . THR A 1 403 ? -27.957 -29.366 0.647 1.00 37.34 403 THR A C 1
ATOM 3128 O O . THR A 1 403 ? -28.315 -29.566 -0.507 1.00 37.34 403 THR A O 1
ATOM 3131 N N . LEU A 1 404 ? -27.258 -30.271 1.341 1.00 41.31 404 LEU A N 1
ATOM 3132 C CA . LEU A 1 404 ? -26.809 -31.557 0.790 1.00 41.31 404 LEU A CA 1
ATOM 3133 C C . LEU A 1 404 ? -27.652 -32.735 1.299 1.00 41.31 404 LEU A C 1
ATOM 3135 O O . LEU A 1 404 ? -27.490 -33.845 0.804 1.00 41.31 404 LEU A O 1
ATOM 3139 N N . GLY A 1 405 ? -28.526 -32.509 2.290 1.00 35.00 405 GLY A N 1
ATOM 3140 C CA . GLY A 1 405 ? -29.366 -33.547 2.896 1.00 35.00 405 GLY A CA 1
ATOM 3141 C C . GLY A 1 405 ? -28.572 -34.671 3.571 1.00 35.00 405 GLY A C 1
ATOM 3142 O O . GLY A 1 405 ? -29.069 -35.789 3.669 1.00 35.00 405 GLY A O 1
ATOM 3143 N N . ARG A 1 406 ? -27.321 -34.411 3.978 1.00 43.41 406 ARG A N 1
ATOM 3144 C CA . ARG A 1 406 ? -26.372 -35.427 4.462 1.00 43.41 406 ARG A CA 1
ATOM 3145 C C . ARG A 1 406 ? -25.662 -34.976 5.736 1.00 43.41 406 ARG A C 1
ATOM 3147 O O . ARG A 1 406 ? -25.463 -33.781 5.973 1.00 43.41 406 ARG A O 1
ATOM 3154 N N . TYR A 1 407 ? -25.257 -35.957 6.539 1.00 41.62 407 TYR A N 1
ATOM 3155 C CA . TYR A 1 407 ? -24.387 -35.751 7.693 1.00 41.62 407 TYR A CA 1
ATOM 3156 C C . TYR A 1 407 ? -22.947 -35.559 7.218 1.00 41.62 407 TYR A C 1
ATOM 3158 O O . TYR A 1 407 ? -22.439 -36.367 6.439 1.00 41.62 407 TYR A O 1
ATOM 3166 N N . VAL A 1 408 ? -22.300 -34.491 7.686 1.00 42.91 408 VAL A N 1
ATOM 3167 C CA . VAL A 1 408 ? -20.911 -34.174 7.347 1.00 42.91 408 VAL A CA 1
ATOM 3168 C C . VAL A 1 408 ? -20.084 -34.176 8.626 1.00 42.91 408 VAL A C 1
ATOM 3170 O O . VAL A 1 408 ? -20.402 -33.458 9.574 1.00 42.91 408 VAL A O 1
ATOM 3173 N N . ASN A 1 409 ? -19.034 -34.997 8.667 1.00 44.75 409 ASN A N 1
ATOM 3174 C CA . ASN A 1 409 ? -18.060 -34.976 9.758 1.00 44.75 409 ASN A CA 1
ATOM 3175 C C . ASN A 1 409 ? -16.910 -34.026 9.402 1.00 44.75 409 ASN A C 1
ATOM 3177 O O . ASN A 1 409 ? -16.415 -34.059 8.272 1.00 44.75 409 ASN A O 1
ATOM 3181 N N . LEU A 1 410 ? -16.516 -33.179 10.356 1.00 43.38 410 LEU A N 1
ATOM 3182 C CA . LEU A 1 410 ? -15.417 -32.231 10.224 1.00 43.38 410 LEU A CA 1
ATOM 3183 C C . LEU A 1 410 ? -14.213 -32.759 11.005 1.00 43.38 410 LEU A C 1
ATOM 3185 O O . LEU A 1 410 ? -14.175 -32.705 12.236 1.00 43.38 410 LEU A O 1
ATOM 3189 N N . GLN A 1 411 ? -13.210 -33.244 10.276 1.00 47.66 411 GLN A N 1
ATOM 3190 C CA . GLN A 1 411 ? -11.929 -33.635 10.858 1.00 47.66 411 GLN A CA 1
ATOM 3191 C C . GLN A 1 411 ? -10.806 -32.751 10.326 1.00 47.66 411 GLN A C 1
ATOM 3193 O O . GLN A 1 411 ? -10.692 -32.509 9.122 1.00 47.66 411 GLN A O 1
ATOM 3198 N N . THR A 1 412 ? -9.959 -32.292 11.243 1.00 40.41 412 THR A N 1
ATOM 3199 C CA . THR A 1 412 ? -8.710 -31.605 10.918 1.00 40.41 412 THR A CA 1
ATOM 3200 C C . THR A 1 412 ? -7.619 -32.660 10.771 1.00 40.41 412 THR A C 1
ATOM 3202 O O . THR A 1 412 ? -7.313 -33.364 11.734 1.00 40.41 412 THR A O 1
ATOM 3205 N N . LEU A 1 413 ? -7.046 -32.795 9.572 1.00 46.84 413 LEU A N 1
ATOM 3206 C CA . LEU A 1 413 ? -5.892 -33.665 9.332 1.00 46.84 413 LEU A CA 1
ATOM 3207 C C . LEU A 1 413 ? -4.627 -32.830 9.162 1.00 46.84 413 LEU A C 1
ATOM 3209 O O . LEU A 1 413 ? -4.642 -31.804 8.477 1.00 46.84 413 LEU A O 1
ATOM 3213 N N . GLU A 1 414 ? -3.537 -33.302 9.757 1.00 40.25 414 GLU A N 1
ATOM 3214 C CA . GLU A 1 414 ? -2.196 -32.757 9.574 1.00 40.25 414 GLU A CA 1
ATOM 3215 C C . GLU A 1 414 ? -1.440 -33.614 8.555 1.00 40.25 414 GLU A C 1
ATOM 3217 O O . GLU A 1 414 ? -1.306 -34.831 8.720 1.00 40.25 414 GLU A O 1
ATOM 3222 N N . PHE A 1 415 ? -0.968 -32.974 7.485 1.00 43.09 415 PHE A N 1
ATOM 3223 C CA . PHE A 1 415 ? -0.116 -33.600 6.478 1.00 43.09 415 PHE A CA 1
ATOM 3224 C C . PHE A 1 415 ? 1.293 -33.016 6.564 1.00 43.09 415 PHE A C 1
ATOM 3226 O O . PHE A 1 415 ? 1.456 -31.795 6.540 1.00 43.09 415 PHE A O 1
ATOM 3233 N N . PHE A 1 416 ? 2.294 -33.894 6.618 1.00 38.28 416 PHE A N 1
ATOM 3234 C CA . PHE A 1 416 ? 3.707 -33.534 6.526 1.00 38.28 416 PHE A CA 1
ATOM 3235 C C . PHE A 1 416 ? 4.154 -33.625 5.066 1.00 38.28 416 PHE A C 1
ATOM 3237 O O . PHE A 1 416 ? 3.947 -34.660 4.424 1.00 38.28 416 PHE A O 1
ATOM 3244 N N . SER A 1 417 ? 4.774 -32.573 4.527 1.00 39.16 417 SER A N 1
ATOM 3245 C CA . SER A 1 417 ? 5.482 -32.702 3.250 1.00 39.16 417 SER A CA 1
ATOM 3246 C C . SER A 1 417 ? 6.797 -33.442 3.502 1.00 39.16 417 SER A C 1
ATOM 3248 O O . SER A 1 417 ? 7.658 -32.937 4.220 1.00 39.16 417 SER A O 1
ATOM 3250 N N . GLY A 1 418 ? 6.932 -34.654 2.961 1.00 32.50 418 GLY A N 1
ATOM 3251 C CA . GLY A 1 418 ? 8.198 -35.388 2.978 1.00 32.50 418 GLY A CA 1
ATOM 3252 C C . GLY A 1 418 ? 9.286 -34.642 2.200 1.00 32.50 418 GLY A C 1
ATOM 3253 O O . GLY A 1 418 ? 8.966 -33.961 1.226 1.00 32.50 418 GLY A O 1
ATOM 3254 N N . ALA A 1 419 ? 10.524 -34.771 2.688 1.00 31.28 419 ALA A N 1
ATOM 3255 C CA . ALA A 1 419 ? 11.750 -34.158 2.171 1.00 31.28 419 ALA A CA 1
ATOM 3256 C C . ALA A 1 419 ? 12.052 -34.472 0.700 1.00 31.28 419 ALA A C 1
ATOM 3258 O O . ALA A 1 419 ? 11.722 -35.599 0.255 1.00 31.28 419 ALA A O 1
#

Organism: NCBI:txid2562237

Foldseek 3Di:
DPDPCPDPPQLPFAALLLLLLLVLLLLVLVCQVPVPVHCCLDAAPVHPQDQVVVLVVLCVVQPDCRSCLLQVAPCVVPRHPVVRNVLSVQSNVLSVQSNQKDPSNLVSLVSNLRSVLNVVSRDDPDDQLNLLSNQVSVLSNQAFIFDGVVVPTHGPDHHDLLSLVLLLLSLLLQLLQALCQAPVPDPLVVPLQLLLVCLVPPAAFDPVSVVVVVDDSVVSSVVSVLSNCLSHPLSVLLQAADPSLVCSLVSLLVVLVVCVVGGDPRSNSSSSNSSSSSSSRRVRHNVSVVVDPDDPPVVSVLQVVVLVVLSVCLVCQVPPLVPDPPPPDPDDDCVVVNVVCSSCVSSSNHGHNHDDHPVPPPQKDWDKDKDWDPVQDDPDDDDDPPFDKDWDPPWPAWDQDPVVRTIITTTIIIGGDDD